Protein AF-0000000085977986 (afdb_homodimer)

Structure (mmCIF, N/CA/C/O backbone):
data_AF-0000000085977986-model_v1
#
loop_
_entity.id
_entity.type
_entity.pdbx_description
1 polymer 'acid phosphatase'
#
loop_
_atom_site.group_PDB
_atom_site.id
_atom_site.type_symbol
_atom_site.label_atom_id
_atom_site.label_alt_id
_atom_site.label_comp_id
_atom_site.label_asym_id
_atom_site.label_entity_id
_atom_site.label_seq_id
_atom_site.pdbx_PDB_ins_code
_atom_site.Cartn_x
_atom_site.Cartn_y
_atom_site.Cartn_z
_atom_site.occupancy
_atom_site.B_iso_or_equiv
_atom_site.auth_seq_id
_atom_site.auth_comp_id
_atom_site.auth_asym_id
_atom_site.auth_atom_id
_atom_site.pdbx_PDB_model_num
ATOM 1 N N . MET A 1 1 ? 34.781 85.438 29.516 1 23.02 1 MET A N 1
ATOM 2 C CA . MET A 1 1 ? 34.406 85.375 28.109 1 23.02 1 MET A CA 1
ATOM 3 C C . MET A 1 1 ? 35.031 84.188 27.438 1 23.02 1 MET A C 1
ATOM 5 O O . MET A 1 1 ? 34.625 83.75 26.359 1 23.02 1 MET A O 1
ATOM 9 N N . HIS A 1 2 ? 36.312 83.875 27.766 1 29.97 2 HIS A N 1
ATOM 10 C CA . HIS A 1 2 ? 37.094 83.062 26.859 1 29.97 2 HIS A CA 1
ATOM 11 C C . HIS A 1 2 ? 36.531 81.625 26.781 1 29.97 2 HIS A C 1
ATOM 13 O O . HIS A 1 2 ? 36.281 81 27.812 1 29.97 2 HIS A O 1
ATOM 19 N N . LEU A 1 3 ? 36.031 81.25 25.547 1 26.75 3 LEU A N 1
ATOM 20 C CA . LEU A 1 3 ? 35.281 80.375 24.672 1 26.75 3 LEU A CA 1
ATOM 21 C C . LEU A 1 3 ? 35.875 79 24.594 1 26.75 3 LEU A C 1
ATOM 23 O O . LEU A 1 3 ? 37.062 78.812 24.234 1 26.75 3 LEU A O 1
ATOM 27 N N . GLU A 1 4 ? 35.5 78 25.484 1 28.17 4 GLU A N 1
ATOM 28 C CA . GLU A 1 4 ? 35.531 76.562 25.719 1 28.17 4 GLU A CA 1
ATOM 29 C C . GLU A 1 4 ? 35.344 75.75 24.422 1 28.17 4 GLU A C 1
ATOM 31 O O . GLU A 1 4 ? 34.25 75.688 23.875 1 28.17 4 GLU A O 1
ATOM 36 N N . GLU A 1 5 ? 36.312 75.938 23.406 1 24.52 5 GLU A N 1
ATOM 37 C CA . GLU A 1 5 ? 36.406 75.312 22.094 1 24.52 5 GLU A CA 1
ATOM 38 C C . GLU A 1 5 ? 36.344 73.812 22.203 1 24.52 5 GLU A C 1
ATOM 40 O O . GLU A 1 5 ? 37.062 73.188 22.984 1 24.52 5 GLU A O 1
ATOM 45 N N . LYS A 1 6 ? 35.094 73.188 21.781 1 28.25 6 LYS A N 1
ATOM 46 C CA . LYS A 1 6 ? 34.438 71.938 21.547 1 28.25 6 LYS A CA 1
ATOM 47 C C . LYS A 1 6 ? 35.281 71 20.688 1 28.25 6 LYS A C 1
ATOM 49 O O . LYS A 1 6 ? 35.594 71.312 19.547 1 28.25 6 LYS A O 1
ATOM 54 N N . MET A 1 7 ? 36.375 70.312 21.266 1 25.83 7 MET A N 1
ATOM 55 C CA . MET A 1 7 ? 37.281 69.312 20.703 1 25.83 7 MET A CA 1
ATOM 56 C C . MET A 1 7 ? 36.5 68.188 19.953 1 25.83 7 MET A C 1
ATOM 58 O O . MET A 1 7 ? 35.719 67.438 20.562 1 25.83 7 MET A O 1
ATOM 62 N N . LEU A 1 8 ? 35.969 68.438 18.734 1 29.61 8 LEU A N 1
ATOM 63 C CA . LEU A 1 8 ? 35.25 67.562 17.797 1 29.61 8 LEU A CA 1
ATOM 64 C C . LEU A 1 8 ? 36.125 66.312 17.438 1 29.61 8 LEU A C 1
ATOM 66 O O . LEU A 1 8 ? 37.125 66.5 16.734 1 29.61 8 LEU A O 1
ATOM 70 N N . THR A 1 9 ? 36.562 65.5 18.406 1 28.78 9 THR A N 1
ATOM 71 C CA . THR A 1 9 ? 37.281 64.312 18.016 1 28.78 9 THR A CA 1
ATOM 72 C C . THR A 1 9 ? 36.5 63.5 17 1 28.78 9 THR A C 1
ATOM 74 O O . THR A 1 9 ? 35.344 63.156 17.25 1 28.78 9 THR A O 1
ATOM 77 N N . CYS A 1 10 ? 36.75 63.594 15.719 1 29.5 10 CYS A N 1
ATOM 78 C CA . CYS A 1 10 ? 36.312 62.812 14.555 1 29.5 10 CYS A CA 1
ATOM 79 C C . CYS A 1 10 ? 36.562 61.344 14.781 1 29.5 10 CYS A C 1
ATOM 81 O O . CYS A 1 10 ? 37.719 60.875 14.82 1 29.5 10 CYS A O 1
ATOM 83 N N . LEU A 1 11 ? 35.812 60.688 15.672 1 31.64 11 LEU A N 1
ATOM 84 C CA . LEU A 1 11 ? 35.781 59.25 15.758 1 31.64 11 LEU A CA 1
ATOM 85 C C . LEU A 1 11 ? 35.625 58.625 14.383 1 31.64 11 LEU A C 1
ATOM 87 O O . LEU A 1 11 ? 34.594 58.781 13.734 1 31.64 11 LEU A O 1
ATOM 91 N N . LEU A 1 12 ? 36.719 58.406 13.602 1 31.91 12 LEU A N 1
ATOM 92 C CA . LEU A 1 12 ? 36.781 57.594 12.406 1 31.91 12 LEU A CA 1
ATOM 93 C C . LEU A 1 12 ? 36.188 56.219 12.656 1 31.91 12 LEU A C 1
ATOM 95 O O . LEU A 1 12 ? 36.688 55.438 13.484 1 31.91 12 LEU A O 1
ATOM 99 N N . PHE A 1 13 ? 34.812 56.125 12.586 1 31.45 13 PHE A N 1
ATOM 100 C CA . PHE A 1 13 ? 34.094 54.875 12.523 1 31.45 13 PHE A CA 1
ATOM 101 C C . PHE A 1 13 ? 34.656 53.969 11.453 1 31.45 13 PHE A C 1
ATOM 103 O O . PHE A 1 13 ? 34.562 54.25 10.258 1 31.45 13 PHE A O 1
ATOM 110 N N . LEU A 1 14 ? 35.781 53.281 11.703 1 32.47 14 LEU A N 1
ATOM 111 C CA . LEU A 1 14 ? 36.219 52.156 10.867 1 32.47 14 LEU A CA 1
ATOM 112 C C . LEU A 1 14 ? 35.094 51.156 10.672 1 32.47 14 LEU A C 1
ATOM 114 O O . LEU A 1 14 ? 34.688 50.5 11.617 1 32.47 14 LEU A O 1
ATOM 118 N N . THR A 1 15 ? 34.219 51.375 9.727 1 32.88 15 THR A N 1
ATOM 119 C CA . THR A 1 15 ? 33.281 50.406 9.203 1 32.88 15 THR A CA 1
ATOM 120 C C . THR A 1 15 ? 34 49.125 8.797 1 32.88 15 THR A C 1
ATOM 122 O O . THR A 1 15 ? 34.781 49.125 7.848 1 32.88 15 THR A O 1
ATOM 125 N N . CYS A 1 16 ? 34.406 48.281 9.703 1 33 16 CYS A N 1
ATOM 126 C CA . CYS A 1 16 ? 34.812 46.938 9.336 1 33 16 CYS A CA 1
ATOM 127 C C . CYS A 1 16 ? 33.75 46.281 8.469 1 33 16 CYS A C 1
ATOM 129 O O . CYS A 1 16 ? 32.688 45.938 8.953 1 33 16 CYS A O 1
ATOM 131 N N . ILE A 1 17 ? 33.75 46.594 7.215 1 35.06 17 ILE A N 1
ATOM 132 C CA . ILE A 1 17 ? 33.062 45.781 6.215 1 35.06 17 ILE A CA 1
ATOM 133 C C . ILE A 1 17 ? 33.469 44.312 6.375 1 35.06 17 ILE A C 1
ATOM 135 O O . ILE A 1 17 ? 34.594 43.938 6.086 1 35.06 17 ILE A O 1
ATOM 139 N N . PHE A 1 18 ? 33.062 43.688 7.445 1 34.69 18 PHE A N 1
ATOM 140 C CA . PHE A 1 18 ? 33.094 42.219 7.379 1 34.69 18 PHE A CA 1
ATOM 141 C C . PHE A 1 18 ? 32.531 41.719 6.059 1 34.69 18 PHE A C 1
ATOM 143 O O . PHE A 1 18 ? 31.344 41.938 5.781 1 34.69 18 PHE A O 1
ATOM 150 N N . GLY A 1 19 ? 33.406 41.625 5.031 1 32.66 19 GLY A N 1
ATOM 151 C CA . GLY A 1 19 ? 33.094 40.875 3.828 1 32.66 19 GLY A CA 1
ATOM 152 C C . GLY A 1 19 ? 32.438 39.531 4.113 1 32.66 19 GLY A C 1
ATOM 153 O O . GLY A 1 19 ? 33.094 38.594 4.562 1 32.66 19 GLY A O 1
ATOM 154 N N . PHE A 1 20 ? 31.297 39.5 4.648 1 32.78 20 PHE A N 1
ATOM 155 C CA . PHE A 1 20 ? 30.594 38.219 4.488 1 32.78 20 PHE A CA 1
ATOM 156 C C . PHE A 1 20 ? 30.766 37.688 3.074 1 32.78 20 PHE A C 1
ATOM 158 O O . PHE A 1 20 ? 30.344 38.312 2.104 1 32.78 20 PHE A O 1
ATOM 165 N N . GLY A 1 21 ? 31.922 37.031 2.848 1 34.09 21 GLY A N 1
ATOM 166 C CA . GLY A 1 21 ? 32.031 36.281 1.604 1 34.09 21 GLY A CA 1
ATOM 167 C C . GLY A 1 21 ? 30.703 35.781 1.078 1 34.09 21 GLY A C 1
ATOM 168 O O . GLY A 1 21 ? 29.969 35.094 1.789 1 34.09 21 GLY A O 1
ATOM 169 N N . GLN A 1 22 ? 30.094 36.531 0.31 1 36 22 GLN A N 1
ATOM 170 C CA . GLN A 1 22 ? 29.016 36 -0.515 1 36 22 GLN A CA 1
ATOM 171 C C . GLN A 1 22 ? 29.359 34.594 -1.026 1 36 22 GLN A C 1
ATOM 173 O O . GLN A 1 22 ? 30.328 34.438 -1.783 1 36 22 GLN A O 1
ATOM 178 N N . ALA A 1 23 ? 29.312 33.656 -0.209 1 36.59 23 ALA A N 1
ATOM 179 C CA . ALA A 1 23 ? 29.422 32.312 -0.785 1 36.59 23 ALA A CA 1
ATOM 180 C C . ALA A 1 23 ? 28.797 32.25 -2.176 1 36.59 23 ALA A C 1
ATOM 182 O O . ALA A 1 23 ? 27.609 32.531 -2.334 1 36.59 23 ALA A O 1
ATOM 183 N N . LYS A 1 24 ? 29.5 32.5 -3.211 1 37.53 24 LYS A N 1
ATOM 184 C CA . LYS A 1 24 ? 29.141 32.344 -4.617 1 37.53 24 LYS A CA 1
ATOM 185 C C . LYS A 1 24 ? 28.312 31.078 -4.824 1 37.53 24 LYS A C 1
ATOM 187 O O . LYS A 1 24 ? 28.688 30 -4.363 1 37.53 24 LYS A O 1
ATOM 192 N N . VAL A 1 25 ? 26.969 31.109 -4.992 1 45.28 25 VAL A N 1
ATOM 193 C CA . VAL A 1 25 ? 26.125 30.016 -5.477 1 45.28 25 VAL A CA 1
ATOM 194 C C . VAL A 1 25 ? 26.875 29.203 -6.539 1 45.28 25 VAL A C 1
ATOM 196 O O . VAL A 1 25 ? 27.203 29.734 -7.605 1 45.28 25 VAL A O 1
ATOM 199 N N . ASP A 1 26 ? 27.875 28.547 -6.254 1 49.22 26 ASP A N 1
ATOM 200 C CA . ASP A 1 26 ? 28.5 27.656 -7.223 1 49.22 26 ASP A CA 1
ATOM 201 C C . ASP A 1 26 ? 27.453 26.984 -8.109 1 49.22 26 ASP A C 1
ATOM 203 O O . ASP A 1 26 ? 26.719 26.109 -7.656 1 49.22 26 ASP A O 1
ATOM 207 N N . ARG A 1 27 ? 26.906 27.672 -9.156 1 59.5 27 ARG A N 1
ATOM 208 C CA . ARG A 1 27 ? 25.953 27.266 -10.18 1 59.5 27 ARG A CA 1
ATOM 209 C C . ARG A 1 27 ? 26.375 25.938 -10.812 1 59.5 27 ARG A C 1
ATOM 211 O O . ARG A 1 27 ? 25.609 25.344 -11.57 1 59.5 27 ARG A O 1
ATOM 218 N N . ASN A 1 28 ? 27.5 25.422 -10.398 1 80.88 28 ASN A N 1
ATOM 219 C CA . ASN A 1 28 ? 27.922 24.234 -11.125 1 80.88 28 ASN A CA 1
ATOM 220 C C . ASN A 1 28 ? 27.766 22.969 -10.273 1 80.88 28 ASN A C 1
ATOM 222 O O . ASN A 1 28 ? 28.75 22.453 -9.742 1 80.88 28 ASN A O 1
ATOM 226 N N . SER A 1 29 ? 26.609 22.656 -9.727 1 92.62 29 SER A N 1
ATOM 227 C CA . SER A 1 29 ? 26.391 21.422 -8.992 1 92.62 29 SER A CA 1
ATOM 228 C C . SER A 1 29 ? 25.609 20.406 -9.828 1 92.62 29 SER A C 1
ATOM 230 O O . SER A 1 29 ? 24.922 20.781 -10.781 1 92.62 29 SER A O 1
ATOM 232 N N . THR A 1 30 ? 25.938 19.172 -9.516 1 96.62 30 THR A N 1
ATOM 233 C CA . THR A 1 30 ? 25.188 18.094 -10.156 1 96.62 30 THR A CA 1
ATOM 234 C C . THR A 1 30 ? 24.234 17.438 -9.18 1 96.62 30 THR A C 1
ATOM 236 O O . THR A 1 30 ? 24.641 17 -8.102 1 96.62 30 THR A O 1
ATOM 239 N N . LEU A 1 31 ? 22.984 17.391 -9.508 1 98.19 31 LEU A N 1
ATOM 240 C CA . LEU A 1 31 ? 21.984 16.734 -8.672 1 98.19 31 LEU A CA 1
ATOM 241 C C . LEU A 1 31 ? 22.188 15.227 -8.68 1 98.19 31 LEU A C 1
ATOM 243 O O . LEU A 1 31 ? 22.266 14.609 -9.742 1 98.19 31 LEU A O 1
ATOM 247 N N . LEU A 1 32 ? 22.234 14.594 -7.477 1 98.25 32 LEU A N 1
ATOM 248 C CA . LEU A 1 32 ? 22.469 13.156 -7.367 1 98.25 32 LEU A CA 1
ATOM 249 C C . LEU A 1 32 ? 21.219 12.43 -6.922 1 98.25 32 LEU A C 1
ATOM 251 O O . LEU A 1 32 ? 21 11.266 -7.285 1 98.25 32 LEU A O 1
ATOM 255 N N . PHE A 1 33 ? 20.484 13.086 -6.074 1 98.69 33 PHE A N 1
ATOM 256 C CA . PHE A 1 33 ? 19.391 12.414 -5.379 1 98.69 33 PHE A CA 1
ATOM 257 C C . PHE A 1 33 ? 18.406 13.43 -4.809 1 98.69 33 PHE A C 1
ATOM 259 O O . PHE A 1 33 ? 18.812 14.492 -4.324 1 98.69 33 PHE A O 1
ATOM 266 N N . VAL A 1 34 ? 17.125 13.141 -4.848 1 98.88 34 VAL A N 1
ATOM 267 C CA . VAL A 1 34 ? 16.109 14.031 -4.289 1 98.88 34 VAL A CA 1
ATOM 268 C C . VAL A 1 34 ? 15.188 13.25 -3.359 1 98.88 34 VAL A C 1
ATOM 270 O O . VAL A 1 34 ? 14.68 12.18 -3.727 1 98.88 34 VAL A O 1
ATOM 273 N N . GLN A 1 35 ? 15.008 13.719 -2.182 1 98.94 35 GLN A N 1
ATOM 274 C CA . GLN A 1 35 ? 14.031 13.18 -1.248 1 98.94 35 GLN A CA 1
ATOM 275 C C . GLN A 1 35 ? 12.891 14.172 -1.012 1 98.94 35 GLN A C 1
ATOM 277 O O . GLN A 1 35 ? 13.133 15.344 -0.725 1 98.94 35 GLN A O 1
ATOM 282 N N . ILE A 1 36 ? 11.719 13.727 -1.23 1 98.94 36 ILE A N 1
ATOM 283 C CA . ILE A 1 36 ? 10.516 14.547 -1.207 1 98.94 36 ILE A CA 1
ATOM 284 C C . ILE A 1 36 ? 9.641 14.148 -0.017 1 98.94 36 ILE A C 1
ATOM 286 O O . ILE A 1 36 ? 9.242 12.992 0.107 1 98.94 36 ILE A O 1
ATOM 290 N N . PHE A 1 37 ? 9.383 15.062 0.857 1 98.88 37 PHE A N 1
ATOM 291 C CA . PHE A 1 37 ? 8.484 14.875 1.992 1 98.88 37 PHE A CA 1
ATOM 292 C C . PHE A 1 37 ? 7.27 15.781 1.881 1 98.88 37 PHE A C 1
ATOM 294 O O . PHE A 1 37 ? 7.406 17.016 1.89 1 98.88 37 PHE A O 1
ATOM 301 N N . PHE A 1 38 ? 6.02 15.156 1.82 1 98.81 38 PHE A N 1
ATOM 302 C CA . PHE A 1 38 ? 4.902 16.078 1.653 1 98.81 38 PHE A CA 1
ATOM 303 C C . PHE A 1 38 ? 3.727 15.68 2.531 1 98.81 38 PHE A C 1
ATOM 305 O O . PHE A 1 38 ? 3.604 14.516 2.912 1 98.81 38 PHE A O 1
ATOM 312 N N . ARG A 1 39 ? 2.92 16.719 2.873 1 98.69 39 ARG A N 1
ATOM 313 C CA . ARG A 1 39 ? 1.623 16.531 3.514 1 98.69 39 ARG A CA 1
ATOM 314 C C . ARG A 1 39 ? 0.575 16.078 2.504 1 98.69 39 ARG A C 1
ATOM 316 O O . ARG A 1 39 ? 0.594 16.5 1.347 1 98.69 39 ARG A O 1
ATOM 323 N N . HIS A 1 40 ? -0.298 15.25 2.885 1 98.69 40 HIS A N 1
ATOM 324 C CA . HIS A 1 40 ? -1.406 14.82 2.037 1 98.69 40 HIS A CA 1
ATOM 325 C C . HIS A 1 40 ? -2.207 16.016 1.537 1 98.69 40 HIS A C 1
ATOM 327 O O . HIS A 1 40 ? -2.02 17.141 2.018 1 98.69 40 HIS A O 1
ATOM 333 N N . GLY A 1 41 ? -3.076 15.766 0.532 1 98.69 41 GLY A N 1
ATOM 334 C CA . GLY A 1 41 ? -3.93 16.797 -0.037 1 98.69 41 GLY A CA 1
ATOM 335 C C . GLY A 1 41 ? -5.184 17.047 0.78 1 98.69 41 GLY A C 1
ATOM 336 O O . GLY A 1 41 ? -5.316 16.547 1.893 1 98.69 41 GLY A O 1
ATOM 337 N N . ASP A 1 42 ? -6.016 17.828 0.164 1 98.56 42 ASP A N 1
ATOM 338 C CA . ASP A 1 42 ? -7.293 18.188 0.764 1 98.56 42 ASP A CA 1
ATOM 339 C C . ASP A 1 42 ? -8.07 16.953 1.198 1 98.56 42 ASP A C 1
ATOM 341 O O . ASP A 1 42 ? -8.055 15.93 0.51 1 98.56 42 ASP A O 1
ATOM 345 N N . ARG A 1 43 ? -8.75 17.078 2.322 1 98.12 43 ARG A N 1
ATOM 346 C CA . ARG A 1 43 ? -9.516 15.953 2.859 1 98.12 43 ARG A CA 1
ATOM 347 C C . ARG A 1 43 ? -10.797 16.438 3.535 1 98.12 43 ARG A C 1
ATOM 349 O O . ARG A 1 43 ? -10.922 17.625 3.863 1 98.12 43 ARG A O 1
ATOM 356 N N . ALA A 1 44 ? -11.727 15.516 3.729 1 98.12 44 ALA A N 1
ATOM 357 C CA . ALA A 1 44 ? -12.922 15.766 4.531 1 98.12 44 ALA A CA 1
ATOM 358 C C . ALA A 1 44 ? -12.57 15.891 6.008 1 98.12 44 ALA A C 1
ATOM 360 O O . ALA A 1 44 ? -11.477 15.508 6.434 1 98.12 44 ALA A O 1
ATOM 361 N N . PRO A 1 45 ? -13.484 16.547 6.812 1 97.38 45 PRO A N 1
ATOM 362 C CA . PRO A 1 45 ? -13.234 16.609 8.25 1 97.38 45 PRO A CA 1
ATOM 363 C C . PRO A 1 45 ? -12.992 15.242 8.875 1 97.38 45 PRO A C 1
ATOM 365 O O . PRO A 1 45 ? -13.586 14.25 8.438 1 97.38 45 PRO A O 1
ATOM 368 N N . LEU A 1 46 ? -12.148 15.242 9.852 1 95.25 46 LEU A N 1
ATOM 369 C CA . LEU A 1 46 ? -11.898 13.984 10.547 1 95.25 46 LEU A CA 1
ATOM 370 C C . LEU A 1 46 ? -13.164 13.484 11.234 1 95.25 46 LEU A C 1
ATOM 372 O O . LEU A 1 46 ? -13.438 12.281 11.242 1 95.25 46 LEU A O 1
ATOM 376 N N . GLN A 1 47 ? -13.859 14.406 11.812 1 94.19 47 GLN A N 1
ATOM 377 C CA . GLN A 1 47 ? -15.141 14.141 12.469 1 94.19 47 GLN A CA 1
ATOM 378 C C . GLN A 1 47 ? -16.031 15.383 12.461 1 94.19 47 GLN A C 1
ATOM 380 O O . GLN A 1 47 ? -15.531 16.516 12.359 1 94.19 47 GLN A O 1
ATOM 385 N N . LEU A 1 48 ? -17.25 15.086 12.539 1 96.56 48 LEU A N 1
ATOM 386 C CA . LEU A 1 48 ? -18.203 16.188 12.719 1 96.56 48 LEU A CA 1
ATOM 387 C C . LEU A 1 48 ? -18.453 16.438 14.203 1 96.56 48 LEU A C 1
ATOM 389 O O . LEU A 1 48 ? -17.703 15.969 15.062 1 96.56 48 LEU A O 1
ATOM 393 N N . TYR A 1 49 ? -19.312 17.344 14.492 1 96.81 49 TYR A N 1
ATOM 394 C CA . TYR A 1 49 ? -19.609 17.672 15.883 1 96.81 49 TYR A CA 1
ATOM 395 C C . TYR A 1 49 ? -21.094 17.578 16.156 1 96.81 49 TYR A C 1
ATOM 397 O O . TYR A 1 49 ? -21.906 17.594 15.219 1 96.81 49 TYR A O 1
ATOM 405 N N . PRO A 1 50 ? -21.5 17.422 17.359 1 96.94 50 PRO A N 1
ATOM 406 C CA . PRO A 1 50 ? -22.875 17.047 17.734 1 96.94 50 PRO A CA 1
ATOM 407 C C . PRO A 1 50 ? -23.922 17.969 17.094 1 96.94 50 PRO A C 1
ATOM 409 O O . PRO A 1 50 ? -24.922 17.484 16.547 1 96.94 50 PRO A O 1
ATOM 412 N N . ASN A 1 51 ? -23.828 19.281 17.078 1 97.38 51 ASN A N 1
ATOM 413 C CA . ASN A 1 51 ? -24.812 20.219 16.547 1 97.38 51 ASN A CA 1
ATOM 414 C C . ASN A 1 51 ? -24.438 20.688 15.148 1 97.38 51 ASN A C 1
ATOM 416 O O . ASN A 1 51 ? -24.812 21.797 14.742 1 97.38 51 ASN A O 1
ATOM 420 N N . ASP A 1 52 ? -23.625 19.875 14.461 1 97.75 52 ASP A N 1
ATOM 421 C CA . ASP A 1 52 ? -23.203 20.25 13.109 1 97.75 52 ASP A CA 1
ATOM 422 C C . ASP A 1 52 ? -24.391 20.312 12.164 1 97.75 52 ASP A C 1
ATOM 424 O O . ASP A 1 52 ? -25.109 19.328 11.992 1 97.75 52 ASP A O 1
ATOM 428 N N . PRO A 1 53 ? -24.656 21.422 11.555 1 97.75 53 PRO A N 1
ATOM 429 C CA . PRO A 1 53 ? -25.781 21.516 10.617 1 97.75 53 PRO A CA 1
ATOM 430 C C . PRO A 1 53 ? -25.531 20.734 9.32 1 97.75 53 PRO A C 1
ATOM 432 O O . PRO A 1 53 ? -26.469 20.562 8.531 1 97.75 53 PRO A O 1
ATOM 435 N N . ASN A 1 54 ? -24.328 20.422 9 1 97.81 54 ASN A N 1
ATOM 436 C CA . ASN A 1 54 ? -23.953 19.672 7.801 1 97.81 54 ASN A CA 1
ATOM 437 C C . ASN A 1 54 ? -23.859 18.172 8.078 1 97.81 54 ASN A C 1
ATOM 439 O O . ASN A 1 54 ? -23.266 17.766 9.07 1 97.81 54 ASN A O 1
ATOM 443 N N . SER A 1 55 ? -24.422 17.391 7.219 1 96.44 55 SER A N 1
ATOM 444 C CA . SER A 1 55 ? -24.406 15.938 7.414 1 96.44 55 SER A CA 1
ATOM 445 C C . SER A 1 55 ? -23.188 15.297 6.75 1 96.44 55 SER A C 1
ATOM 447 O O . SER A 1 55 ? -22.531 15.922 5.918 1 96.44 55 SER A O 1
ATOM 449 N N . GLU A 1 56 ? -22.953 14.102 7.121 1 95.31 56 GLU A N 1
ATOM 450 C CA . GLU A 1 56 ? -21.812 13.352 6.594 1 95.31 56 GLU A CA 1
ATOM 451 C C . GLU A 1 56 ? -21.969 13.094 5.098 1 95.31 56 GLU A C 1
ATOM 453 O O . GLU A 1 56 ? -20.984 12.906 4.391 1 95.31 56 GLU A O 1
ATOM 458 N N . ASP A 1 57 ? -23.109 13.117 4.562 1 94.88 57 ASP A N 1
ATOM 459 C CA . ASP A 1 57 ? -23.422 12.789 3.176 1 94.88 57 ASP A CA 1
ATOM 460 C C . ASP A 1 57 ? -22.797 13.805 2.221 1 94.88 57 ASP A C 1
ATOM 462 O O . ASP A 1 57 ? -22.672 13.539 1.024 1 94.88 57 ASP A O 1
ATOM 466 N N . ILE A 1 58 ? -22.469 14.914 2.785 1 96.12 58 ILE A N 1
ATOM 467 C CA . ILE A 1 58 ? -21.859 15.969 1.972 1 96.12 58 ILE A CA 1
ATOM 468 C C . ILE A 1 58 ? -20.453 15.547 1.555 1 96.12 58 ILE A C 1
ATOM 470 O O . ILE A 1 58 ? -19.891 16.078 0.588 1 96.12 58 ILE A O 1
ATOM 474 N N . TRP A 1 59 ? -19.906 14.602 2.225 1 97.38 59 TRP A N 1
ATOM 475 C CA . TRP A 1 59 ? -18.578 14.078 1.953 1 97.38 59 TRP A CA 1
ATOM 476 C C . TRP A 1 59 ? -18.656 12.664 1.376 1 97.38 59 TRP A C 1
ATOM 478 O O . TRP A 1 59 ? -18.406 11.688 2.084 1 97.38 59 TRP A O 1
ATOM 488 N N . PRO A 1 60 ? -18.828 12.594 0.085 1 95.69 60 PRO A N 1
ATOM 489 C CA . PRO A 1 60 ? -19.062 11.281 -0.518 1 95.69 60 PRO A CA 1
ATOM 490 C C . PRO A 1 60 ? -17.859 10.344 -0.359 1 95.69 60 PRO A C 1
ATOM 492 O O . PRO A 1 60 ? -18.016 9.117 -0.379 1 95.69 60 PRO A O 1
ATOM 495 N N . GLU A 1 61 ? -16.656 10.883 -0.189 1 96.19 61 GLU A N 1
ATOM 496 C CA . GLU A 1 61 ? -15.477 10.055 0.001 1 96.19 61 GLU A CA 1
ATOM 497 C C . GLU A 1 61 ? -15.445 9.438 1.399 1 96.19 61 GLU A C 1
ATOM 499 O O . GLU A 1 61 ? -14.742 8.461 1.639 1 96.19 61 GLU A O 1
ATOM 504 N N . GLY A 1 62 ? -16.172 10.055 2.268 1 95.94 62 GLY A N 1
ATOM 505 C CA . GLY A 1 62 ? -16.125 9.672 3.668 1 95.94 62 GLY A CA 1
ATOM 506 C C . GLY A 1 62 ? -15.312 10.625 4.523 1 95.94 62 GLY A C 1
ATOM 507 O O . GLY A 1 62 ? -14.445 11.328 4.02 1 95.94 62 GLY A O 1
ATOM 508 N N . LEU A 1 63 ? -15.586 10.664 5.832 1 96.25 63 LEU A N 1
ATOM 509 C CA . LEU A 1 63 ? -14.883 11.539 6.766 1 96.25 63 LEU A CA 1
ATOM 510 C C . LEU A 1 63 ? -13.398 11.188 6.828 1 96.25 63 LEU A C 1
ATOM 512 O O . LEU A 1 63 ? -13.039 10.008 6.828 1 96.25 63 LEU A O 1
ATOM 516 N N . GLY A 1 64 ? -12.562 12.242 6.793 1 96.5 64 GLY A N 1
ATOM 517 C CA . GLY A 1 64 ? -11.125 12.086 6.898 1 96.5 64 GLY A CA 1
ATOM 518 C C . GLY A 1 64 ? -10.477 11.648 5.598 1 96.5 64 GLY A C 1
ATOM 519 O O . GLY A 1 64 ? -9.25 11.648 5.484 1 96.5 64 GLY A O 1
ATOM 520 N N . GLN A 1 65 ? -11.242 11.344 4.59 1 97.62 65 GLN A N 1
ATOM 521 C CA . GLN A 1 65 ? -10.711 10.797 3.346 1 97.62 65 GLN A CA 1
ATOM 522 C C . GLN A 1 65 ? -10.289 11.906 2.389 1 97.62 65 GLN A C 1
ATOM 524 O O . GLN A 1 65 ? -10.828 13.016 2.438 1 97.62 65 GLN A O 1
ATOM 529 N N . LEU A 1 66 ? -9.297 11.57 1.558 1 98.62 66 LEU A N 1
ATOM 530 C CA . LEU A 1 66 ? -8.852 12.477 0.508 1 98.62 66 LEU A CA 1
ATOM 531 C C . LEU A 1 66 ? -10.008 12.844 -0.426 1 98.62 66 LEU A C 1
ATOM 533 O O . LEU A 1 66 ? -10.727 11.961 -0.894 1 98.62 66 LEU A O 1
ATOM 537 N N . THR A 1 67 ? -10.188 14.078 -0.683 1 98.25 67 THR A N 1
ATOM 538 C CA . THR A 1 67 ? -11.25 14.531 -1.581 1 98.25 67 THR A CA 1
ATOM 539 C C . THR A 1 67 ? -10.766 14.523 -3.029 1 98.25 67 THR A C 1
ATOM 541 O O . THR A 1 67 ? -9.578 14.328 -3.293 1 98.25 67 THR A O 1
ATOM 544 N N . VAL A 1 68 ? -11.695 14.742 -3.934 1 97.94 68 VAL A N 1
ATOM 545 C CA . VAL A 1 68 ? -11.359 14.883 -5.344 1 97.94 68 VAL A CA 1
ATOM 546 C C . VAL A 1 68 ? -10.406 16.062 -5.531 1 97.94 68 VAL A C 1
ATOM 548 O O . VAL A 1 68 ? -9.469 15.984 -6.324 1 97.94 68 VAL A O 1
ATOM 551 N N . LEU A 1 69 ? -10.656 17.094 -4.789 1 97.94 69 LEU A N 1
ATOM 552 C CA . LEU A 1 69 ? -9.75 18.25 -4.812 1 97.94 69 LEU A CA 1
ATOM 553 C C . LEU A 1 69 ? -8.352 17.844 -4.359 1 97.94 69 LEU A C 1
ATOM 555 O O . LEU A 1 69 ? -7.359 18.281 -4.941 1 97.94 69 LEU A O 1
ATOM 559 N N . GLY A 1 70 ? -8.258 17.078 -3.273 1 98.56 70 GLY A N 1
ATOM 560 C CA . GLY A 1 70 ? -6.973 16.609 -2.785 1 98.56 70 GLY A CA 1
ATOM 561 C C . GLY A 1 70 ? -6.203 15.805 -3.812 1 98.56 70 GLY A C 1
ATOM 562 O O . GLY A 1 70 ? -4.98 15.93 -3.924 1 98.56 70 GLY A O 1
ATOM 563 N N . LYS A 1 71 ? -6.898 14.945 -4.523 1 98.75 71 LYS A N 1
ATOM 564 C CA . LYS A 1 71 ? -6.281 14.188 -5.609 1 98.75 71 LYS A CA 1
ATOM 565 C C . LYS A 1 71 ? -5.711 15.125 -6.676 1 98.75 71 LYS A C 1
ATOM 567 O O . LYS A 1 71 ? -4.57 14.953 -7.113 1 98.75 71 LYS A O 1
ATOM 572 N N . LYS A 1 72 ? -6.469 16.094 -7.039 1 98.56 72 LYS A N 1
ATOM 573 C CA . LYS A 1 72 ? -6.043 17.062 -8.039 1 98.56 72 LYS A CA 1
ATOM 574 C C . LYS A 1 72 ? -4.824 17.859 -7.566 1 98.56 72 LYS A C 1
ATOM 576 O O . LYS A 1 72 ? -3.904 18.109 -8.344 1 98.56 72 LYS A O 1
ATOM 581 N N . GLN A 1 73 ? -4.84 18.25 -6.32 1 98.62 73 GLN A N 1
ATOM 582 C CA . GLN A 1 73 ? -3.715 18.984 -5.754 1 98.62 73 GLN A CA 1
ATOM 583 C C . GLN A 1 73 ? -2.406 18.219 -5.949 1 98.62 73 GLN A C 1
ATOM 585 O O . GLN A 1 73 ? -1.428 18.781 -6.453 1 98.62 73 GLN A O 1
ATOM 590 N N . HIS A 1 74 ? -2.416 17.016 -5.609 1 98.75 74 HIS A N 1
ATOM 591 C CA . HIS A 1 74 ? -1.177 16.25 -5.699 1 98.75 74 HIS A CA 1
ATOM 592 C C . HIS A 1 74 ? -0.848 15.891 -7.148 1 98.75 74 HIS A C 1
ATOM 594 O O . HIS A 1 74 ? 0.325 15.781 -7.512 1 98.75 74 HIS A O 1
ATOM 600 N N . TYR A 1 75 ? -1.864 15.711 -7.969 1 98.69 75 TYR A N 1
ATOM 601 C CA . TYR A 1 75 ? -1.607 15.547 -9.398 1 98.69 75 TYR A CA 1
ATOM 602 C C . TYR A 1 75 ? -0.868 16.75 -9.961 1 98.69 75 TYR A C 1
ATOM 604 O O . TYR A 1 75 ? 0.1 16.609 -10.703 1 98.69 75 TYR A O 1
ATOM 612 N N . GLU A 1 76 ? -1.283 17.922 -9.555 1 98.62 76 GLU A N 1
ATOM 613 C CA . GLU A 1 76 ? -0.638 19.156 -10.016 1 98.62 76 GLU A CA 1
ATOM 614 C C . GLU A 1 76 ? 0.759 19.297 -9.414 1 98.62 76 GLU A C 1
ATOM 616 O O . GLU A 1 76 ? 1.683 19.766 -10.086 1 98.62 76 GLU A O 1
ATOM 621 N N . ILE A 1 77 ? 0.901 18.953 -8.195 1 98.75 77 ILE A N 1
ATOM 622 C CA . ILE A 1 77 ? 2.221 19.016 -7.578 1 98.75 77 ILE A CA 1
ATOM 623 C C . ILE A 1 77 ? 3.166 18.047 -8.297 1 98.75 77 ILE A C 1
ATOM 625 O O . ILE A 1 77 ? 4.328 18.391 -8.547 1 98.75 77 ILE A O 1
ATOM 629 N N . GLY A 1 78 ? 2.648 16.844 -8.633 1 98.69 78 GLY A N 1
ATOM 630 C CA . GLY A 1 78 ? 3.449 15.914 -9.406 1 98.69 78 GLY A CA 1
ATOM 631 C C . GLY A 1 78 ? 3.908 16.484 -10.734 1 98.69 78 GLY A C 1
ATOM 632 O O . GLY A 1 78 ? 5.066 16.312 -11.117 1 98.69 78 GLY A O 1
ATOM 633 N N . LYS A 1 79 ? 3.033 17.141 -11.438 1 97.88 79 LYS A N 1
ATOM 634 C CA . LYS A 1 79 ? 3.369 17.781 -12.703 1 97.88 79 LYS A CA 1
ATOM 635 C C . LYS A 1 79 ? 4.477 18.828 -12.516 1 97.88 79 LYS A C 1
ATOM 637 O O . LYS A 1 79 ? 5.418 18.875 -13.312 1 97.88 79 LYS A O 1
ATOM 642 N N . TYR A 1 80 ? 4.305 19.594 -11.531 1 98.38 80 TYR A N 1
ATOM 643 C CA . TYR A 1 80 ? 5.281 20.641 -11.234 1 98.38 80 TYR A CA 1
ATOM 644 C C . TYR A 1 80 ? 6.652 20.047 -10.961 1 98.38 80 TYR A C 1
ATOM 646 O O . TYR A 1 80 ? 7.664 20.516 -11.492 1 98.38 80 TYR A O 1
ATOM 654 N N . LEU A 1 81 ? 6.688 19.047 -10.102 1 98.56 81 LEU A N 1
ATOM 655 C CA . LEU A 1 81 ? 7.941 18.391 -9.766 1 98.56 81 LEU A CA 1
ATOM 656 C C . LEU A 1 81 ? 8.586 17.766 -11.008 1 98.56 81 LEU A C 1
ATOM 658 O O . LEU A 1 81 ? 9.805 17.828 -11.164 1 98.56 81 LEU A O 1
ATOM 662 N N . ARG A 1 82 ? 7.758 17.141 -11.844 1 98.31 82 ARG A N 1
ATOM 663 C CA . ARG A 1 82 ? 8.266 16.594 -13.094 1 98.31 82 ARG A CA 1
ATOM 664 C C . ARG A 1 82 ? 8.969 17.656 -13.922 1 98.31 82 ARG A C 1
ATOM 666 O O . ARG A 1 82 ? 10.039 17.422 -14.477 1 98.31 82 ARG A O 1
ATOM 673 N N . SER A 1 83 ? 8.375 18.766 -14 1 97.56 83 SER A N 1
ATOM 674 C CA . SER A 1 83 ? 8.953 19.875 -14.75 1 97.56 83 SER A CA 1
ATOM 675 C C . SER A 1 83 ? 10.219 20.406 -14.078 1 97.56 83 SER A C 1
ATOM 677 O O . SER A 1 83 ? 11.211 20.672 -14.75 1 97.56 83 SER A O 1
ATOM 679 N N . MET A 1 84 ? 10.227 20.531 -12.812 1 97.62 84 MET A N 1
ATOM 680 C CA . MET A 1 84 ? 11.352 21.062 -12.047 1 97.62 84 MET A CA 1
ATOM 681 C C . MET A 1 84 ? 12.586 20.188 -12.234 1 97.62 84 MET A C 1
ATOM 683 O O . MET A 1 84 ? 13.711 20.703 -12.242 1 97.62 84 MET A O 1
ATOM 687 N N . TYR A 1 85 ? 12.359 18.953 -12.328 1 98.19 85 TYR A N 1
ATOM 688 C CA . TYR A 1 85 ? 13.492 18.031 -12.375 1 98.19 85 TYR A CA 1
ATOM 689 C C . TYR A 1 85 ? 13.641 17.422 -13.766 1 98.19 85 TYR A C 1
ATOM 691 O O . TYR A 1 85 ? 14.117 16.297 -13.914 1 98.19 85 TYR A O 1
ATOM 699 N N . ASP A 1 86 ? 13.148 18.141 -14.719 1 96.38 86 ASP A N 1
ATOM 700 C CA . ASP A 1 86 ? 13.336 17.75 -16.109 1 96.38 86 ASP A CA 1
ATOM 701 C C . ASP A 1 86 ? 14.82 17.547 -16.438 1 96.38 86 ASP A C 1
ATOM 703 O O . ASP A 1 86 ? 15.664 18.328 -15.977 1 96.38 86 ASP A O 1
ATOM 707 N N . GLY A 1 87 ? 15.203 16.5 -17.156 1 95.94 87 GLY A N 1
ATOM 708 C CA . GLY A 1 87 ? 16.578 16.188 -17.484 1 95.94 87 GLY A CA 1
ATOM 709 C C . GLY A 1 87 ? 17.234 15.258 -16.484 1 95.94 87 GLY A C 1
ATOM 710 O O . GLY A 1 87 ? 18.203 14.562 -16.812 1 95.94 87 GLY A O 1
ATOM 711 N N . PHE A 1 88 ? 16.812 15.344 -15.289 1 97.81 88 PHE A N 1
ATOM 712 C CA . PHE A 1 88 ? 17.312 14.469 -14.242 1 97.81 88 PHE A CA 1
ATOM 713 C C . PHE A 1 88 ? 16.547 13.148 -14.211 1 97.81 88 PHE A C 1
ATOM 715 O O . PHE A 1 88 ? 17.141 12.078 -14.062 1 97.81 88 PHE A O 1
ATOM 722 N N . LEU A 1 89 ? 15.258 13.258 -14.406 1 98.06 89 LEU A N 1
ATOM 723 C CA . LEU A 1 89 ? 14.359 12.109 -14.297 1 98.06 89 LEU A CA 1
ATOM 724 C C . LEU A 1 89 ? 14.102 11.492 -15.672 1 98.06 89 LEU A C 1
ATOM 726 O O . LEU A 1 89 ? 14.219 12.18 -16.688 1 98.06 89 LEU A O 1
ATOM 730 N N . THR A 1 90 ? 13.805 10.25 -15.672 1 97.5 90 THR A N 1
ATOM 731 C CA . THR A 1 90 ? 13.188 9.555 -16.797 1 97.5 90 THR A CA 1
ATOM 732 C C . THR A 1 90 ? 11.812 9.023 -16.406 1 97.5 90 THR A C 1
ATOM 734 O O . THR A 1 90 ? 11.203 9.5 -15.453 1 97.5 90 THR A O 1
ATOM 737 N N . SER A 1 91 ? 11.281 8.086 -17.188 1 96.88 91 SER A N 1
ATOM 738 C CA . SER A 1 91 ? 9.992 7.488 -16.859 1 96.88 91 SER A CA 1
ATOM 739 C C . SER A 1 91 ? 10.156 6.121 -16.203 1 96.88 91 SER A C 1
ATOM 741 O O . SER A 1 91 ? 9.172 5.434 -15.938 1 96.88 91 SER A O 1
ATOM 743 N N . ASP A 1 92 ? 11.43 5.699 -15.93 1 97.62 92 ASP A N 1
ATOM 744 C CA . ASP A 1 92 ? 11.742 4.418 -15.305 1 97.62 92 ASP A CA 1
ATOM 745 C C . ASP A 1 92 ? 11.211 4.371 -13.867 1 97.62 92 ASP A C 1
ATOM 747 O O . ASP A 1 92 ? 11.688 5.109 -13 1 97.62 92 ASP A O 1
ATOM 751 N N . PRO A 1 93 ? 10.266 3.494 -13.648 1 97.25 93 PRO A N 1
ATOM 752 C CA . PRO A 1 93 ? 9.695 3.461 -12.297 1 97.25 93 PRO A CA 1
ATOM 753 C C . PRO A 1 93 ? 10.695 2.998 -11.242 1 97.25 93 PRO A C 1
ATOM 755 O O . PRO A 1 93 ? 10.453 3.164 -10.047 1 97.25 93 PRO A O 1
ATOM 758 N N . ASN A 1 94 ? 11.805 2.428 -11.633 1 96.38 94 ASN A N 1
ATOM 759 C CA . ASN A 1 94 ? 12.812 1.965 -10.695 1 96.38 94 ASN A CA 1
ATOM 760 C C . ASN A 1 94 ? 13.578 3.131 -10.078 1 96.38 94 ASN A C 1
ATOM 762 O O . ASN A 1 94 ? 14.305 2.953 -9.094 1 96.38 94 ASN A O 1
ATOM 766 N N . GLU A 1 95 ? 13.352 4.297 -10.555 1 98.19 95 GLU A N 1
ATOM 767 C CA . GLU A 1 95 ? 14.047 5.484 -10.078 1 98.19 95 GLU A CA 1
ATOM 768 C C . GLU A 1 95 ? 13.445 5.996 -8.773 1 98.19 95 GLU A C 1
ATOM 770 O O . GLU A 1 95 ? 14.055 6.812 -8.078 1 98.19 95 GLU A O 1
ATOM 775 N N . VAL A 1 96 ? 12.289 5.492 -8.453 1 98.69 96 VAL A N 1
ATOM 776 C CA . VAL A 1 96 ? 11.578 6.137 -7.355 1 98.69 96 VAL A CA 1
ATOM 777 C C . VAL A 1 96 ? 11.133 5.09 -6.336 1 98.69 96 VAL A C 1
ATOM 779 O O . VAL A 1 96 ? 10.719 3.988 -6.707 1 98.69 96 VAL A O 1
ATOM 782 N N . MET A 1 97 ? 11.359 5.367 -5.117 1 98.5 97 MET A N 1
ATOM 783 C CA . MET A 1 97 ? 10.82 4.621 -3.986 1 98.5 97 MET A CA 1
ATOM 784 C C . MET A 1 97 ? 9.859 5.484 -3.174 1 98.5 97 MET A C 1
ATOM 786 O O . MET A 1 97 ? 10.125 6.668 -2.951 1 98.5 97 MET A O 1
ATOM 790 N N . VAL A 1 98 ? 8.75 4.895 -2.748 1 98.81 98 VAL A N 1
ATOM 791 C CA . VAL A 1 98 ? 7.719 5.676 -2.078 1 98.81 98 VAL A CA 1
ATOM 792 C C . VAL A 1 98 ? 7.336 5.008 -0.759 1 98.81 98 VAL A C 1
ATOM 794 O O . VAL A 1 98 ? 6.965 3.832 -0.738 1 98.81 98 VAL A O 1
ATOM 797 N N . ASN A 1 99 ? 7.41 5.73 0.276 1 98.75 99 ASN A N 1
ATOM 798 C CA . ASN A 1 99 ? 6.875 5.352 1.58 1 98.75 99 ASN A CA 1
ATOM 799 C C . ASN A 1 99 ? 5.766 6.297 2.029 1 98.75 99 ASN A C 1
ATOM 801 O O . ASN A 1 99 ? 5.918 7.52 1.949 1 98.75 99 ASN A O 1
ATOM 805 N N . SER A 1 100 ? 4.711 5.727 2.492 1 98.75 100 SER A N 1
ATOM 806 C CA . SER A 1 100 ? 3.566 6.52 2.934 1 98.75 100 SER A CA 1
ATOM 807 C C . SER A 1 100 ? 3.117 6.105 4.332 1 98.75 100 SER A C 1
ATOM 809 O O . SER A 1 100 ? 3.379 4.98 4.77 1 98.75 100 SER A O 1
ATOM 811 N N . SER A 1 101 ? 2.564 7.152 5.039 1 98 101 SER A N 1
ATOM 812 C CA . SER A 1 101 ? 1.68 6.754 6.133 1 98 101 SER A CA 1
ATOM 813 C C . SER A 1 101 ? 0.607 5.785 5.648 1 98 101 SER A C 1
ATOM 815 O O . SER A 1 101 ? 0.158 5.867 4.504 1 98 101 SER A O 1
ATOM 817 N N . GLU A 1 102 ? 0.205 4.914 6.504 1 96.81 102 GLU A N 1
ATOM 818 C CA . GLU A 1 102 ? -0.778 3.898 6.141 1 96.81 102 GLU A CA 1
ATOM 819 C C . GLU A 1 102 ? -2.152 4.52 5.91 1 96.81 102 GLU A C 1
ATOM 821 O O . GLU A 1 102 ? -3.043 3.879 5.348 1 96.81 102 GLU A O 1
ATOM 826 N N . ILE A 1 103 ? -2.326 5.715 6.316 1 97.12 103 ILE A N 1
ATOM 827 C CA . ILE A 1 103 ? -3.625 6.379 6.238 1 97.12 103 ILE A CA 1
ATOM 828 C C . ILE A 1 103 ? -4.008 6.602 4.777 1 97.12 103 ILE A C 1
ATOM 830 O O . ILE A 1 103 ? -3.182 7.043 3.977 1 97.12 103 ILE A O 1
ATOM 834 N N . ASP A 1 104 ? -5.25 6.414 4.434 1 97.62 104 ASP A N 1
ATOM 835 C CA . ASP A 1 104 ? -5.742 6.391 3.059 1 97.62 104 ASP A CA 1
ATOM 836 C C . ASP A 1 104 ? -5.41 7.695 2.336 1 97.62 104 ASP A C 1
ATOM 838 O O . ASP A 1 104 ? -4.969 7.68 1.186 1 97.62 104 ASP A O 1
ATOM 842 N N . ARG A 1 105 ? -5.664 8.773 3.004 1 98.44 105 ARG A N 1
ATOM 843 C CA . ARG A 1 105 ? -5.465 10.055 2.34 1 98.44 105 ARG A CA 1
ATOM 844 C C . ARG A 1 105 ? -4 10.258 1.965 1 98.44 105 ARG A C 1
ATOM 846 O O . ARG A 1 105 ? -3.695 10.906 0.966 1 98.44 105 ARG A O 1
ATOM 853 N N . CYS A 1 106 ? -3.078 9.688 2.736 1 98.75 106 CYS A N 1
ATOM 854 C CA . CYS A 1 106 ? -1.659 9.766 2.404 1 98.75 106 CYS A CA 1
ATOM 855 C C . CYS A 1 106 ? -1.312 8.828 1.259 1 98.75 106 CYS A C 1
ATOM 857 O O . CYS A 1 106 ? -0.583 9.203 0.339 1 98.75 106 CYS A O 1
ATOM 859 N N . LEU A 1 107 ? -1.831 7.625 1.308 1 98.81 107 LEU A N 1
ATOM 860 C CA . LEU A 1 107 ? -1.611 6.66 0.238 1 98.81 107 LEU A CA 1
ATOM 861 C C . LEU A 1 107 ? -2.094 7.207 -1.1 1 98.81 107 LEU A C 1
ATOM 863 O O . LEU A 1 107 ? -1.353 7.195 -2.084 1 98.81 107 LEU A O 1
ATOM 867 N N . MET A 1 108 ? -3.26 7.715 -1.109 1 98.88 108 MET A N 1
ATOM 868 C CA . MET A 1 108 ? -3.867 8.195 -2.348 1 98.88 108 MET A CA 1
ATOM 869 C C . MET A 1 108 ? -3.182 9.461 -2.834 1 98.88 108 MET A C 1
ATOM 871 O O . MET A 1 108 ? -3.074 9.695 -4.039 1 98.88 108 MET A O 1
ATOM 875 N N . SER A 1 109 ? -2.74 10.289 -1.877 1 98.88 109 SER A N 1
ATOM 876 C CA . SER A 1 109 ? -1.965 11.461 -2.271 1 98.88 109 SER A CA 1
ATOM 877 C C . SER A 1 109 ? -0.683 11.055 -2.994 1 98.88 109 SER A C 1
ATOM 879 O O . SER A 1 109 ? -0.339 11.633 -4.027 1 98.88 109 SER A O 1
ATOM 881 N N . ALA A 1 110 ? -0.019 10.086 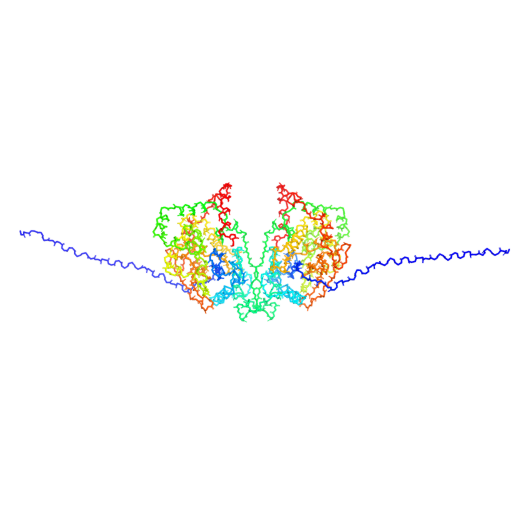-2.455 1 98.94 110 ALA A N 1
ATOM 882 C CA . ALA A 1 110 ? 1.194 9.594 -3.102 1 98.94 110 ALA A CA 1
ATOM 883 C C . ALA A 1 110 ? 0.891 9.047 -4.492 1 98.94 110 ALA A C 1
ATOM 885 O O . ALA A 1 110 ? 1.622 9.32 -5.449 1 98.94 110 ALA A O 1
ATOM 886 N N . GLN A 1 111 ? -0.157 8.297 -4.598 1 98.88 111 GLN A N 1
ATOM 887 C CA . GLN A 1 111 ? -0.54 7.715 -5.879 1 98.88 111 GLN A CA 1
ATOM 888 C C . GLN A 1 111 ? -0.864 8.797 -6.902 1 98.88 111 GLN A C 1
ATOM 890 O O . GLN A 1 111 ? -0.422 8.727 -8.055 1 98.88 111 GLN A O 1
ATOM 895 N N . ALA A 1 112 ? -1.616 9.758 -6.473 1 98.81 112 ALA A N 1
ATOM 896 C CA . ALA A 1 112 ? -1.987 10.844 -7.367 1 98.81 112 ALA A CA 1
ATOM 897 C C . ALA A 1 112 ? -0.759 11.641 -7.801 1 98.81 112 ALA A C 1
ATOM 899 O O . ALA A 1 112 ? -0.64 12.031 -8.969 1 98.81 112 ALA A O 1
ATOM 900 N N . ASN A 1 113 ? 0.103 11.891 -6.863 1 98.88 113 ASN A N 1
ATOM 901 C CA . ASN A 1 113 ? 1.355 12.578 -7.168 1 98.88 113 ASN A CA 1
ATOM 902 C C . ASN A 1 113 ? 2.166 11.82 -8.219 1 98.88 113 ASN A C 1
ATOM 904 O O . ASN A 1 113 ? 2.592 12.398 -9.219 1 98.88 113 ASN A O 1
ATOM 908 N N . LEU A 1 114 ? 2.324 10.531 -8.062 1 98.88 114 LEU A N 1
ATOM 909 C CA . LEU A 1 114 ? 3.135 9.68 -8.922 1 98.88 114 LEU A CA 1
ATOM 910 C C . LEU A 1 114 ? 2.553 9.617 -10.336 1 98.88 114 LEU A C 1
ATOM 912 O O . LEU A 1 114 ? 3.293 9.469 -11.312 1 98.88 114 LEU A O 1
ATOM 916 N N . ALA A 1 115 ? 1.246 9.734 -10.422 1 98.62 115 ALA A N 1
ATOM 917 C CA . ALA A 1 115 ? 0.574 9.617 -11.711 1 98.62 115 ALA A CA 1
ATOM 918 C C . ALA A 1 115 ? 1.081 10.672 -12.688 1 98.62 115 ALA A C 1
ATOM 920 O O . ALA A 1 115 ? 1.15 10.422 -13.898 1 98.62 115 ALA A O 1
ATOM 921 N N . SER A 1 116 ? 1.428 11.828 -12.18 1 98.44 116 SER A N 1
ATOM 922 C CA . SER A 1 116 ? 1.911 12.883 -13.055 1 98.44 116 SER A CA 1
ATOM 923 C C . SER A 1 116 ? 3.41 13.109 -12.883 1 98.44 116 SER A C 1
ATOM 925 O O . SER A 1 116 ? 4.062 13.688 -13.75 1 98.44 116 SER A O 1
ATOM 927 N N . PHE A 1 117 ? 3.998 12.672 -11.844 1 98.69 117 PHE A N 1
ATOM 928 C CA . PHE A 1 117 ? 5.43 12.797 -11.594 1 98.69 117 PHE A CA 1
ATOM 929 C C . PHE A 1 117 ? 6.211 11.789 -12.422 1 98.69 117 PHE A C 1
ATOM 931 O O . PHE A 1 117 ? 7.297 12.094 -12.922 1 98.69 117 PHE A O 1
ATOM 938 N N . TYR A 1 118 ? 5.613 10.539 -12.578 1 98.44 118 TYR A N 1
ATOM 939 C CA . TYR A 1 118 ? 6.258 9.484 -13.344 1 98.44 118 TYR A CA 1
ATOM 940 C C . TYR A 1 118 ? 5.301 8.891 -14.375 1 98.44 118 TYR A C 1
ATOM 942 O O . TYR A 1 118 ? 5.098 7.68 -14.422 1 98.44 118 TYR A O 1
ATOM 950 N N . PRO A 1 119 ? 4.801 9.727 -15.227 1 97.69 119 PRO A N 1
ATOM 951 C CA . PRO A 1 119 ? 4.039 9.133 -16.328 1 97.69 119 PRO A CA 1
ATOM 952 C C . PRO A 1 119 ? 4.895 8.234 -17.219 1 97.69 119 PRO A C 1
ATOM 954 O O . PRO A 1 119 ? 6.082 8.5 -17.422 1 97.69 119 PRO A O 1
ATOM 957 N N . PRO A 1 120 ? 4.266 7.18 -17.75 1 97.75 120 PRO A N 1
ATOM 958 C CA . PRO A 1 120 ? 5.055 6.258 -18.562 1 97.75 120 PRO A CA 1
ATOM 959 C C . PRO A 1 120 ? 5.395 6.832 -19.938 1 97.75 120 PRO A C 1
ATOM 961 O O . PRO A 1 120 ? 4.598 7.574 -20.516 1 97.75 120 PRO A O 1
ATOM 964 N N . GLN A 1 121 ? 6.57 6.535 -20.422 1 96.81 121 GLN A N 1
ATOM 965 C CA . GLN A 1 121 ? 7.008 6.844 -21.781 1 96.81 121 GLN A CA 1
ATOM 966 C C . GLN A 1 121 ? 7.73 5.656 -22.406 1 96.81 121 GLN A C 1
ATOM 968 O O . GLN A 1 121 ? 8.258 4.797 -21.703 1 96.81 121 GLN A O 1
ATOM 973 N N . GLY A 1 122 ? 7.645 5.602 -23.703 1 96.5 122 GLY A N 1
ATOM 974 C CA . GLY A 1 122 ? 8.375 4.57 -24.422 1 96.5 122 GLY A CA 1
ATOM 975 C C . GLY A 1 122 ? 8.055 3.166 -23.938 1 96.5 122 GLY A C 1
ATOM 976 O O . GLY A 1 122 ? 6.883 2.781 -23.875 1 96.5 122 GLY A O 1
ATOM 977 N N . MET A 1 123 ? 9.07 2.432 -23.453 1 95.69 123 MET A N 1
ATOM 978 C CA . MET A 1 123 ? 8.938 1.017 -23.125 1 95.69 123 MET A CA 1
ATOM 979 C C . MET A 1 123 ? 8.086 0.827 -21.875 1 95.69 123 MET A C 1
ATOM 981 O O . MET A 1 123 ? 7.633 -0.283 -21.594 1 95.69 123 MET A O 1
ATOM 985 N N . TRP A 1 124 ? 7.895 1.856 -21.156 1 97.38 124 TRP A N 1
ATOM 986 C CA . TRP A 1 124 ? 7.191 1.724 -19.891 1 97.38 124 TRP A CA 1
ATOM 987 C C . TRP A 1 124 ? 5.688 1.885 -20.062 1 97.38 124 TRP A C 1
ATOM 989 O O . TRP A 1 124 ? 4.914 1.668 -19.141 1 97.38 124 TRP A O 1
ATOM 999 N N . LYS A 1 125 ? 5.262 2.285 -21.266 1 97.5 125 LYS A N 1
ATOM 1000 C CA . LYS A 1 125 ? 3.84 2.385 -21.562 1 97.5 125 LYS A CA 1
ATOM 1001 C C . LYS A 1 125 ? 3.252 1.015 -21.891 1 97.5 125 LYS A C 1
ATOM 1003 O O . LYS A 1 125 ? 3.615 0.401 -22.906 1 97.5 125 LYS A O 1
ATOM 1008 N N . PHE A 1 126 ? 2.334 0.544 -21.109 1 97 126 PHE A N 1
ATOM 1009 C CA . PHE A 1 126 ? 1.842 -0.813 -21.312 1 97 126 PHE A CA 1
ATOM 1010 C C . PHE A 1 126 ? 0.56 -0.808 -22.125 1 97 126 PHE A C 1
ATOM 1012 O O . PHE A 1 126 ? 0.129 -1.852 -22.625 1 97 126 PHE A O 1
ATOM 1019 N N . ASP A 1 127 ? -0.045 0.324 -22.219 1 95.5 127 ASP A N 1
ATOM 1020 C CA . ASP A 1 127 ? -1.266 0.448 -23.016 1 95.5 127 ASP A CA 1
ATOM 1021 C C . ASP A 1 127 ? -1.43 1.867 -23.547 1 95.5 127 ASP A C 1
ATOM 1023 O O . ASP A 1 127 ? -1.164 2.84 -22.844 1 95.5 127 ASP A O 1
ATOM 1027 N N . GLU A 1 128 ? -1.925 2.025 -24.75 1 94 128 GLU A N 1
ATOM 1028 C CA . GLU A 1 128 ? -2.049 3.332 -25.391 1 94 128 GLU A CA 1
ATOM 1029 C C . GLU A 1 128 ? -3.23 4.113 -24.828 1 94 128 GLU A C 1
ATOM 1031 O O . GLU A 1 128 ? -3.256 5.344 -24.891 1 94 128 GLU A O 1
ATOM 1036 N N . ASP A 1 129 ? -4.121 3.418 -24.172 1 92.19 129 ASP A N 1
ATOM 1037 C CA . ASP A 1 129 ? -5.375 4.027 -23.734 1 92.19 129 ASP A CA 1
ATOM 1038 C C . ASP A 1 129 ? -5.207 4.699 -22.375 1 92.19 129 ASP A C 1
ATOM 1040 O O . ASP A 1 129 ? -6.102 5.414 -21.922 1 92.19 129 ASP A O 1
ATOM 1044 N N . ILE A 1 130 ? -4.016 4.516 -21.766 1 96 130 ILE A N 1
ATOM 1045 C CA . ILE A 1 130 ? -3.854 5.07 -20.422 1 96 130 ILE A CA 1
ATOM 1046 C C . ILE A 1 130 ? -2.426 5.582 -20.234 1 96 130 ILE A C 1
ATOM 1048 O O . ILE A 1 130 ? -1.464 4.871 -20.531 1 96 130 ILE A O 1
ATOM 1052 N N . ASN A 1 131 ? -2.346 6.812 -19.844 1 96.62 131 ASN A N 1
ATOM 1053 C CA . ASN A 1 131 ? -1.043 7.414 -19.578 1 96.62 131 ASN A CA 1
ATOM 1054 C C . ASN A 1 131 ? -0.708 7.379 -18.094 1 96.62 131 ASN A C 1
ATOM 1056 O O . ASN A 1 131 ? -0.594 8.43 -17.453 1 96.62 131 ASN A O 1
ATOM 1060 N N . TRP A 1 132 ? -0.606 6.266 -17.609 1 98.31 132 TRP A N 1
ATOM 1061 C CA . TRP A 1 132 ? -0.356 5.984 -16.203 1 98.31 132 TRP A CA 1
ATOM 1062 C C . TRP A 1 132 ? 0.365 4.652 -16.031 1 98.31 132 TRP A C 1
ATOM 1064 O O . TRP A 1 132 ? 0.201 3.742 -16.844 1 98.31 132 TRP A O 1
ATOM 1074 N N . GLN A 1 133 ? 1.177 4.492 -15.047 1 98.56 133 GLN A N 1
ATOM 1075 C CA . GLN A 1 133 ? 1.814 3.225 -14.711 1 98.56 133 GLN A CA 1
ATOM 1076 C C . GLN A 1 133 ? 1.793 2.982 -13.203 1 98.56 133 GLN A C 1
ATOM 1078 O O . GLN A 1 133 ? 1.852 3.928 -12.414 1 98.56 133 GLN A O 1
ATOM 1083 N N . PRO A 1 134 ? 1.685 1.732 -12.836 1 98.69 134 PRO A N 1
ATOM 1084 C CA . PRO A 1 134 ? 1.69 1.421 -11.398 1 98.69 134 PRO A CA 1
ATOM 1085 C C . PRO A 1 134 ? 3.08 1.535 -10.781 1 98.69 134 PRO A C 1
ATOM 1087 O O . PRO A 1 134 ? 4.066 1.088 -11.367 1 98.69 134 PRO A O 1
ATOM 1090 N N . ILE A 1 135 ? 3.148 2.133 -9.688 1 98.62 135 ILE A N 1
ATOM 1091 C CA . ILE A 1 135 ? 4.324 2.211 -8.828 1 98.62 135 ILE A CA 1
ATOM 1092 C C . ILE A 1 135 ? 3.939 1.867 -7.387 1 98.62 135 ILE A C 1
ATOM 1094 O O . ILE A 1 135 ? 3.018 2.463 -6.828 1 98.62 135 ILE A O 1
ATOM 1098 N N . PRO A 1 136 ? 4.609 0.905 -6.785 1 98.25 136 PRO A N 1
ATOM 1099 C CA . PRO A 1 136 ? 4.246 0.515 -5.422 1 98.25 136 PRO A CA 1
ATOM 1100 C C . PRO A 1 136 ? 4.398 1.658 -4.422 1 98.25 136 PRO A C 1
ATOM 1102 O O . PRO A 1 136 ? 5.348 2.441 -4.512 1 98.25 136 PRO A O 1
ATOM 1105 N N . VAL A 1 137 ? 3.457 1.762 -3.533 1 98.56 137 VAL A N 1
ATOM 1106 C CA . VAL A 1 137 ? 3.527 2.645 -2.375 1 98.56 137 VAL A CA 1
ATOM 1107 C C . VAL A 1 137 ? 3.602 1.814 -1.095 1 98.56 137 VAL A C 1
ATOM 1109 O O . VAL A 1 137 ? 2.648 1.113 -0.747 1 98.56 137 VAL A O 1
ATOM 1112 N N . TYR A 1 138 ? 4.688 1.934 -0.394 1 98.25 138 TYR A N 1
ATOM 1113 C CA . TYR A 1 138 ? 4.902 1.115 0.794 1 98.25 138 TYR A CA 1
ATOM 1114 C C . TYR A 1 138 ? 4.477 1.86 2.053 1 98.25 138 TYR A C 1
ATOM 1116 O O . TYR A 1 138 ? 4.477 3.094 2.082 1 98.25 138 TYR A O 1
ATOM 1124 N N . TYR A 1 139 ? 4.082 1.1 3.047 1 97.75 139 TYR A N 1
ATOM 1125 C CA . TYR A 1 139 ? 3.777 1.709 4.336 1 97.75 139 TYR A CA 1
ATOM 1126 C C . TYR A 1 139 ? 4.059 0.738 5.477 1 97.75 139 TYR A C 1
ATOM 1128 O O . TYR A 1 139 ? 4.254 -0.458 5.25 1 97.75 139 TYR A O 1
ATOM 1136 N N . ILE A 1 140 ? 4.207 1.28 6.621 1 96.44 140 ILE A N 1
ATOM 1137 C CA . ILE A 1 140 ? 4.273 0.56 7.887 1 96.44 140 ILE A CA 1
ATOM 1138 C C . ILE A 1 140 ? 2.986 0.778 8.672 1 96.44 140 ILE A C 1
ATOM 1140 O O . ILE A 1 140 ? 2.443 1.886 8.695 1 96.44 140 ILE A O 1
ATOM 1144 N N . PRO A 1 141 ? 2.494 -0.298 9.266 1 93.69 141 PRO A N 1
ATOM 1145 C CA . PRO A 1 141 ? 1.293 -0.091 10.078 1 93.69 141 PRO A CA 1
ATOM 1146 C C . PRO A 1 141 ? 1.444 1.056 11.078 1 93.69 141 PRO A C 1
ATOM 1148 O O . PRO A 1 141 ? 2.514 1.228 11.672 1 93.69 141 PRO A O 1
ATOM 1151 N N . THR A 1 142 ? 0.42 1.773 11.289 1 92.69 142 THR A N 1
ATOM 1152 C CA . THR A 1 142 ? 0.415 3.061 11.977 1 92.69 142 THR A CA 1
ATOM 1153 C C . THR A 1 142 ? 1.102 2.949 13.336 1 92.69 142 THR A C 1
ATOM 1155 O O . THR A 1 142 ? 2.008 3.727 13.641 1 92.69 142 THR A O 1
ATOM 1158 N N . ARG A 1 143 ? 0.768 1.983 14.133 1 89.94 143 ARG A N 1
ATOM 1159 C CA . ARG A 1 143 ? 1.257 1.881 15.508 1 89.94 143 ARG A CA 1
ATOM 1160 C C . ARG A 1 143 ? 2.754 1.595 15.531 1 89.94 143 ARG A C 1
ATOM 1162 O O . ARG A 1 143 ? 3.422 1.842 16.547 1 89.94 143 ARG A O 1
ATOM 1169 N N . LYS A 1 144 ? 3.297 1.187 14.438 1 92.5 144 LYS A N 1
ATOM 1170 C CA . LYS A 1 144 ? 4.711 0.84 14.359 1 92.5 144 LYS A CA 1
ATOM 1171 C C . LYS A 1 144 ? 5.48 1.849 13.508 1 92.5 144 LYS A C 1
ATOM 1173 O O . LYS A 1 144 ? 6.699 1.741 13.359 1 92.5 144 LYS A O 1
ATOM 1178 N N . ASP A 1 145 ? 4.812 2.779 13 1 95.31 145 ASP A N 1
ATOM 1179 C CA . ASP A 1 145 ? 5.418 3.697 12.039 1 95.31 145 ASP A CA 1
ATOM 1180 C C . ASP A 1 145 ? 6.066 4.883 12.75 1 95.31 145 ASP A C 1
ATOM 1182 O O . ASP A 1 145 ? 5.477 5.965 12.828 1 95.31 145 ASP A O 1
ATOM 1186 N N . LYS A 1 146 ? 7.27 4.773 13.125 1 96.19 146 LYS A N 1
ATOM 1187 C CA . LYS A 1 146 ? 7.992 5.832 13.828 1 96.19 146 LYS A CA 1
ATOM 1188 C C . LYS A 1 146 ? 8.453 6.914 12.852 1 96.19 146 LYS A C 1
ATOM 1190 O O . LYS A 1 146 ? 9.008 7.934 13.266 1 96.19 146 LYS A O 1
ATOM 1195 N N . TYR A 1 147 ? 8.18 6.723 11.555 1 97.44 147 TYR A N 1
ATOM 1196 C CA . TYR A 1 147 ? 8.75 7.605 10.539 1 97.44 147 TYR A CA 1
ATOM 1197 C C . TYR A 1 147 ? 7.719 8.625 10.062 1 97.44 147 TYR A C 1
ATOM 1199 O O . TYR A 1 147 ? 8.039 9.805 9.898 1 97.44 147 TYR A O 1
ATOM 1207 N N . LEU A 1 148 ? 6.438 8.188 9.852 1 98.25 148 LEU A N 1
ATOM 1208 C CA . LEU A 1 148 ? 5.59 9.016 9.008 1 98.25 148 LEU A CA 1
ATOM 1209 C C . LEU A 1 148 ? 4.227 9.242 9.648 1 98.25 148 LEU A C 1
ATOM 1211 O O . LEU A 1 148 ? 3.326 9.812 9.031 1 98.25 148 LEU A O 1
ATOM 1215 N N . ASN A 1 149 ? 4.121 8.789 10.922 1 95.06 149 ASN A N 1
ATOM 1216 C CA . ASN A 1 149 ? 2.807 8.93 11.539 1 95.06 149 ASN A CA 1
ATOM 1217 C C . ASN A 1 149 ? 2.92 9.234 13.031 1 95.06 149 ASN A C 1
ATOM 1219 O O . ASN A 1 149 ? 3.535 8.469 13.781 1 95.06 149 ASN A O 1
ATOM 1223 N N . PHE A 1 150 ? 2.258 10.266 13.477 1 91 150 PHE A N 1
ATOM 1224 C CA . PHE A 1 150 ? 2.273 10.672 14.875 1 91 150 PHE A CA 1
ATOM 1225 C C . PHE A 1 150 ? 1.483 9.688 15.734 1 91 150 PHE A C 1
ATOM 1227 O O . PHE A 1 150 ? 1.572 9.719 16.969 1 91 150 PHE A O 1
ATOM 1234 N N . GLY A 1 151 ? 0.728 8.836 15.148 1 87.62 151 GLY A N 1
ATOM 1235 C CA . GLY A 1 151 ? -0.036 7.828 15.859 1 87.62 151 GLY A CA 1
ATOM 1236 C C . GLY A 1 151 ? 0.795 6.621 16.266 1 87.62 151 GLY A C 1
ATOM 1237 O O . GLY A 1 151 ? 0.29 5.695 16.906 1 87.62 151 GLY A O 1
ATOM 1238 N N . SER A 1 152 ? 2.027 6.637 15.898 1 90.31 152 SER A N 1
ATOM 1239 C CA . SER A 1 152 ? 2.928 5.559 16.297 1 90.31 152 SER A CA 1
ATOM 1240 C C . SER A 1 152 ? 2.961 5.391 17.812 1 90.31 152 SER A C 1
ATOM 1242 O O . SER A 1 152 ? 2.859 6.371 18.547 1 90.31 152 SER A O 1
ATOM 1244 N N . SER A 1 153 ? 3.199 4.176 18.234 1 88.94 153 SER A N 1
ATOM 1245 C CA . SER A 1 153 ? 3.254 3.91 19.672 1 88.94 153 SER A CA 1
ATOM 1246 C C . SER A 1 153 ? 4.562 4.406 20.266 1 88.94 153 SER A C 1
ATOM 1248 O O . SER A 1 153 ? 5.629 3.854 20 1 88.94 153 SER A O 1
ATOM 1250 N N . CYS A 1 154 ? 4.398 5.402 21.109 1 92.81 154 CYS A N 1
ATOM 1251 C CA . CYS A 1 154 ? 5.504 5.945 21.891 1 92.81 154 CYS A CA 1
ATOM 1252 C C . CYS A 1 154 ? 5.008 6.57 23.188 1 92.81 154 CYS A C 1
ATOM 1254 O O . CYS A 1 154 ? 4.641 7.746 23.203 1 92.81 154 CYS A O 1
ATOM 1256 N N . PRO A 1 155 ? 5.039 5.797 24.25 1 92 155 PRO A N 1
ATOM 1257 C CA . PRO A 1 155 ? 4.508 6.258 25.531 1 92 155 PRO A CA 1
ATOM 1258 C C . PRO A 1 155 ? 5.145 7.562 26 1 92 155 PRO A C 1
ATOM 1260 O O . PRO A 1 155 ? 4.473 8.406 26.609 1 92 155 PRO A O 1
ATOM 1263 N N . ARG A 1 156 ? 6.375 7.746 25.75 1 92.94 156 ARG A N 1
ATOM 1264 C CA . ARG A 1 156 ? 7.055 8.969 26.172 1 92.94 156 ARG A CA 1
ATOM 1265 C C . ARG A 1 156 ? 6.441 10.188 25.5 1 92.94 156 ARG A C 1
ATOM 1267 O O . ARG A 1 156 ? 6.203 11.211 26.156 1 92.94 156 ARG A O 1
ATOM 1274 N N . VAL A 1 157 ? 6.195 10.109 24.219 1 92.38 157 VAL A N 1
ATOM 1275 C CA . VAL A 1 157 ? 5.59 11.219 23.484 1 92.38 157 VAL A CA 1
ATOM 1276 C C . VAL A 1 157 ? 4.199 11.508 24.047 1 92.38 157 VAL A C 1
ATOM 1278 O O . VAL A 1 157 ? 3.818 12.672 24.203 1 92.38 157 VAL A O 1
ATOM 1281 N N . PHE A 1 158 ? 3.504 10.477 24.297 1 88.56 158 PHE A N 1
ATOM 1282 C CA . PHE A 1 158 ? 2.174 10.633 24.875 1 88.56 158 PHE A CA 1
ATOM 1283 C C . PHE A 1 158 ? 2.24 11.391 26.188 1 88.56 158 PHE A C 1
ATOM 1285 O O . PHE A 1 158 ? 1.497 12.352 26.406 1 88.56 158 PHE A O 1
ATOM 1292 N N . ARG A 1 159 ? 3.094 10.93 27.031 1 90.19 159 ARG A N 1
ATOM 1293 C CA . ARG A 1 159 ? 3.264 11.562 28.328 1 90.19 159 ARG A CA 1
ATOM 1294 C C . ARG A 1 159 ? 3.654 13.031 28.188 1 90.19 159 ARG A C 1
ATOM 1296 O O . ARG A 1 159 ? 3.1 13.898 28.859 1 90.19 159 ARG A O 1
ATOM 1303 N N . ASP A 1 160 ? 4.555 13.281 27.312 1 92.75 160 ASP A N 1
ATOM 1304 C CA . ASP A 1 160 ? 5.039 14.641 27.109 1 92.75 160 ASP A CA 1
ATOM 1305 C C . ASP A 1 160 ? 3.947 15.547 26.547 1 92.75 160 ASP A C 1
ATOM 1307 O O . ASP A 1 160 ? 3.877 16.734 26.875 1 92.75 160 ASP A O 1
ATOM 1311 N N . THR A 1 161 ? 3.17 15.023 25.656 1 90.56 161 THR A N 1
ATOM 1312 C CA . THR A 1 161 ? 2.059 15.781 25.094 1 90.56 161 THR A CA 1
ATOM 1313 C C . THR A 1 161 ? 1.038 16.125 26.172 1 90.56 161 THR A C 1
ATOM 1315 O O . THR A 1 161 ? 0.549 17.25 26.234 1 90.56 161 THR A O 1
ATOM 1318 N N . LEU A 1 162 ? 0.748 15.188 27.031 1 88.88 162 LEU A N 1
ATOM 1319 C CA . LEU A 1 162 ? -0.188 15.43 28.125 1 88.88 162 LEU A CA 1
ATOM 1320 C C . LEU A 1 162 ? 0.352 16.5 29.078 1 88.88 162 LEU A C 1
ATOM 1322 O O . LEU A 1 162 ? -0.399 17.344 29.547 1 88.88 162 LEU A O 1
ATOM 1326 N N . LYS A 1 163 ? 1.565 16.391 29.344 1 92.31 163 LYS A N 1
ATOM 1327 C CA . LYS A 1 163 ? 2.195 17.391 30.203 1 92.31 163 LYS A CA 1
ATOM 1328 C C . LYS A 1 163 ? 2.078 18.781 29.609 1 92.31 163 LYS A C 1
ATOM 1330 O O . LYS A 1 163 ? 1.857 19.766 30.328 1 92.31 163 LYS A O 1
ATOM 1335 N N . ALA A 1 164 ? 2.273 18.875 28.344 1 92.56 164 ALA A N 1
ATOM 1336 C CA . ALA A 1 164 ? 2.156 20.172 27.672 1 92.56 164 ALA A CA 1
ATOM 1337 C C . ALA A 1 164 ? 0.74 20.719 27.781 1 92.56 164 ALA A C 1
ATOM 1339 O O . ALA A 1 164 ? 0.552 21.922 28.031 1 92.56 164 ALA A O 1
ATOM 1340 N N . PHE A 1 165 ? -0.233 19.859 27.672 1 89.69 165 PHE A N 1
ATOM 1341 C CA . PHE A 1 165 ? -1.631 20.266 27.75 1 89.69 165 PHE A CA 1
ATOM 1342 C C . PHE A 1 165 ? -1.983 20.703 29.172 1 89.69 165 PHE A C 1
ATOM 1344 O O . PHE A 1 165 ? -2.879 21.531 29.359 1 89.69 165 PHE A O 1
ATOM 1351 N N . GLU A 1 166 ? -1.242 20.234 30.109 1 91.69 166 GLU A N 1
ATOM 1352 C CA . GLU A 1 166 ? -1.54 20.516 31.5 1 91.69 166 GLU A CA 1
ATOM 1353 C C . GLU A 1 166 ? -0.607 21.594 32.062 1 91.69 166 GLU A C 1
ATOM 1355 O O . GLU A 1 166 ? -0.703 21.953 33.219 1 91.69 166 GLU A O 1
ATOM 1360 N N . SER A 1 167 ? 0.172 22.078 31.281 1 94.19 167 SER A N 1
ATOM 1361 C CA . SER A 1 167 ? 1.149 23.078 31.719 1 94.19 167 SER A CA 1
ATOM 1362 C C . SER A 1 167 ? 0.466 24.359 32.188 1 94.19 167 SER A C 1
ATOM 1364 O O . SER A 1 167 ? -0.704 24.594 31.875 1 94.19 167 SER A O 1
ATOM 1366 N N . LYS A 1 168 ? 1.226 25.156 32.906 1 95.25 168 LYS A N 1
ATOM 1367 C CA . LYS A 1 168 ? 0.718 26.453 33.375 1 95.25 168 LYS A CA 1
ATOM 1368 C C . LYS A 1 168 ? 0.372 27.359 32.219 1 95.25 168 LYS A C 1
ATOM 1370 O O . LYS A 1 168 ? -0.629 28.078 32.25 1 95.25 168 LYS A O 1
ATOM 1375 N N . GLU A 1 169 ? 1.181 27.312 31.234 1 93.25 169 GLU A N 1
ATOM 1376 C CA . GLU A 1 169 ? 0.956 28.125 30.047 1 93.25 169 GLU A CA 1
ATOM 1377 C C . GLU A 1 169 ? -0.357 27.75 29.359 1 93.25 169 GLU A C 1
ATOM 1379 O O . GLU A 1 169 ? -1.119 28.625 28.953 1 93.25 169 GLU A O 1
ATOM 1384 N N . ALA A 1 170 ? -0.587 26.531 29.234 1 93.19 170 ALA A N 1
ATOM 1385 C CA . ALA A 1 170 ? -1.812 26.047 28.594 1 93.19 170 ALA A CA 1
ATOM 1386 C C . ALA A 1 170 ? -3.039 26.422 29.422 1 93.19 170 ALA A C 1
ATOM 1388 O O . ALA A 1 170 ? -4.059 26.844 28.875 1 93.19 170 ALA A O 1
ATOM 1389 N N . GLN A 1 171 ? -2.92 26.266 30.703 1 94 171 GLN A N 1
ATOM 1390 C CA . GLN A 1 171 ? -4.027 26.609 31.594 1 94 171 GLN A CA 1
ATOM 1391 C C . GLN A 1 171 ? -4.336 28.109 31.531 1 94 171 GLN A C 1
ATOM 1393 O O . GLN A 1 171 ? -5.504 28.5 31.547 1 94 171 GLN A O 1
ATOM 1398 N N . GLN A 1 172 ? -3.32 28.812 31.531 1 95.44 172 GLN A N 1
ATOM 1399 C CA . GLN A 1 172 ? -3.494 30.266 31.453 1 95.44 172 GLN A CA 1
ATOM 1400 C C . GLN A 1 172 ? -4.176 30.656 30.141 1 95.44 172 GLN A C 1
ATOM 1402 O O . GLN A 1 172 ? -5.066 31.516 30.125 1 95.44 172 GLN A O 1
ATOM 1407 N N . LEU A 1 173 ? -3.748 30.062 29.094 1 94.5 173 LEU A N 1
ATOM 1408 C CA . LEU A 1 173 ? -4.348 30.359 27.797 1 94.5 173 LEU A CA 1
ATOM 1409 C C . LEU A 1 173 ? -5.824 29.984 27.781 1 94.5 173 LEU A C 1
ATOM 1411 O O . LEU A 1 173 ? -6.652 30.719 27.219 1 94.5 173 LEU A O 1
ATOM 1415 N N . LYS A 1 174 ? -6.199 28.906 28.344 1 94.62 174 LYS A N 1
ATOM 1416 C CA . LYS A 1 174 ? -7.59 28.469 28.438 1 94.62 174 LYS A CA 1
ATOM 1417 C C . LYS A 1 174 ? -8.43 29.453 29.234 1 94.62 174 LYS A C 1
ATOM 1419 O O . LYS A 1 174 ? -9.562 29.766 28.859 1 94.62 174 LYS A O 1
ATOM 1424 N N . GLN A 1 175 ? -7.82 29.938 30.281 1 95.56 175 GLN A N 1
ATOM 1425 C CA . GLN A 1 175 ? -8.523 30.922 31.125 1 95.56 175 GLN A CA 1
ATOM 1426 C C . GLN A 1 175 ? -8.742 32.219 30.375 1 95.56 175 GLN A C 1
ATOM 1428 O O . GLN A 1 175 ? -9.805 32.844 30.484 1 95.56 175 GLN A O 1
ATOM 1433 N N . GLU A 1 176 ? -7.781 32.625 29.656 1 96.31 176 GLU A N 1
ATOM 1434 C CA . GLU A 1 176 ? -7.852 33.844 28.891 1 96.31 176 GLU A CA 1
ATOM 1435 C C . GLU A 1 176 ? -8.938 33.781 27.812 1 96.31 176 GLU A C 1
ATOM 1437 O O . GLU A 1 176 ? -9.516 34.812 27.438 1 96.31 176 GLU A O 1
ATOM 1442 N N . HIS A 1 177 ? -9.18 32.562 27.328 1 96.5 177 HIS A N 1
ATOM 1443 C CA . HIS A 1 177 ? -10.141 32.406 26.25 1 96.5 177 HIS A CA 1
ATOM 1444 C C . HIS A 1 177 ? -11.406 31.703 26.734 1 96.5 177 HIS A C 1
ATOM 1446 O O . HIS A 1 177 ? -12.156 31.141 25.938 1 96.5 177 HIS A O 1
ATOM 1452 N N . LYS A 1 178 ? -11.641 31.688 27.984 1 96.06 178 LYS A N 1
ATOM 1453 C CA . LYS A 1 178 ? -12.695 30.891 28.609 1 96.06 178 LYS A CA 1
ATOM 1454 C C . LYS A 1 178 ? -14.062 31.281 28.047 1 96.06 178 LYS A C 1
ATOM 1456 O O . LYS A 1 178 ? -14.883 30.406 27.75 1 96.06 178 LYS A O 1
ATOM 1461 N N . ASP A 1 179 ? -14.344 32.531 27.953 1 96.44 179 ASP A N 1
ATOM 1462 C CA . ASP A 1 179 ? -15.641 32.969 27.469 1 96.44 179 ASP A CA 1
ATOM 1463 C C . ASP A 1 179 ? -15.906 32.469 26.047 1 96.44 179 ASP A C 1
ATOM 1465 O O . ASP A 1 179 ? -17 31.969 25.75 1 96.44 179 ASP A O 1
ATOM 1469 N N . MET A 1 180 ? -14.969 32.656 25.203 1 97.44 180 MET A N 1
ATOM 1470 C CA . MET A 1 180 ? -15.086 32.156 23.828 1 97.44 180 MET A CA 1
ATOM 1471 C C . MET A 1 180 ? -15.266 30.656 23.797 1 97.44 180 MET A C 1
ATOM 1473 O O . MET A 1 180 ? -16.156 30.141 23.109 1 97.44 180 MET A O 1
ATOM 1477 N N . LEU A 1 181 ? -14.5 29.906 24.562 1 97.31 181 LEU A N 1
ATOM 1478 C CA . LEU A 1 181 ? -14.547 28.438 24.578 1 97.31 181 LEU A CA 1
ATOM 1479 C C . LEU A 1 181 ? -15.891 27.953 25.094 1 97.31 181 LEU A C 1
ATOM 1481 O O . LEU A 1 181 ? -16.438 26.984 24.578 1 97.31 181 LEU A O 1
ATOM 1485 N N . ASP A 1 182 ? -16.391 28.625 26.094 1 96.12 182 ASP A N 1
ATOM 1486 C CA . ASP A 1 182 ? -17.703 28.281 26.641 1 96.12 182 ASP A CA 1
ATOM 1487 C C . ASP A 1 182 ? -18.797 28.484 25.609 1 96.12 182 ASP A C 1
ATOM 1489 O O . ASP A 1 182 ? -19.703 27.656 25.469 1 96.12 182 ASP A O 1
ATOM 1493 N N . ASN A 1 183 ? -18.766 29.562 24.953 1 96.69 183 ASN A N 1
ATOM 1494 C CA . ASN A 1 183 ? -19.766 29.859 23.938 1 96.69 183 ASN A CA 1
ATOM 1495 C C . ASN A 1 183 ? -19.703 28.875 22.781 1 96.69 183 ASN A C 1
ATOM 1497 O O . ASN A 1 183 ? -20.734 28.375 22.328 1 96.69 183 ASN A O 1
ATOM 1501 N N . ILE A 1 184 ? -18.531 28.594 22.281 1 97.19 184 ILE A N 1
ATOM 1502 C CA . ILE A 1 184 ? -18.328 27.641 21.203 1 97.19 184 ILE A CA 1
ATOM 1503 C C . ILE A 1 184 ? -18.828 26.25 21.625 1 97.19 184 ILE A C 1
ATOM 1505 O O . ILE A 1 184 ? -19.453 25.547 20.828 1 97.19 184 ILE A O 1
ATOM 1509 N N . SER A 1 185 ? -18.531 25.922 22.859 1 97.31 185 SER A N 1
ATOM 1510 C CA . SER A 1 185 ? -19 24.641 23.391 1 97.31 185 SER A CA 1
ATOM 1511 C C . SER A 1 185 ? -20.516 24.562 23.391 1 97.31 185 SER A C 1
ATOM 1513 O O . SER A 1 185 ? -21.094 23.531 23 1 97.31 185 SER A O 1
ATOM 1515 N N . ARG A 1 186 ? -21.156 25.578 23.766 1 96.75 186 ARG A N 1
ATOM 1516 C CA . ARG A 1 186 ? -22.625 25.625 23.797 1 96.75 186 ARG A CA 1
ATOM 1517 C C . ARG A 1 186 ? -23.203 25.531 22.391 1 96.75 186 ARG A C 1
ATOM 1519 O O . ARG A 1 186 ? -24.156 24.797 22.156 1 96.75 186 ARG A O 1
ATOM 1526 N N . ILE A 1 187 ? -22.625 26.203 21.516 1 97.44 187 ILE A N 1
ATOM 1527 C CA . ILE A 1 187 ? -23.125 26.312 20.156 1 97.44 187 ILE A CA 1
ATOM 1528 C C . ILE A 1 187 ? -22.938 24.969 19.438 1 97.44 187 ILE A C 1
ATOM 1530 O O . ILE A 1 187 ? -23.828 24.516 18.703 1 97.44 187 ILE A O 1
ATOM 1534 N N . THR A 1 188 ? -21.812 24.312 19.641 1 97.5 188 THR A N 1
ATOM 1535 C CA . THR A 1 188 ? -21.438 23.156 18.844 1 97.5 188 THR A CA 1
ATOM 1536 C C . THR A 1 188 ? -21.766 21.859 19.562 1 97.5 188 THR A C 1
ATOM 1538 O O . THR A 1 188 ? -21.812 20.797 18.938 1 97.5 188 THR A O 1
ATOM 1541 N N . GLY A 1 189 ? -21.906 21.922 20.875 1 96.88 189 GLY A N 1
ATOM 1542 C CA . GLY A 1 189 ? -22.125 20.719 21.688 1 96.88 189 GLY A CA 1
ATOM 1543 C C . GLY A 1 189 ? -20.844 20 22.047 1 96.88 189 GLY A C 1
ATOM 1544 O O . GLY A 1 189 ? -20.891 18.922 22.641 1 96.88 189 GLY A O 1
ATOM 1545 N N . VAL A 1 190 ? -19.719 20.578 21.656 1 95.31 190 VAL A N 1
ATOM 1546 C CA . VAL A 1 190 ? -18.406 19.984 21.938 1 95.31 190 VAL A CA 1
ATOM 1547 C C . VAL A 1 190 ? -17.797 20.641 23.172 1 95.31 190 VAL A C 1
ATOM 1549 O O . VAL A 1 190 ? -17.906 21.859 23.359 1 95.31 190 VAL A O 1
ATOM 1552 N N . GLN A 1 191 ? -17.219 19.828 24.031 1 92.56 191 GLN A N 1
ATOM 1553 C CA . GLN A 1 191 ? -16.438 20.406 25.109 1 92.56 191 GLN A CA 1
ATOM 1554 C C . GLN A 1 191 ? -15.117 20.984 24.594 1 92.56 191 GLN A C 1
ATOM 1556 O O . GLN A 1 191 ? -14.062 20.375 24.75 1 92.56 191 GLN A O 1
ATOM 1561 N N . ALA A 1 192 ? -15.141 22.156 24.203 1 90.88 192 ALA A N 1
ATOM 1562 C CA . ALA A 1 192 ? -14.055 22.797 23.469 1 90.88 192 ALA A CA 1
ATOM 1563 C C . ALA A 1 192 ? -12.914 23.188 24.406 1 90.88 192 ALA A C 1
ATOM 1565 O O . ALA A 1 192 ? -11.805 23.5 23.953 1 90.88 192 ALA A O 1
ATOM 1566 N N . THR A 1 193 ? -13.156 23.047 25.719 1 84.81 193 THR A N 1
ATOM 1567 C CA . THR A 1 193 ? -12.117 23.359 26.703 1 84.81 193 THR A CA 1
ATOM 1568 C C . THR A 1 193 ? -11.062 22.266 26.734 1 84.81 193 THR A C 1
ATOM 1570 O O . THR A 1 193 ? -9.953 22.469 27.234 1 84.81 193 THR A O 1
ATOM 1573 N N . GLU A 1 194 ? -11.461 21.141 26.203 1 82.88 194 GLU A N 1
ATOM 1574 C CA . GLU A 1 194 ? -10.492 20.062 26.062 1 82.88 194 GLU A CA 1
ATOM 1575 C C . GLU A 1 194 ? -9.711 20.188 24.766 1 82.88 194 GLU A C 1
ATOM 1577 O O . GLU A 1 194 ? -10.297 20.359 23.688 1 82.88 194 GLU A O 1
ATOM 1582 N N . GLU A 1 195 ? -8.422 20.125 24.844 1 78.69 195 GLU A N 1
ATOM 1583 C CA . GLU A 1 195 ? -7.531 20.516 23.766 1 78.69 195 GLU A CA 1
ATOM 1584 C C . GLU A 1 195 ? -7.777 19.672 22.516 1 78.69 195 GLU A C 1
ATOM 1586 O O . GLU A 1 195 ? -7.906 20.203 21.406 1 78.69 195 GLU A O 1
ATOM 1591 N N . PHE A 1 196 ? -7.938 18.453 22.688 1 82.81 196 PHE A N 1
ATOM 1592 C CA . PHE A 1 196 ? -8.133 17.609 21.516 1 82.81 196 PHE A CA 1
ATOM 1593 C C . PHE A 1 196 ? -9.477 17.875 20.859 1 82.81 196 PHE A C 1
ATOM 1595 O O . PHE A 1 196 ? -9.594 17.859 19.625 1 82.81 196 PHE A O 1
ATOM 1602 N N . ASN A 1 197 ? -10.406 18.141 21.688 1 89.44 197 ASN A N 1
ATOM 1603 C CA . ASN A 1 197 ? -11.727 18.484 21.172 1 89.44 197 ASN A CA 1
ATOM 1604 C C . ASN A 1 197 ? -11.688 19.766 20.344 1 89.44 197 ASN A C 1
ATOM 1606 O O . ASN A 1 197 ? -12.336 19.859 19.297 1 89.44 197 ASN A O 1
ATOM 1610 N N . SER A 1 198 ? -10.977 20.719 20.891 1 92.44 198 SER A N 1
ATOM 1611 C CA . SER A 1 198 ? -10.891 21.984 20.172 1 92.44 198 SER A CA 1
ATOM 1612 C C . SER A 1 198 ? -10.211 21.828 18.812 1 92.44 198 SER A C 1
ATOM 1614 O O . SER A 1 198 ? -10.609 22.453 17.844 1 92.44 198 SER A O 1
ATOM 1616 N N . LEU A 1 199 ? -9.242 21 18.797 1 92.75 199 LEU A N 1
ATOM 1617 C CA . LEU A 1 199 ? -8.516 20.766 17.547 1 92.75 199 LEU A CA 1
ATOM 1618 C C . LEU A 1 199 ? -9.414 20.078 16.516 1 92.75 199 LEU A C 1
ATOM 1620 O O . LEU A 1 199 ? -9.438 20.484 15.352 1 92.75 199 LEU A O 1
ATOM 1624 N N . LEU A 1 200 ? -10.133 19.094 16.906 1 93.81 200 LEU A N 1
ATOM 1625 C CA . LEU A 1 200 ? -11.031 18.375 16 1 93.81 200 LEU A CA 1
ATOM 1626 C C . LEU A 1 200 ? -12.172 19.266 15.531 1 93.81 200 LEU A C 1
ATOM 1628 O O . LEU A 1 200 ? -12.586 19.188 14.375 1 93.81 200 LEU A O 1
ATOM 1632 N N . LEU A 1 201 ? -12.609 20.062 16.484 1 96.12 201 LEU A N 1
ATOM 1633 C CA . LEU A 1 201 ? -13.664 21 16.125 1 96.12 201 LEU A CA 1
ATOM 1634 C C . LEU A 1 201 ? -13.156 22.031 15.117 1 96.12 201 LEU A C 1
ATOM 1636 O O . LEU A 1 201 ? -13.852 22.344 14.148 1 96.12 201 LEU A O 1
ATOM 1640 N N . TYR A 1 202 ? -12.031 22.562 15.414 1 96.62 202 TYR A N 1
ATOM 1641 C CA . TYR A 1 202 ? -11.438 23.516 14.484 1 96.62 202 TYR A CA 1
ATOM 1642 C C . TYR A 1 202 ? -11.273 22.891 13.102 1 96.62 202 TYR A C 1
ATOM 1644 O O . TYR A 1 202 ? -11.539 23.531 12.086 1 96.62 202 TYR A O 1
ATOM 1652 N N . ASP A 1 203 ? -10.797 21.672 13.047 1 96.38 203 ASP A N 1
ATOM 1653 C CA . ASP A 1 203 ? -10.656 20.938 11.789 1 96.38 203 ASP A CA 1
ATOM 1654 C C . ASP A 1 203 ? -11.969 20.906 11.016 1 96.38 203 ASP A C 1
ATOM 1656 O O . ASP A 1 203 ? -12 21.234 9.828 1 96.38 203 ASP A O 1
ATOM 1660 N N . ALA A 1 204 ? -13.016 20.516 11.648 1 97.06 204 ALA A N 1
ATOM 1661 C CA . ALA A 1 204 ? -14.336 20.422 11.016 1 97.06 204 ALA A CA 1
ATOM 1662 C C . ALA A 1 204 ? -14.797 21.781 10.508 1 97.06 204 ALA A C 1
ATOM 1664 O O . ALA A 1 204 ? -15.172 21.906 9.336 1 97.06 204 ALA A O 1
ATOM 1665 N N . LEU A 1 205 ? -14.695 22.781 11.375 1 97.75 205 LEU A N 1
ATOM 1666 C CA . LEU A 1 205 ? -15.188 24.109 11.031 1 97.75 205 LEU A CA 1
ATOM 1667 C C . LEU A 1 205 ? -14.344 24.734 9.914 1 97.75 205 LEU A C 1
ATOM 1669 O O . LEU A 1 205 ? -14.883 25.375 9.008 1 97.75 205 LEU A O 1
ATOM 1673 N N . TYR A 1 206 ? -13.078 24.562 10.023 1 97 206 TYR A N 1
ATOM 1674 C CA . TYR A 1 206 ? -12.172 25.109 9.016 1 97 206 TYR A CA 1
ATOM 1675 C C . TYR A 1 206 ? -12.492 24.562 7.637 1 97 206 TYR A C 1
ATOM 1677 O O . TYR A 1 206 ? -12.586 25.312 6.664 1 97 206 TYR A O 1
ATOM 1685 N N . ILE A 1 207 ? -12.648 23.266 7.508 1 97.94 207 ILE A N 1
ATOM 1686 C CA . ILE A 1 207 ? -12.906 22.594 6.238 1 97.94 207 ILE A CA 1
ATOM 1687 C C . ILE A 1 207 ? -14.297 22.984 5.73 1 97.94 207 ILE A C 1
ATOM 1689 O O . ILE A 1 207 ? -14.477 23.266 4.543 1 97.94 207 ILE A O 1
ATOM 1693 N N . GLU A 1 208 ? -15.25 22.969 6.613 1 98 208 GLU A N 1
ATOM 1694 C CA . GLU A 1 208 ? -16.594 23.375 6.211 1 98 208 GLU A CA 1
ATOM 1695 C C . GLU A 1 208 ? -16.625 24.797 5.668 1 98 208 GLU A C 1
ATOM 1697 O O . GLU A 1 208 ? -17.297 25.078 4.676 1 98 208 GLU A O 1
ATOM 1702 N N . LYS A 1 209 ? -15.914 25.656 6.336 1 96.5 209 LYS A N 1
ATOM 1703 C CA . LYS A 1 209 ? -15.797 27.016 5.836 1 96.5 209 LYS A CA 1
ATOM 1704 C C . LYS A 1 209 ? -15.164 27.047 4.449 1 96.5 209 LYS A C 1
ATOM 1706 O O . LYS A 1 209 ? -15.625 27.766 3.561 1 96.5 209 LYS A O 1
ATOM 1711 N N . ARG A 1 210 ? -14.125 26.281 4.27 1 94.94 210 ARG A N 1
ATOM 1712 C CA . ARG A 1 210 ? -13.406 26.219 3 1 94.94 210 ARG A CA 1
ATOM 1713 C C . ARG A 1 210 ? -14.32 25.75 1.877 1 94.94 210 ARG A C 1
ATOM 1715 O O . ARG A 1 210 ? -14.156 26.156 0.724 1 94.94 210 ARG A O 1
ATOM 1722 N N . TYR A 1 211 ? -15.273 24.969 2.17 1 97.06 211 TYR A N 1
ATOM 1723 C CA . TYR A 1 211 ? -16.188 24.422 1.179 1 97.06 211 TYR A CA 1
ATOM 1724 C C . TYR A 1 211 ? -17.484 25.219 1.124 1 97.06 211 TYR A C 1
ATOM 1726 O O . TYR A 1 211 ? -18.469 24.797 0.515 1 97.06 211 TYR A O 1
ATOM 1734 N N . ASN A 1 212 ? -17.516 26.375 1.845 1 96.94 212 ASN A N 1
ATOM 1735 C CA . ASN A 1 212 ? -18.656 27.281 1.888 1 96.94 212 ASN A CA 1
ATOM 1736 C C . ASN A 1 212 ? -19.906 26.594 2.393 1 96.94 212 ASN A C 1
ATOM 1738 O O . ASN A 1 212 ? -21 26.828 1.866 1 96.94 212 ASN A O 1
ATOM 1742 N N . LEU A 1 213 ? -19.719 25.703 3.295 1 97.81 213 LEU A N 1
ATOM 1743 C CA . LEU A 1 213 ? -20.859 25.062 3.939 1 97.81 213 LEU A CA 1
ATOM 1744 C C . LEU A 1 213 ? -21.406 25.922 5.07 1 97.81 213 LEU A C 1
ATOM 1746 O O . LEU A 1 213 ? -20.875 27 5.34 1 97.81 213 LEU A O 1
ATOM 1750 N N . VAL A 1 214 ? -22.469 25.453 5.719 1 97.19 214 VAL A N 1
ATOM 1751 C CA . VAL A 1 214 ? -23.156 26.234 6.742 1 97.19 214 VAL A CA 1
ATOM 1752 C C . VAL A 1 214 ? -22.328 26.234 8.031 1 97.19 214 VAL A C 1
ATOM 1754 O O . VAL A 1 214 ? -21.984 25.172 8.547 1 97.19 214 VAL A O 1
ATOM 1757 N N . ILE A 1 215 ? -22.047 27.422 8.539 1 97 215 ILE A N 1
ATOM 1758 C CA . ILE A 1 215 ? -21.406 27.594 9.844 1 97 215 ILE A CA 1
ATOM 1759 C C . ILE A 1 215 ? -22.406 28.203 10.828 1 97 215 ILE A C 1
ATOM 1761 O O . ILE A 1 215 ? -23.062 29.203 10.516 1 97 215 ILE A O 1
ATOM 1765 N N . PRO A 1 216 ? -22.469 27.625 11.977 1 96 216 PRO A N 1
ATOM 1766 C CA . PRO A 1 216 ? -23.375 28.219 12.945 1 96 216 PRO A CA 1
ATOM 1767 C C . PRO A 1 216 ? -23.078 29.703 13.203 1 96 216 PRO A C 1
ATOM 1769 O O . PRO A 1 216 ? -21.922 30.078 13.406 1 96 216 PRO A O 1
ATOM 1772 N N . GLU A 1 217 ? -24.078 30.5 13.219 1 91.88 217 GLU A N 1
ATOM 1773 C CA . GLU A 1 217 ? -23.953 31.953 13.297 1 91.88 217 GLU A CA 1
ATOM 1774 C C . GLU A 1 217 ? -23.203 32.375 14.555 1 91.88 217 GLU A C 1
ATOM 1776 O O . GLU A 1 217 ? -22.438 33.344 14.523 1 91.88 217 GLU A O 1
ATOM 1781 N N . GLY A 1 218 ? -23.328 31.75 15.648 1 93.5 218 GLY A N 1
ATOM 1782 C CA . GLY A 1 218 ? -22.703 32.125 16.906 1 93.5 218 GLY A CA 1
ATOM 1783 C C . GLY A 1 218 ? -21.203 31.922 16.922 1 93.5 218 GLY A C 1
ATOM 1784 O O . GLY A 1 218 ? -20.516 32.406 17.812 1 93.5 218 GLY A O 1
ATOM 1785 N N . ILE A 1 219 ? -20.672 31.359 15.805 1 95.69 219 ILE A N 1
ATOM 1786 C CA . ILE A 1 219 ? -19.25 31.031 15.773 1 95.69 219 ILE A CA 1
ATOM 1787 C C . ILE A 1 219 ? -18.469 32.188 15.148 1 95.69 219 ILE A C 1
ATOM 1789 O O . ILE A 1 219 ? -17.328 32.438 15.531 1 95.69 219 ILE A O 1
ATOM 1793 N N . GLU A 1 220 ? -19.031 32.906 14.227 1 94.25 220 GLU A N 1
ATOM 1794 C CA . GLU A 1 220 ? -18.344 33.875 13.383 1 94.25 220 GLU A CA 1
ATOM 1795 C C . GLU A 1 220 ? -17.656 34.938 14.227 1 94.25 220 GLU A C 1
ATOM 1797 O O . GLU A 1 220 ? -16.516 35.312 13.953 1 94.25 220 GLU A O 1
ATOM 1802 N N . PRO A 1 221 ? -18.328 35.375 15.281 1 96.12 221 PRO A N 1
ATOM 1803 C CA . PRO A 1 221 ? -17.672 36.406 16.078 1 96.12 221 PRO A CA 1
ATOM 1804 C C . PRO A 1 221 ? -16.422 35.938 16.797 1 96.12 221 PRO A C 1
ATOM 1806 O O . PRO A 1 221 ? -15.547 36.719 17.141 1 96.12 221 PRO A O 1
ATOM 1809 N N . TYR A 1 222 ? -16.312 34.656 16.938 1 96.75 222 TYR A N 1
ATOM 1810 C CA . TYR A 1 222 ? -15.203 34.062 17.703 1 96.75 222 TYR A CA 1
ATOM 1811 C C . TYR A 1 222 ? -14.188 33.406 16.797 1 96.75 222 TYR A C 1
ATOM 1813 O O . TYR A 1 222 ? -13.195 32.844 17.266 1 96.75 222 TYR A O 1
ATOM 1821 N N . TRP A 1 223 ? -14.32 33.469 15.547 1 96.69 223 TRP A N 1
ATOM 1822 C CA . TRP A 1 223 ? -13.562 32.656 14.617 1 96.69 223 TRP A CA 1
ATOM 1823 C C . TRP A 1 223 ? -12.062 32.906 14.766 1 96.69 223 TRP A C 1
ATOM 1825 O O . TRP A 1 223 ? -11.281 31.969 14.938 1 96.69 223 TRP A O 1
ATOM 1835 N N . ASP A 1 224 ? -11.664 34.125 14.688 1 97.06 224 ASP A N 1
ATOM 1836 C CA . ASP A 1 224 ? -10.242 34.469 14.727 1 97.06 224 ASP A CA 1
ATOM 1837 C C . ASP A 1 224 ? -9.617 34.031 16.047 1 97.06 224 ASP A C 1
ATOM 1839 O O . ASP A 1 224 ? -8.516 33.469 16.062 1 97.06 224 ASP A O 1
ATOM 1843 N N . GLU A 1 225 ? -10.289 34.312 17.094 1 97.19 225 GLU A N 1
ATOM 1844 C CA . GLU A 1 225 ? -9.82 33.938 18.422 1 97.19 225 GLU A CA 1
ATOM 1845 C C . GLU A 1 225 ? -9.727 32.406 18.547 1 97.19 225 GLU A C 1
ATOM 1847 O O . GLU A 1 225 ? -8.75 31.891 19.094 1 97.19 225 GLU A O 1
ATOM 1852 N N . PHE A 1 226 ? -10.703 31.719 18.078 1 97 226 PHE A N 1
ATOM 1853 C CA . PHE A 1 226 ? -10.734 30.266 18.141 1 97 226 PHE A CA 1
ATOM 1854 C C . PHE A 1 226 ? -9.609 29.656 17.297 1 97 226 PHE A C 1
ATOM 1856 O O . PHE A 1 226 ? -8.953 28.703 17.719 1 97 226 PHE A O 1
ATOM 1863 N N . GLN A 1 227 ? -9.453 30.188 16.125 1 96.5 227 GLN A N 1
ATOM 1864 C CA . GLN A 1 227 ? -8.359 29.734 15.273 1 96.5 227 GLN A CA 1
ATOM 1865 C C . GLN A 1 227 ? -7.012 29.891 15.969 1 96.5 227 GLN A C 1
ATOM 1867 O O . GLN A 1 227 ? -6.184 28.984 15.938 1 96.5 227 GLN A O 1
ATOM 1872 N N . GLU A 1 228 ? -6.785 31 16.516 1 95.56 228 GLU A N 1
ATOM 1873 C CA . GLU A 1 228 ? -5.543 31.234 17.25 1 95.56 228 GLU A CA 1
ATOM 1874 C C . GLU A 1 228 ? -5.355 30.234 18.375 1 95.56 228 GLU A C 1
ATOM 1876 O O . GLU A 1 228 ? -4.266 29.672 18.547 1 95.56 228 GLU A O 1
ATOM 1881 N N . PHE A 1 229 ? -6.438 30.031 19.109 1 95.81 229 PHE A N 1
ATOM 1882 C CA . PHE A 1 229 ? -6.387 29.078 20.203 1 95.81 229 PHE A CA 1
ATOM 1883 C C . PHE A 1 229 ? -6.059 27.688 19.703 1 95.81 229 PHE A C 1
ATOM 1885 O O . PHE A 1 229 ? -5.172 27.016 20.234 1 95.81 229 PHE A O 1
ATOM 1892 N N . ALA A 1 230 ? -6.781 27.25 18.672 1 94.69 230 ALA A N 1
ATOM 1893 C CA . ALA A 1 230 ? -6.617 25.891 18.125 1 94.69 230 ALA A CA 1
ATOM 1894 C C . ALA A 1 230 ? -5.207 25.688 17.578 1 94.69 230 ALA A C 1
ATOM 1896 O O . ALA A 1 230 ? -4.594 24.641 17.812 1 94.69 230 ALA A O 1
ATOM 1897 N N . LEU A 1 231 ? -4.641 26.641 16.891 1 94.5 231 LEU A N 1
ATOM 1898 C CA . LEU A 1 231 ? -3.307 26.516 16.312 1 94.5 231 LEU A CA 1
ATOM 1899 C C . LEU A 1 231 ? -2.234 26.531 17.406 1 94.5 231 LEU A C 1
ATOM 1901 O O . LEU A 1 231 ? -1.2 25.875 17.266 1 94.5 231 LEU A O 1
ATOM 1905 N N . THR A 1 232 ? -2.504 27.312 18.438 1 94.44 232 THR A N 1
ATOM 1906 C CA . THR A 1 232 ? -1.599 27.266 19.578 1 94.44 232 THR A CA 1
ATOM 1907 C C . THR A 1 232 ? -1.639 25.906 20.25 1 94.44 232 THR A C 1
ATOM 1909 O O . THR A 1 232 ? -0.596 25.344 20.609 1 94.44 232 THR A O 1
ATOM 1912 N N . ALA A 1 233 ? -2.834 25.391 20.422 1 92.31 233 ALA A N 1
ATOM 1913 C CA . ALA A 1 233 ? -2.996 24.062 21 1 92.31 233 ALA A CA 1
ATOM 1914 C C . ALA A 1 233 ? -2.299 23 20.156 1 92.31 233 ALA A C 1
ATOM 1916 O O . ALA A 1 233 ? -1.725 22.062 20.703 1 92.31 233 ALA A O 1
ATOM 1917 N N . LEU A 1 234 ? -2.346 23.156 18.891 1 93.38 234 LEU A N 1
ATOM 1918 C CA . LEU A 1 234 ? -1.67 22.234 17.984 1 93.38 234 LEU A CA 1
ATOM 1919 C C . LEU A 1 234 ? -0.17 22.203 18.266 1 93.38 234 LEU A C 1
ATOM 1921 O O . LEU A 1 234 ? 0.453 21.141 18.203 1 93.38 234 LEU A O 1
ATOM 1925 N N . GLN A 1 235 ? 0.352 23.281 18.531 1 93.38 235 GLN A N 1
ATOM 1926 C CA . GLN A 1 235 ? 1.785 23.375 18.781 1 93.38 235 GLN A CA 1
ATOM 1927 C C . GLN A 1 235 ? 2.164 22.672 20.078 1 93.38 235 GLN A C 1
ATOM 1929 O O . GLN A 1 235 ? 3.311 22.25 20.25 1 93.38 235 GLN A O 1
ATOM 1934 N N . TRP A 1 236 ? 1.237 22.578 21 1 92.31 236 TRP A N 1
ATOM 1935 C CA . TRP A 1 236 ? 1.512 21.875 22.25 1 92.31 236 TRP A CA 1
ATOM 1936 C C . TRP A 1 236 ? 1.772 20.391 22 1 92.31 236 TRP A C 1
ATOM 1938 O O . TRP A 1 236 ? 2.48 19.75 22.766 1 92.31 236 TRP A O 1
ATOM 1948 N N . ILE A 1 237 ? 1.271 19.875 20.906 1 90.94 237 ILE A N 1
ATOM 1949 C CA . ILE A 1 237 ? 1.418 18.453 20.562 1 90.94 237 ILE A CA 1
ATOM 1950 C C . ILE A 1 237 ? 2.891 18.141 20.328 1 90.94 237 ILE A C 1
ATOM 1952 O O . ILE A 1 237 ? 3.344 17.016 20.609 1 90.94 237 ILE A O 1
ATOM 1956 N N . TYR A 1 238 ? 3.623 19.109 19.859 1 92.94 238 TYR A N 1
ATOM 1957 C CA . TYR A 1 238 ? 5.027 18.859 19.562 1 92.94 238 TYR A CA 1
ATOM 1958 C C . TYR A 1 238 ? 5.918 19.938 20.172 1 92.94 238 TYR A C 1
ATOM 1960 O O . TYR A 1 238 ? 6.902 20.359 19.547 1 92.94 238 TYR A O 1
ATOM 1968 N N . SER A 1 239 ? 5.594 20.359 21.328 1 91.31 239 SER A N 1
ATOM 1969 C CA . SER A 1 239 ? 6.254 21.5 21.953 1 91.31 239 SER A CA 1
ATOM 1970 C C . SER A 1 239 ? 7.559 21.094 22.625 1 91.31 239 SER A C 1
ATOM 1972 O O . SER A 1 239 ? 8.445 21.922 22.828 1 91.31 239 SER A O 1
ATOM 1974 N N . SER A 1 240 ? 7.691 19.844 22.953 1 92.38 240 SER A N 1
ATOM 1975 C CA . SER A 1 240 ? 8.883 19.406 23.672 1 92.38 240 SER A CA 1
ATOM 1976 C C . SER A 1 240 ? 9.977 18.953 22.703 1 92.38 240 SER A C 1
ATOM 1978 O O . SER A 1 240 ? 9.703 18.297 21.703 1 92.38 240 SER A O 1
ATOM 1980 N N . PRO A 1 241 ? 11.195 19.297 23.094 1 94.06 241 PRO A N 1
ATOM 1981 C CA . PRO A 1 241 ? 12.305 18.812 22.281 1 94.06 241 PRO A CA 1
ATOM 1982 C C . PRO A 1 241 ? 12.344 17.281 22.172 1 94.06 241 PRO A C 1
ATOM 1984 O O . PRO A 1 241 ? 12.742 16.75 21.141 1 94.06 241 PRO A O 1
ATOM 1987 N N . ASN A 1 242 ? 11.852 16.688 23.172 1 95.38 242 ASN A N 1
ATOM 1988 C CA . ASN A 1 242 ? 11.812 15.234 23.156 1 95.38 242 ASN A CA 1
ATOM 1989 C C . ASN A 1 242 ? 10.844 14.711 22.094 1 95.38 242 ASN A C 1
ATOM 1991 O O . ASN A 1 242 ? 11.109 13.688 21.469 1 95.38 242 ASN A O 1
ATOM 1995 N N . ILE A 1 243 ? 9.781 15.367 21.953 1 95.88 243 ILE A N 1
ATOM 1996 C CA . ILE A 1 243 ? 8.812 14.945 20.953 1 95.88 243 ILE A CA 1
ATOM 1997 C C . ILE A 1 243 ? 9.406 15.102 19.562 1 95.88 243 ILE A C 1
ATOM 1999 O O . ILE A 1 243 ? 9.266 14.211 18.719 1 95.88 243 ILE A O 1
ATOM 2003 N N . ILE A 1 244 ? 10.109 16.188 19.344 1 96.5 244 ILE A N 1
ATOM 2004 C CA . ILE A 1 244 ? 10.75 16.422 18.047 1 96.5 244 ILE A CA 1
ATOM 2005 C C . ILE A 1 244 ? 11.766 15.305 17.766 1 96.5 244 ILE A C 1
ATOM 2007 O O . ILE A 1 244 ? 11.797 14.742 16.672 1 96.5 244 ILE A O 1
ATOM 2011 N N . ARG A 1 245 ? 12.516 14.961 18.781 1 97.25 245 ARG A N 1
ATOM 2012 C CA . ARG A 1 245 ? 13.531 13.914 18.688 1 97.25 245 ARG A CA 1
ATOM 2013 C C . ARG A 1 245 ? 12.891 12.57 18.344 1 97.25 245 ARG A C 1
ATOM 2015 O O . ARG A 1 245 ? 13.398 11.82 17.5 1 97.25 245 ARG A O 1
ATOM 2022 N N . LEU A 1 246 ? 11.766 12.289 18.906 1 97.44 246 LEU A N 1
ATOM 2023 C CA . LEU A 1 246 ? 11.18 10.953 18.828 1 97.44 246 LEU A CA 1
ATOM 2024 C C . LEU A 1 246 ? 10.25 10.844 17.625 1 97.44 246 LEU A C 1
ATOM 2026 O O . LEU A 1 246 ? 10.008 9.742 17.125 1 97.44 246 LEU A O 1
ATOM 2030 N N . ARG A 1 247 ? 9.75 11.984 17.125 1 96.81 247 ARG A N 1
ATOM 2031 C CA . ARG A 1 247 ? 8.781 11.93 16.031 1 96.81 247 ARG A CA 1
ATOM 2032 C C . ARG A 1 247 ? 9.422 12.328 14.703 1 96.81 247 ARG A C 1
ATOM 2034 O O . ARG A 1 247 ? 8.984 11.875 13.641 1 96.81 247 ARG A O 1
ATOM 2041 N N . ALA A 1 248 ? 10.445 13.141 14.734 1 98.06 248 ALA A N 1
ATOM 2042 C CA . ALA A 1 248 ? 11.078 13.602 13.5 1 98.06 248 ALA A CA 1
ATOM 2043 C C . ALA A 1 248 ? 12.461 12.969 13.328 1 98.06 248 ALA A C 1
ATOM 2045 O O . ALA A 1 248 ? 12.953 12.82 12.211 1 98.06 248 ALA A O 1
ATOM 2046 N N . GLY A 1 249 ? 13.07 12.594 14.43 1 98.38 249 GLY A N 1
ATOM 2047 C CA . GLY A 1 249 ? 14.422 12.062 14.406 1 98.38 249 GLY A CA 1
ATOM 2048 C C . GLY A 1 249 ? 14.57 10.844 13.523 1 98.38 249 GLY A C 1
ATOM 2049 O O . GLY A 1 249 ? 15.469 10.781 12.68 1 98.38 249 GLY A O 1
ATOM 2050 N N . PRO A 1 250 ? 13.695 9.875 13.719 1 98.5 250 PRO A N 1
ATOM 2051 C CA . PRO A 1 250 ? 13.828 8.641 12.938 1 98.5 250 PRO A CA 1
ATOM 2052 C C . PRO A 1 250 ? 13.758 8.891 11.43 1 98.5 250 PRO A C 1
ATOM 2054 O O . PRO A 1 250 ? 14.555 8.328 10.672 1 98.5 250 PRO A O 1
ATOM 2057 N N . VAL A 1 251 ? 12.828 9.688 10.938 1 98.69 251 VAL A N 1
ATOM 2058 C CA . VAL A 1 251 ? 12.711 9.93 9.5 1 98.69 251 VAL A CA 1
ATOM 2059 C C . VAL A 1 251 ? 13.906 10.75 9.016 1 98.69 251 VAL A C 1
ATOM 2061 O O . VAL A 1 251 ? 14.398 10.555 7.906 1 98.69 251 VAL A O 1
ATOM 2064 N N . LEU A 1 252 ? 14.344 11.703 9.82 1 98.69 252 LEU A N 1
ATOM 2065 C CA . LEU A 1 252 ? 15.547 12.461 9.469 1 98.69 252 LEU A CA 1
ATOM 2066 C C . LEU A 1 252 ? 16.75 11.531 9.32 1 98.69 252 LEU A C 1
ATOM 2068 O O . LEU A 1 252 ? 17.531 11.672 8.383 1 98.69 252 LEU A O 1
ATOM 2072 N N . GLN A 1 253 ? 16.906 10.617 10.234 1 98.62 253 GLN A N 1
ATOM 2073 C CA . GLN A 1 253 ? 17.953 9.625 10.125 1 98.62 253 GLN A CA 1
ATOM 2074 C C . GLN A 1 253 ? 17.844 8.836 8.828 1 98.62 253 GLN A C 1
ATOM 2076 O O . GLN A 1 253 ? 18.844 8.578 8.156 1 98.62 253 GLN A O 1
ATOM 2081 N N . HIS A 1 254 ? 16.625 8.422 8.555 1 98.69 254 HIS A N 1
ATOM 2082 C CA . HIS A 1 254 ? 16.391 7.68 7.32 1 98.69 254 HIS A CA 1
ATOM 2083 C C . HIS A 1 254 ? 16.812 8.492 6.102 1 98.69 254 HIS A C 1
ATOM 2085 O O . HIS A 1 254 ? 17.406 7.961 5.164 1 98.69 254 HIS A O 1
ATOM 2091 N N . ILE A 1 255 ? 16.5 9.766 6.07 1 98.88 255 ILE A N 1
ATOM 2092 C CA . ILE A 1 255 ? 16.844 10.688 4.996 1 98.88 255 ILE A CA 1
ATOM 2093 C C . ILE A 1 255 ? 18.359 10.766 4.855 1 98.88 255 ILE A C 1
ATOM 2095 O O . ILE A 1 255 ? 18.906 10.648 3.748 1 98.88 255 ILE A O 1
ATOM 2099 N N . ILE A 1 256 ? 19.062 10.93 5.914 1 98.75 256 ILE A N 1
ATOM 2100 C CA . ILE A 1 256 ? 20.516 11.016 5.918 1 98.75 256 ILE A CA 1
ATOM 2101 C C . ILE A 1 256 ? 21.109 9.688 5.453 1 98.75 256 ILE A C 1
ATOM 2103 O O . ILE A 1 256 ? 22.031 9.664 4.625 1 98.75 256 ILE A O 1
ATOM 2107 N N . ASP A 1 257 ? 20.578 8.586 5.957 1 98.62 257 ASP A N 1
ATOM 2108 C CA . ASP A 1 257 ? 21.047 7.262 5.57 1 98.62 257 ASP A CA 1
ATOM 2109 C C . ASP A 1 257 ? 20.906 7.047 4.062 1 98.62 257 ASP A C 1
ATOM 2111 O O . ASP A 1 257 ? 21.781 6.449 3.434 1 98.62 257 ASP A O 1
ATOM 2115 N N . ASN A 1 258 ? 19.844 7.477 3.535 1 98.69 258 ASN A N 1
ATOM 2116 C CA . ASN A 1 258 ? 19.625 7.324 2.1 1 98.69 258 ASN A CA 1
ATOM 2117 C C . ASN A 1 258 ? 20.656 8.102 1.29 1 98.69 258 ASN A C 1
ATOM 2119 O O . ASN A 1 258 ? 21.109 7.633 0.242 1 98.69 258 ASN A O 1
ATOM 2123 N N . MET A 1 259 ? 21 9.273 1.739 1 98.75 259 MET A N 1
ATOM 2124 C CA . MET A 1 259 ? 22.031 10.031 1.051 1 98.75 259 MET A CA 1
ATOM 2125 C C . MET A 1 259 ? 23.375 9.305 1.115 1 98.75 259 MET A C 1
ATOM 2127 O O . MET A 1 259 ? 24.078 9.203 0.111 1 98.75 259 MET A O 1
ATOM 2131 N N . ASN A 1 260 ? 23.688 8.789 2.275 1 98.56 260 ASN A N 1
ATOM 2132 C CA . ASN A 1 260 ? 24.922 8.031 2.43 1 98.56 260 ASN A CA 1
ATOM 2133 C C . ASN A 1 260 ? 24.938 6.793 1.538 1 98.56 260 ASN A C 1
ATOM 2135 O O . ASN A 1 260 ? 25.969 6.469 0.933 1 98.56 260 ASN A O 1
ATOM 2139 N N . ARG A 1 261 ? 23.828 6.113 1.498 1 98.56 261 ARG A N 1
ATOM 2140 C CA . ARG A 1 261 ? 23.719 4.934 0.645 1 98.56 261 ARG A CA 1
ATOM 2141 C C . ARG A 1 261 ? 23.891 5.301 -0.824 1 98.56 261 ARG A C 1
ATOM 2143 O O . ARG A 1 261 ? 24.516 4.559 -1.587 1 98.56 261 ARG A O 1
ATOM 2150 N N . LYS A 1 262 ? 23.281 6.41 -1.217 1 98.25 262 LYS A N 1
ATOM 2151 C CA . LYS A 1 262 ? 23.453 6.891 -2.586 1 98.25 262 LYS A CA 1
ATOM 2152 C C . LYS A 1 262 ? 24.906 7.172 -2.902 1 98.25 262 LYS A C 1
ATOM 2154 O O . LYS A 1 262 ? 25.422 6.758 -3.945 1 98.25 262 LYS A O 1
ATOM 2159 N N . ILE A 1 263 ? 25.594 7.832 -2.043 1 98.12 263 ILE A N 1
ATOM 2160 C CA . ILE A 1 263 ? 26.984 8.211 -2.217 1 98.12 263 ILE A CA 1
ATOM 2161 C C . ILE A 1 263 ? 27.859 6.953 -2.303 1 98.12 263 ILE A C 1
ATOM 2163 O O . ILE A 1 263 ? 28.797 6.895 -3.1 1 98.12 263 ILE A O 1
ATOM 2167 N N . ALA A 1 264 ? 27.484 5.949 -1.533 1 97.75 264 ALA A N 1
ATOM 2168 C CA . ALA A 1 264 ? 28.266 4.715 -1.47 1 97.75 264 ALA A CA 1
ATOM 2169 C C . ALA A 1 264 ? 27.984 3.824 -2.676 1 97.75 264 ALA A C 1
ATOM 2171 O O . ALA A 1 264 ? 28.641 2.799 -2.869 1 97.75 264 ALA A O 1
ATOM 2172 N N . GLY A 1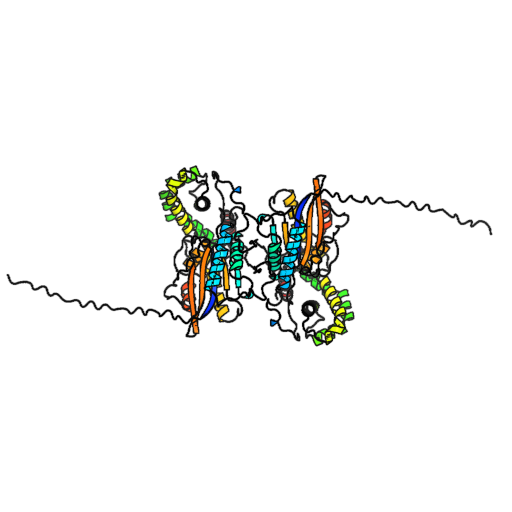 265 ? 26.969 4.113 -3.424 1 96.88 265 GLY A N 1
ATOM 2173 C CA . GLY A 1 265 ? 26.672 3.363 -4.637 1 96.88 265 GLY A CA 1
ATOM 2174 C C . GLY A 1 265 ? 25.719 2.209 -4.406 1 96.88 265 GLY A C 1
ATOM 2175 O O . GLY A 1 265 ? 25.562 1.352 -5.277 1 96.88 265 GLY A O 1
ATOM 2176 N N . TYR A 1 266 ? 25.016 2.207 -3.279 1 95.94 266 TYR A N 1
ATOM 2177 C CA . TYR A 1 266 ? 24.156 1.093 -2.924 1 95.94 266 TYR A CA 1
ATOM 2178 C C . TYR A 1 266 ? 22.781 1.236 -3.586 1 95.94 266 TYR A C 1
ATOM 2180 O O . TYR A 1 266 ? 21.984 0.294 -3.592 1 95.94 266 TYR A O 1
ATOM 2188 N N . MET A 1 267 ? 22.531 2.324 -4.172 1 94.31 267 MET A N 1
ATOM 2189 C CA . MET A 1 267 ? 21.266 2.586 -4.848 1 94.31 267 MET A CA 1
ATOM 2190 C C . MET A 1 267 ? 21.484 3.209 -6.223 1 94.31 267 MET A C 1
ATOM 2192 O O . MET A 1 267 ? 21.047 4.328 -6.484 1 94.31 267 MET A O 1
ATOM 2196 N N . PRO A 1 268 ? 22.047 2.502 -7.082 1 90.94 268 PRO A N 1
ATOM 2197 C CA . PRO A 1 268 ? 22.484 3.107 -8.344 1 90.94 268 PRO A CA 1
ATOM 2198 C C . PRO A 1 268 ? 21.328 3.586 -9.203 1 90.94 268 PRO A C 1
ATOM 2200 O O . PRO A 1 268 ? 21.422 4.625 -9.859 1 90.94 268 PRO A O 1
ATOM 2203 N N . LYS A 1 269 ? 20.188 2.963 -9.156 1 93.62 269 LYS A N 1
ATOM 2204 C CA . LYS A 1 269 ? 19.078 3.334 -10.031 1 93.62 269 LYS A CA 1
ATOM 2205 C C . LYS A 1 269 ? 18.172 4.363 -9.359 1 93.62 269 LYS A C 1
ATOM 2207 O O . LYS A 1 269 ? 17.453 5.094 -10.039 1 93.62 269 LYS A O 1
ATOM 2212 N N . ARG A 1 270 ? 18.219 4.445 -8.039 1 97.62 270 ARG A N 1
ATOM 2213 C CA . ARG A 1 270 ? 17.297 5.297 -7.289 1 97.62 270 ARG A CA 1
ATOM 2214 C C . ARG A 1 270 ? 17.656 6.77 -7.441 1 97.62 270 ARG A C 1
ATOM 2216 O O . ARG A 1 270 ? 18.812 7.152 -7.199 1 97.62 270 ARG A O 1
ATOM 2223 N N . LYS A 1 271 ? 16.719 7.574 -7.844 1 98.69 271 LYS A N 1
ATOM 2224 C CA . LYS A 1 271 ? 16.922 9.016 -7.992 1 98.69 271 LYS A CA 1
ATOM 2225 C C . LYS A 1 271 ? 16.031 9.797 -7.031 1 98.69 271 LYS A C 1
ATOM 2227 O O . LYS A 1 271 ? 16.344 10.938 -6.676 1 98.69 271 LYS A O 1
ATOM 2232 N N . VAL A 1 272 ? 14.93 9.156 -6.613 1 98.88 272 VAL A N 1
ATOM 2233 C CA . VAL A 1 272 ? 13.93 9.875 -5.828 1 98.88 272 VAL A CA 1
ATOM 2234 C C . VAL A 1 272 ? 13.438 8.984 -4.684 1 98.88 272 VAL A C 1
ATOM 2236 O O . VAL A 1 272 ? 13.219 7.789 -4.871 1 98.88 272 VAL A O 1
ATOM 2239 N N . GLN A 1 273 ? 13.328 9.547 -3.553 1 98.88 273 GLN A N 1
ATOM 2240 C CA . GLN A 1 273 ? 12.602 8.984 -2.42 1 98.88 273 GLN A CA 1
ATOM 2241 C C . GLN A 1 273 ? 11.43 9.875 -2.01 1 98.88 273 GLN A C 1
ATOM 2243 O O . GLN A 1 273 ? 11.617 11.07 -1.769 1 98.88 273 GLN A O 1
ATOM 2248 N N . ILE A 1 274 ? 10.266 9.312 -1.926 1 98.94 274 ILE A N 1
ATOM 2249 C CA . ILE A 1 274 ? 9.094 10.094 -1.533 1 98.94 274 ILE A CA 1
ATOM 2250 C C . ILE A 1 274 ? 8.602 9.617 -0.169 1 98.94 274 ILE A C 1
ATOM 2252 O O . ILE A 1 274 ? 8.547 8.414 0.098 1 98.94 274 ILE A O 1
ATOM 2256 N N . TYR A 1 275 ? 8.258 10.57 0.656 1 98.94 275 TYR A N 1
ATOM 2257 C CA . TYR A 1 275 ? 7.559 10.359 1.917 1 98.94 275 TYR A CA 1
ATOM 2258 C C . TYR A 1 275 ? 6.211 11.07 1.916 1 98.94 275 TYR A C 1
ATOM 2260 O O . TYR A 1 275 ? 6.152 12.305 1.889 1 98.94 275 TYR A O 1
ATOM 2268 N N . SER A 1 276 ? 5.113 10.328 1.909 1 98.94 276 SER A N 1
ATOM 2269 C CA . SER A 1 276 ? 3.764 10.875 2 1 98.94 276 SER A CA 1
ATOM 2270 C C . SER A 1 276 ? 3.238 10.82 3.43 1 98.94 276 SER A C 1
ATOM 2272 O O . SER A 1 276 ? 3.076 9.734 3.996 1 98.94 276 SER A O 1
ATOM 2274 N N . SER A 1 277 ? 2.943 11.977 3.941 1 98.56 277 SER A N 1
ATOM 2275 C CA . SER A 1 277 ? 2.705 12.023 5.379 1 98.56 277 SER A CA 1
ATOM 2276 C C . SER A 1 277 ? 1.74 13.141 5.746 1 98.56 277 SER A C 1
ATOM 2278 O O . SER A 1 277 ? 0.854 13.492 4.961 1 98.56 277 SER A O 1
ATOM 2280 N N . HIS A 1 278 ? 1.82 13.609 7.02 1 97.5 278 HIS A N 1
ATOM 2281 C CA . HIS A 1 278 ? 0.848 14.531 7.605 1 97.5 278 HIS A CA 1
ATOM 2282 C C . HIS A 1 278 ? 1.493 15.867 7.957 1 97.5 278 HIS A C 1
ATOM 2284 O O . HIS A 1 278 ? 2.713 16.016 7.859 1 97.5 278 HIS A O 1
ATOM 2290 N N . ASP A 1 279 ? 0.662 16.812 8.305 1 96.44 279 ASP A N 1
ATOM 2291 C CA . ASP A 1 279 ? 1.125 18.156 8.633 1 96.44 279 ASP A CA 1
ATOM 2292 C C . ASP A 1 279 ? 2.059 18.141 9.844 1 96.44 279 ASP A C 1
ATOM 2294 O O . ASP A 1 279 ? 3.146 18.719 9.805 1 96.44 279 ASP A O 1
ATOM 2298 N N . LEU A 1 280 ? 1.686 17.375 10.883 1 95.62 280 LEU A N 1
ATOM 2299 C CA . LEU A 1 280 ? 2.488 17.344 12.102 1 95.62 280 LEU A CA 1
ATOM 2300 C C . LEU A 1 280 ? 3.883 16.797 11.82 1 95.62 280 LEU A C 1
ATOM 2302 O O . LEU A 1 280 ? 4.871 17.281 12.375 1 95.62 280 LEU A O 1
ATOM 2306 N N . ASN A 1 281 ? 3.92 15.836 10.961 1 97.44 281 ASN A N 1
ATOM 2307 C CA . ASN A 1 281 ? 5.211 15.25 10.609 1 97.44 281 ASN A CA 1
ATOM 2308 C C . ASN A 1 281 ? 6.086 16.25 9.852 1 97.44 281 ASN A C 1
ATOM 2310 O O . ASN A 1 281 ? 7.293 16.328 10.102 1 97.44 281 ASN A O 1
ATOM 2314 N N . LEU A 1 282 ? 5.488 16.922 8.953 1 97.88 282 LEU A N 1
ATOM 2315 C CA . LEU A 1 282 ? 6.238 17.922 8.195 1 97.88 282 LEU A CA 1
ATOM 2316 C C . LEU A 1 282 ? 6.707 19.062 9.102 1 97.88 282 LEU A C 1
ATOM 2318 O O . LEU A 1 282 ? 7.867 19.469 9.039 1 97.88 282 LEU A O 1
ATOM 2322 N N . SER A 1 283 ? 5.859 19.562 10 1 97.06 283 SER A N 1
ATOM 2323 C CA . SER A 1 283 ? 6.219 20.625 10.93 1 97.06 283 SER A CA 1
ATOM 2324 C C . SER A 1 283 ? 7.387 20.203 11.82 1 97.06 283 SER A C 1
ATOM 2326 O O . SER A 1 283 ? 8.336 20.969 12 1 97.06 283 SER A O 1
ATOM 2328 N N . THR A 1 284 ? 7.285 19 12.336 1 97.56 284 THR A N 1
ATOM 2329 C CA . THR A 1 284 ? 8.32 18.547 13.258 1 97.56 284 THR A CA 1
ATOM 2330 C C . THR A 1 284 ? 9.625 18.281 12.523 1 97.56 284 THR A C 1
ATOM 2332 O O . THR A 1 284 ? 10.711 18.484 13.07 1 97.56 284 THR A O 1
ATOM 2335 N N . LEU A 1 285 ? 9.523 17.812 11.297 1 98.25 285 LEU A N 1
ATOM 2336 C CA . LEU A 1 285 ? 10.734 17.609 10.5 1 98.25 285 LEU A CA 1
ATOM 2337 C C . LEU A 1 285 ? 11.43 18.938 10.227 1 98.25 285 LEU A C 1
ATOM 2339 O O . LEU A 1 285 ? 12.656 19.047 10.328 1 98.25 285 LEU A O 1
ATOM 2343 N N . LEU A 1 286 ? 10.68 19.938 9.914 1 97.56 286 LEU A N 1
ATOM 2344 C CA . LEU A 1 286 ? 11.242 21.266 9.688 1 97.56 286 LEU A CA 1
ATOM 2345 C C . LEU A 1 286 ? 11.914 21.797 10.953 1 97.56 286 LEU A C 1
ATOM 2347 O O . LEU A 1 286 ? 12.984 22.406 10.883 1 97.56 286 LEU A O 1
ATOM 2351 N N . LEU A 1 287 ? 11.32 21.547 12.094 1 96.62 287 LEU A N 1
ATOM 2352 C CA . LEU A 1 287 ? 11.914 21.953 13.367 1 96.62 287 LEU A CA 1
ATOM 2353 C C . LEU A 1 287 ? 13.203 21.172 13.633 1 96.62 287 LEU A C 1
ATOM 2355 O O . LEU A 1 287 ? 14.188 21.734 14.117 1 96.62 287 LEU A O 1
ATOM 2359 N N . ALA A 1 288 ? 13.125 19.891 13.344 1 97.31 288 ALA A N 1
ATOM 2360 C CA . ALA A 1 288 ? 14.305 19.062 13.539 1 97.31 288 ALA A CA 1
ATOM 2361 C C . ALA A 1 288 ? 15.477 19.562 12.688 1 97.31 288 ALA A C 1
ATOM 2363 O O . ALA A 1 288 ? 16.641 19.469 13.102 1 97.31 288 ALA A O 1
ATOM 2364 N N . LEU A 1 289 ? 15.156 20.094 11.531 1 97.19 289 LEU A N 1
ATOM 2365 C CA . LEU A 1 289 ? 16.156 20.625 10.617 1 97.19 289 LEU A CA 1
ATOM 2366 C C . LEU A 1 289 ? 16.547 22.047 11.008 1 97.19 289 LEU A C 1
ATOM 2368 O O . LEU A 1 289 ? 17.438 22.641 10.398 1 97.19 289 LEU A O 1
ATOM 2372 N N . ASN A 1 290 ? 15.938 22.562 11.984 1 92.75 290 ASN A N 1
ATOM 2373 C CA . ASN A 1 290 ? 16.172 23.906 12.492 1 92.75 290 ASN A CA 1
ATOM 2374 C C . ASN A 1 290 ? 16 24.953 11.398 1 92.75 290 ASN A C 1
ATOM 2376 O O . ASN A 1 290 ? 16.875 25.812 11.219 1 92.75 290 ASN A O 1
ATOM 2380 N N . THR A 1 291 ? 15.016 24.766 10.68 1 91.25 291 THR A N 1
ATOM 2381 C CA . THR A 1 291 ? 14.688 25.734 9.641 1 91.25 291 THR A CA 1
ATOM 2382 C C . THR A 1 291 ? 13.508 26.609 10.078 1 91.25 291 THR A C 1
ATOM 2384 O O . THR A 1 291 ? 13.375 26.922 11.258 1 91.25 291 THR A O 1
ATOM 2387 N N . THR A 1 292 ? 12.594 26.938 9.219 1 85.56 292 THR A N 1
ATOM 2388 C CA . THR A 1 292 ? 11.438 27.781 9.492 1 85.56 292 THR A CA 1
ATOM 2389 C C . THR A 1 292 ? 10.328 26.984 10.172 1 85.56 292 THR A C 1
ATOM 2391 O O . THR A 1 292 ? 10.07 25.828 9.805 1 85.56 292 THR A O 1
ATOM 2394 N N . LYS A 1 293 ? 9.898 27.641 11.148 1 89.56 293 LYS A N 1
ATOM 2395 C CA . LYS A 1 293 ? 8.742 27.047 11.812 1 89.56 293 LYS A CA 1
ATOM 2396 C C . LYS A 1 293 ? 7.465 27.281 11.008 1 89.56 293 LYS A C 1
ATOM 2398 O O . LYS A 1 293 ? 7.152 28.406 10.641 1 89.56 293 LYS A O 1
ATOM 2403 N N . VAL A 1 294 ? 6.836 26.203 10.68 1 92.5 294 VAL A N 1
ATOM 2404 C CA . VAL A 1 294 ? 5.516 26.219 10.055 1 92.5 294 VAL A CA 1
ATOM 2405 C C . VAL A 1 294 ? 4.523 25.453 10.922 1 92.5 294 VAL A C 1
ATOM 2407 O O . VAL A 1 294 ? 4.59 24.219 11.016 1 92.5 294 VAL A O 1
ATOM 2410 N N . VAL A 1 295 ? 3.617 26.172 11.516 1 92.94 295 VAL A N 1
ATOM 2411 C CA . VAL A 1 295 ? 2.748 25.594 12.539 1 92.94 295 VAL A CA 1
ATOM 2412 C C . VAL A 1 295 ? 1.872 24.516 11.922 1 92.94 295 VAL A C 1
ATOM 2414 O O . VAL A 1 295 ? 1.782 23.406 12.453 1 92.94 295 VAL A O 1
ATOM 2417 N N . GLN A 1 296 ? 1.241 24.812 10.82 1 94.44 296 GLN A N 1
ATOM 2418 C CA . GLN A 1 296 ? 0.409 23.875 10.078 1 94.44 296 GLN A CA 1
ATOM 2419 C C . GLN A 1 296 ? 0.584 24.031 8.578 1 94.44 296 GLN A C 1
ATOM 2421 O O . GLN A 1 296 ? -0.126 24.828 7.945 1 94.44 296 GLN A O 1
ATOM 2426 N N . PRO A 1 297 ? 1.508 23.266 8.047 1 96.81 297 PRO A N 1
ATOM 2427 C CA . PRO A 1 297 ? 1.675 23.344 6.594 1 96.81 297 PRO A CA 1
ATOM 2428 C C . PRO A 1 297 ? 0.369 23.125 5.836 1 96.81 297 PRO A C 1
ATOM 2430 O O . PRO A 1 297 ? -0.427 22.25 6.215 1 96.81 297 PRO A O 1
ATOM 2433 N N . PRO A 1 298 ? 0.114 23.922 4.797 1 96.75 298 PRO A N 1
ATOM 2434 C CA . PRO A 1 298 ? -1.108 23.703 4.023 1 96.75 298 PRO A CA 1
ATOM 2435 C C . PRO A 1 298 ? -1.127 22.328 3.338 1 96.75 298 PRO A C 1
ATOM 2437 O O . PRO A 1 298 ? -0.114 21.625 3.328 1 96.75 298 PRO A O 1
ATOM 2440 N N . TYR A 1 299 ? -2.309 21.969 2.857 1 97.94 299 TYR A N 1
ATOM 2441 C CA . TYR A 1 299 ? -2.43 20.734 2.107 1 97.94 299 TYR A CA 1
ATOM 2442 C C . TYR A 1 299 ? -1.477 20.719 0.918 1 97.94 299 TYR A C 1
ATOM 2444 O O . TYR A 1 299 ? -1.381 21.688 0.177 1 97.94 299 TYR A O 1
ATOM 2452 N N . GLY A 1 300 ? -0.718 19.578 0.818 1 98.19 300 GLY A N 1
ATOM 2453 C CA . GLY A 1 300 ? 0.174 19.422 -0.318 1 98.19 300 GLY A CA 1
ATOM 2454 C C . GLY A 1 300 ? 1.521 20.094 -0.123 1 98.19 300 GLY A C 1
ATOM 2455 O O . GLY A 1 300 ? 2.383 20.031 -1.002 1 98.19 300 GLY A O 1
ATOM 2456 N N . ALA A 1 301 ? 1.69 20.781 1.027 1 98.38 301 ALA A N 1
ATOM 2457 C CA . ALA A 1 301 ? 3.006 21.359 1.294 1 98.38 301 ALA A CA 1
ATOM 2458 C C . ALA A 1 301 ? 4.105 20.297 1.146 1 98.38 301 ALA A C 1
ATOM 2460 O O . ALA A 1 301 ? 3.926 19.156 1.539 1 98.38 301 ALA A O 1
ATOM 2461 N N . THR A 1 302 ? 5.289 20.75 0.569 1 98.69 302 THR A N 1
ATOM 2462 C CA . THR A 1 302 ? 6.305 19.781 0.166 1 98.69 302 THR A CA 1
ATOM 2463 C C . THR A 1 302 ? 7.703 20.281 0.525 1 98.69 302 THR A C 1
ATOM 2465 O O . THR A 1 302 ? 8.062 21.422 0.202 1 98.69 302 THR A O 1
ATOM 2468 N N . LEU A 1 303 ? 8.43 19.469 1.233 1 98.75 303 LEU A N 1
ATOM 2469 C CA . LEU A 1 303 ? 9.852 19.703 1.479 1 98.75 303 LEU A CA 1
ATOM 2470 C C . LEU A 1 303 ? 10.703 18.875 0.531 1 98.75 303 LEU A C 1
ATOM 2472 O O . LEU A 1 303 ? 10.531 17.656 0.436 1 98.75 303 LEU A O 1
ATOM 2476 N N . LEU A 1 304 ? 11.555 19.516 -0.241 1 98.81 304 LEU A N 1
ATOM 2477 C CA . LEU A 1 304 ? 12.508 18.859 -1.129 1 98.81 304 LEU A CA 1
ATOM 2478 C C . LEU A 1 304 ? 13.914 18.891 -0.531 1 98.81 304 LEU A C 1
ATOM 2480 O O . LEU A 1 304 ? 14.43 19.969 -0.198 1 98.81 304 LEU A O 1
ATOM 2484 N N . ILE A 1 305 ? 14.484 17.75 -0.39 1 98.88 305 ILE A N 1
ATOM 2485 C CA . ILE A 1 305 ? 15.852 17.594 0.103 1 98.88 305 ILE A CA 1
ATOM 2486 C C . ILE A 1 305 ? 16.734 17.047 -1.008 1 98.88 305 ILE A C 1
ATOM 2488 O O . ILE A 1 305 ? 16.734 15.844 -1.271 1 98.88 305 ILE A O 1
ATOM 2492 N N . GLU A 1 306 ? 17.562 17.906 -1.549 1 98.75 306 GLU A N 1
ATOM 2493 C CA . GLU A 1 306 ? 18.391 17.531 -2.695 1 98.75 306 GLU A CA 1
ATOM 2494 C C . GLU A 1 306 ? 19.828 17.25 -2.27 1 98.75 306 GLU A C 1
ATOM 2496 O O . GLU A 1 306 ? 20.406 17.984 -1.462 1 98.75 306 GLU A O 1
ATOM 2501 N N . LEU A 1 307 ? 20.328 16.172 -2.74 1 98.81 307 LEU A N 1
ATOM 2502 C CA . LEU A 1 307 ? 21.75 15.883 -2.613 1 98.81 307 LEU A CA 1
ATOM 2503 C C . LEU A 1 307 ? 22.5 16.234 -3.895 1 98.81 307 LEU A C 1
ATOM 2505 O O . LEU A 1 307 ? 22.156 15.758 -4.977 1 98.81 307 LEU A O 1
ATOM 2509 N N . HIS A 1 308 ? 23.578 17.078 -3.742 1 98.38 308 HIS A N 1
ATOM 2510 C CA . HIS A 1 308 ? 24.344 17.547 -4.891 1 98.38 308 HIS A CA 1
ATOM 2511 C C . HIS A 1 308 ? 25.812 17.156 -4.773 1 98.38 308 HIS A C 1
ATOM 2513 O O . HIS A 1 308 ? 26.375 17.141 -3.67 1 98.38 308 HIS A O 1
ATOM 2519 N N . GLN A 1 309 ? 26.359 16.859 -5.895 1 97.81 309 GLN A N 1
ATOM 2520 C CA . GLN A 1 309 ? 27.812 16.844 -6.039 1 97.81 309 GLN A CA 1
ATOM 2521 C C . GLN A 1 309 ? 28.344 18.203 -6.461 1 97.81 309 GLN A C 1
ATOM 2523 O O . GLN A 1 309 ? 27.922 18.75 -7.492 1 97.81 309 GLN A O 1
ATOM 2528 N N . MET A 1 310 ? 29.281 18.656 -5.672 1 96 310 MET A N 1
ATOM 2529 C CA . MET A 1 310 ? 29.844 19.969 -5.949 1 96 310 MET A CA 1
ATOM 2530 C C . MET A 1 310 ? 31.062 19.859 -6.863 1 96 310 MET A C 1
ATOM 2532 O O . MET A 1 310 ? 31.562 18.766 -7.105 1 96 310 MET A O 1
ATOM 2536 N N . SER A 1 311 ? 31.5 20.984 -7.371 1 94.44 311 SER A N 1
ATOM 2537 C CA . SER A 1 311 ? 32.594 21.016 -8.32 1 94.44 311 SER A CA 1
ATOM 2538 C C . SER A 1 311 ? 33.875 20.453 -7.695 1 94.44 311 SER A C 1
ATOM 2540 O O . SER A 1 311 ? 34.719 19.891 -8.398 1 94.44 311 SER A O 1
ATOM 2542 N N . ASP A 1 312 ? 34 20.594 -6.422 1 93.94 312 ASP A N 1
ATOM 2543 C CA . ASP A 1 312 ? 35.188 20.062 -5.742 1 93.94 312 ASP A CA 1
ATOM 2544 C C . ASP A 1 312 ? 34.938 18.625 -5.289 1 93.94 312 ASP A C 1
ATOM 2546 O O . ASP A 1 312 ? 35.656 18.125 -4.426 1 93.94 312 ASP A O 1
ATOM 2550 N N . ASP A 1 313 ? 33.906 18.047 -5.66 1 92.94 313 ASP A N 1
ATOM 2551 C CA . ASP A 1 313 ? 33.594 16.641 -5.473 1 92.94 313 ASP A CA 1
ATOM 2552 C C . ASP A 1 313 ? 33 16.391 -4.078 1 92.94 313 ASP A C 1
ATOM 2554 O O . ASP A 1 313 ? 32.75 15.25 -3.699 1 92.94 313 ASP A O 1
ATOM 2558 N N . THR A 1 314 ? 32.844 17.469 -3.387 1 95.88 314 THR A N 1
ATOM 2559 C CA . THR A 1 314 ? 32.156 17.312 -2.105 1 95.88 314 THR A CA 1
ATOM 2560 C C . THR A 1 314 ? 30.641 17.203 -2.305 1 95.88 314 THR A C 1
ATOM 2562 O O . THR A 1 314 ? 30.141 17.453 -3.398 1 95.88 314 THR A O 1
ATOM 2565 N N . LYS A 1 315 ? 30 16.672 -1.242 1 98.25 315 LYS A N 1
ATOM 2566 C CA . LYS A 1 315 ? 28.547 16.516 -1.282 1 98.25 315 LYS A CA 1
ATOM 2567 C C . LYS A 1 315 ? 27.859 17.578 -0.43 1 98.25 315 LYS A C 1
ATOM 2569 O O . LYS A 1 315 ? 28.328 17.891 0.667 1 98.25 315 LYS A O 1
ATOM 2574 N N . ALA A 1 316 ? 26.797 18.141 -0.98 1 98.19 316 ALA A N 1
ATOM 2575 C CA . ALA A 1 316 ? 26.047 19.172 -0.274 1 98.19 316 ALA A CA 1
ATOM 2576 C C . ALA A 1 316 ? 24.547 18.953 -0.401 1 98.19 316 ALA A C 1
ATOM 2578 O O . ALA A 1 316 ? 24.094 18.219 -1.287 1 98.19 316 ALA A O 1
ATOM 2579 N N . VAL A 1 317 ? 23.828 19.578 0.538 1 98.44 317 VAL A N 1
ATOM 2580 C CA . VAL A 1 317 ? 22.375 19.422 0.612 1 98.44 317 VAL A CA 1
ATOM 2581 C C . VAL A 1 317 ? 21.703 20.781 0.378 1 98.44 317 VAL A C 1
ATOM 2583 O O . VAL A 1 317 ? 22.141 21.797 0.91 1 98.44 317 VAL A O 1
ATOM 2586 N N . ARG A 1 318 ? 20.719 20.781 -0.463 1 98.06 318 ARG A N 1
ATOM 2587 C CA . ARG A 1 318 ? 19.875 21.953 -0.689 1 98.06 318 ARG A CA 1
ATOM 2588 C C . ARG A 1 318 ? 18.422 21.656 -0.294 1 98.06 318 ARG A C 1
ATOM 2590 O O . ARG A 1 318 ? 17.891 20.609 -0.631 1 98.06 318 ARG A O 1
ATOM 2597 N N . LEU A 1 319 ? 17.828 22.594 0.456 1 98.19 319 LEU A N 1
ATOM 2598 C CA . LEU A 1 319 ? 16.453 22.453 0.903 1 98.19 319 LEU A CA 1
ATOM 2599 C C . LEU A 1 319 ? 15.539 23.438 0.174 1 98.19 319 LEU A C 1
ATOM 2601 O O . LEU A 1 319 ? 15.805 24.641 0.158 1 98.19 319 LEU A O 1
ATOM 2605 N N . LEU A 1 320 ? 14.516 22.922 -0.449 1 98.25 320 LEU A N 1
ATOM 2606 C CA . LEU A 1 320 ? 13.469 23.719 -1.068 1 98.25 320 LEU A CA 1
ATOM 2607 C C . LEU A 1 32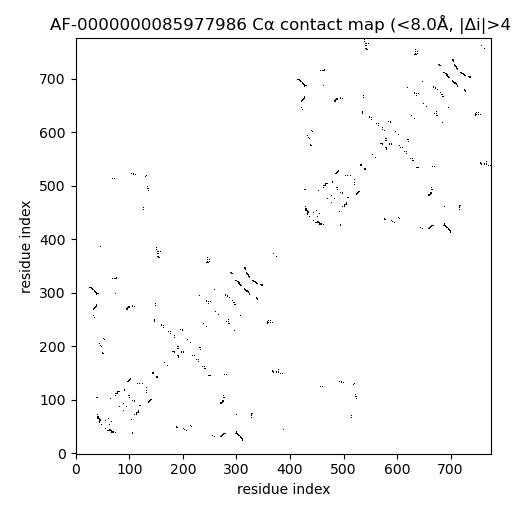0 ? 12.102 23.375 -0.47 1 98.25 320 LEU A C 1
ATOM 2609 O O . LEU A 1 320 ? 11.867 22.25 -0.048 1 98.25 320 LEU A O 1
ATOM 2613 N N . TYR A 1 321 ? 11.234 24.391 -0.4 1 98 321 TYR A N 1
ATOM 2614 C CA . TYR A 1 321 ? 9.938 24.203 0.234 1 98 321 TYR A CA 1
ATOM 2615 C C . TYR A 1 321 ? 8.82 24.781 -0.626 1 98 321 TYR A C 1
ATOM 2617 O O . TYR A 1 321 ? 8.836 25.969 -0.952 1 98 321 TYR A O 1
ATOM 2625 N N . LEU A 1 322 ? 7.906 23.875 -1.042 1 97.5 322 LEU A N 1
ATOM 2626 C CA . LEU A 1 322 ? 6.684 24.281 -1.722 1 97.5 322 LEU A CA 1
ATOM 2627 C C . LEU A 1 322 ? 5.57 24.547 -0.718 1 97.5 322 LEU A C 1
ATOM 2629 O O . LEU A 1 322 ? 5.137 23.641 -0.005 1 97.5 322 LEU A O 1
ATOM 2633 N N . ASN A 1 323 ? 5.027 25.75 -0.707 1 93.81 323 ASN A N 1
ATOM 2634 C CA . ASN A 1 323 ? 4.051 26.172 0.29 1 93.81 323 ASN A CA 1
ATOM 2635 C C . ASN A 1 323 ? 2.781 26.703 -0.364 1 93.81 323 ASN A C 1
ATOM 2637 O O . ASN A 1 323 ? 2.148 27.625 0.166 1 93.81 323 ASN A O 1
ATOM 2641 N N . SER A 1 324 ? 2.412 26.141 -1.405 1 88.81 324 SER A N 1
ATOM 2642 C CA . SER A 1 324 ? 1.24 26.641 -2.117 1 88.81 324 SER A CA 1
ATOM 2643 C C . SER A 1 324 ? -0.038 26.391 -1.324 1 88.81 324 SER A C 1
ATOM 2645 O O . SER A 1 324 ? -0.277 25.266 -0.862 1 88.81 324 SER A O 1
ATOM 2647 N N . SER A 1 325 ? -0.854 27.359 -1.268 1 85.44 325 SER A N 1
ATOM 2648 C CA . SER A 1 325 ? -2.139 27.219 -0.59 1 85.44 325 SER A CA 1
ATOM 2649 C C . SER A 1 325 ? -3.15 26.484 -1.472 1 85.44 325 SER A C 1
ATOM 2651 O O . SER A 1 325 ? -4.016 25.766 -0.97 1 85.44 325 SER A O 1
ATOM 2653 N N . TYR A 1 326 ? -2.994 26.766 -2.811 1 92.88 326 TYR A N 1
ATOM 2654 C CA . TYR A 1 326 ? -3.91 26.188 -3.793 1 92.88 326 TYR A CA 1
ATOM 2655 C C . TYR A 1 326 ? -3.146 25.594 -4.965 1 92.88 326 TYR A C 1
ATOM 2657 O O . TYR A 1 326 ? -3.268 26.062 -6.098 1 92.88 326 TYR A O 1
ATOM 2665 N N . PRO A 1 327 ? -2.492 24.516 -4.672 1 93.31 327 PRO A N 1
ATOM 2666 C CA . PRO A 1 327 ? -1.65 23.938 -5.727 1 93.31 327 PRO A CA 1
ATOM 2667 C C . PRO A 1 327 ? -2.461 23.422 -6.914 1 93.31 327 PRO A C 1
ATOM 2669 O O . PRO A 1 327 ? -1.915 23.234 -8 1 93.31 327 PRO A O 1
ATOM 2672 N N . GLU A 1 328 ? -3.791 23.188 -6.77 1 92.94 328 GLU A N 1
ATOM 2673 C CA . GLU A 1 328 ? -4.633 22.75 -7.879 1 92.94 328 GLU A CA 1
ATOM 2674 C C . GLU A 1 328 ? -4.781 23.859 -8.93 1 92.94 328 GLU A C 1
ATOM 2676 O O . GLU A 1 328 ? -5.082 23.578 -10.086 1 92.94 328 GLU A O 1
ATOM 2681 N N . GLN A 1 329 ? -4.629 25.062 -8.461 1 92.5 329 GLN A N 1
ATOM 2682 C CA . GLN A 1 329 ? -4.699 26.203 -9.367 1 92.5 329 GLN A CA 1
ATOM 2683 C C . GLN A 1 329 ? -3.32 26.562 -9.898 1 92.5 329 GLN A C 1
ATOM 2685 O O . GLN A 1 329 ? -3.137 26.703 -11.109 1 92.5 329 GLN A O 1
ATOM 2690 N N . GLU A 1 330 ? -2.379 26.688 -8.93 1 91.06 330 GLU A N 1
ATOM 2691 C CA . GLU A 1 330 ? -1.002 27.031 -9.273 1 91.06 330 GLU A CA 1
ATOM 2692 C C . GLU A 1 330 ? -0.031 26.578 -8.188 1 91.06 330 GLU A C 1
ATOM 2694 O O . GLU A 1 330 ? -0.232 26.875 -7.008 1 91.06 330 GLU A O 1
ATOM 2699 N N . VAL A 1 331 ? 0.963 25.875 -8.672 1 92.38 331 VAL A N 1
ATOM 2700 C CA . VAL A 1 331 ? 2.035 25.562 -7.738 1 92.38 331 VAL A CA 1
ATOM 2701 C C . VAL A 1 331 ? 3.066 26.688 -7.727 1 92.38 331 VAL A C 1
ATOM 2703 O O . VAL A 1 331 ? 3.676 26.984 -8.75 1 92.38 331 VAL A O 1
ATOM 2706 N N . GLU A 1 332 ? 3.268 27.25 -6.555 1 92.19 332 GLU A N 1
ATOM 2707 C CA . GLU A 1 332 ? 4.195 28.359 -6.406 1 92.19 332 GLU A CA 1
ATOM 2708 C C . GLU A 1 332 ? 5.645 27.875 -6.434 1 92.19 332 GLU A C 1
ATOM 2710 O O . GLU A 1 332 ? 5.93 26.734 -6.105 1 92.19 332 GLU A O 1
ATOM 2715 N N . ASP A 1 333 ? 6.5 28.812 -6.848 1 95.19 333 ASP A N 1
ATOM 2716 C CA . ASP A 1 333 ? 7.922 28.484 -6.836 1 95.19 333 ASP A CA 1
ATOM 2717 C C . ASP A 1 333 ? 8.391 28.125 -5.434 1 95.19 333 ASP A C 1
ATOM 2719 O O . ASP A 1 333 ? 7.926 28.703 -4.445 1 95.19 333 ASP A O 1
ATOM 2723 N N . PRO A 1 334 ? 9.289 27.25 -5.418 1 96.44 334 PRO A N 1
ATOM 2724 C CA . PRO A 1 334 ? 9.758 26.812 -4.098 1 96.44 334 PRO A CA 1
ATOM 2725 C C . PRO A 1 334 ? 10.547 27.906 -3.375 1 96.44 334 PRO A C 1
ATOM 2727 O O . PRO A 1 334 ? 11.227 28.719 -4.016 1 96.44 334 PRO A O 1
ATOM 2730 N N . HIS A 1 335 ? 10.445 27.922 -2.1 1 96.44 335 HIS A N 1
ATOM 2731 C CA . HIS A 1 335 ? 11.273 28.734 -1.229 1 96.44 335 HIS A CA 1
ATOM 2732 C C . HIS A 1 335 ? 12.562 28.016 -0.847 1 96.44 335 HIS A C 1
ATOM 2734 O O . HIS A 1 335 ? 12.547 26.812 -0.583 1 96.44 335 HIS A O 1
ATOM 2740 N N . LEU A 1 336 ? 13.641 28.766 -0.905 1 96.06 336 LEU A N 1
ATOM 2741 C CA . LEU A 1 336 ? 14.898 28.219 -0.402 1 96.06 336 LEU A CA 1
ATOM 2742 C C . LEU A 1 336 ? 14.922 28.234 1.123 1 96.06 336 LEU A C 1
ATOM 2744 O O . LEU A 1 336 ? 14.625 29.266 1.739 1 96.06 336 LEU A O 1
ATOM 2748 N N . PHE A 1 337 ? 15.156 27.078 1.734 1 96 337 PHE A N 1
ATOM 2749 C CA . PHE A 1 337 ? 15.375 27 3.174 1 96 337 PHE A CA 1
ATOM 2750 C C . PHE A 1 337 ? 16.844 26.797 3.494 1 96 337 PHE A C 1
ATOM 2752 O O . PHE A 1 337 ? 17.547 26.047 2.812 1 96 337 PHE A O 1
ATOM 2759 N N . PHE A 1 338 ? 17.297 27.531 4.488 1 93.81 338 PHE A N 1
ATOM 2760 C CA . PHE A 1 338 ? 18.703 27.453 4.859 1 93.81 338 PHE A CA 1
ATOM 2761 C C . PHE A 1 338 ? 18.891 26.688 6.16 1 93.81 338 PHE A C 1
ATOM 2763 O O . PHE A 1 338 ? 18.125 26.859 7.109 1 93.81 338 PHE A O 1
ATOM 2770 N N . LEU A 1 339 ? 19.812 25.828 6.082 1 92.81 339 LEU A N 1
ATOM 2771 C CA . LEU A 1 339 ? 20.234 25.172 7.312 1 92.81 339 LEU A CA 1
ATOM 2772 C C . LEU A 1 339 ? 21.156 26.078 8.133 1 92.81 339 LEU A C 1
ATOM 2774 O O . LEU A 1 339 ? 21.828 26.953 7.578 1 92.81 339 LEU A O 1
ATOM 2778 N N . ASP A 1 340 ? 21.125 25.859 9.391 1 87.25 340 ASP A N 1
ATOM 2779 C CA . ASP A 1 340 ? 21.891 26.719 10.281 1 87.25 340 ASP A CA 1
ATOM 2780 C C . ASP A 1 340 ? 23.359 26.719 9.906 1 87.25 340 ASP A C 1
ATOM 2782 O O . ASP A 1 340 ? 23.984 25.656 9.781 1 87.25 340 ASP A O 1
ATOM 2786 N N . GLY A 1 341 ? 23.828 27.891 9.711 1 89.44 341 GLY A N 1
ATOM 2787 C CA . GLY A 1 341 ? 25.25 28.047 9.43 1 89.44 341 GLY A CA 1
ATOM 2788 C C . GLY A 1 341 ? 25.609 27.75 7.988 1 89.44 341 GLY A C 1
ATOM 2789 O O . GLY A 1 341 ? 26.797 27.688 7.641 1 89.44 341 GLY A O 1
ATOM 2790 N N . CYS A 1 342 ? 24.625 27.594 7.172 1 93.88 342 CYS A N 1
ATOM 2791 C CA . CYS A 1 342 ? 24.922 27.188 5.801 1 93.88 342 CYS A CA 1
ATOM 2792 C C . CYS A 1 342 ? 24.375 28.203 4.805 1 93.88 342 CYS A C 1
ATOM 2794 O O . CYS A 1 342 ? 23.5 29 5.148 1 93.88 342 CYS A O 1
ATOM 2796 N N . SER A 1 343 ? 24.984 28.141 3.652 1 92.19 343 SER A N 1
ATOM 2797 C CA . SER A 1 343 ? 24.406 28.797 2.484 1 92.19 343 SER A CA 1
ATOM 2798 C C . SER A 1 343 ? 23.406 27.875 1.788 1 92.19 343 SER A C 1
ATOM 2800 O O . SER A 1 343 ? 22.922 26.906 2.389 1 92.19 343 SER A O 1
ATOM 2802 N N . GLU A 1 344 ? 23.156 28.156 0.542 1 95.12 344 GLU A N 1
ATOM 2803 C CA . GLU A 1 344 ? 22.188 27.391 -0.253 1 95.12 344 GLU A CA 1
ATOM 2804 C C . GLU A 1 344 ? 22.562 25.906 -0.295 1 95.12 344 GLU A C 1
ATOM 2806 O O . GLU A 1 344 ? 21.688 25.047 -0.224 1 95.12 344 GLU A O 1
ATOM 2811 N N . PHE A 1 345 ? 23.844 25.703 -0.466 1 97 345 PHE A N 1
ATOM 2812 C CA . PHE A 1 345 ? 24.359 24.344 -0.473 1 97 345 PHE A CA 1
ATOM 2813 C C . P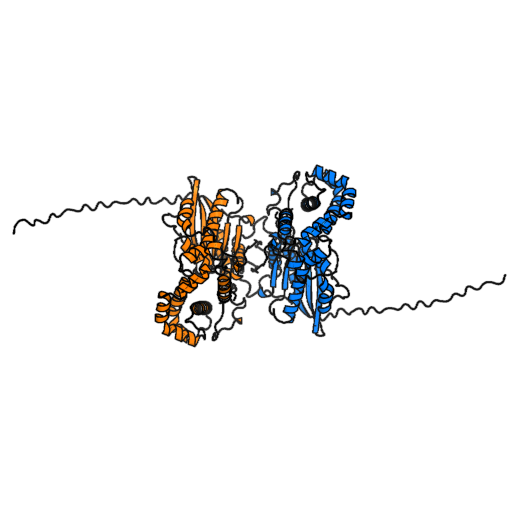HE A 1 345 ? 25.109 24.031 0.819 1 97 345 PHE A C 1
ATOM 2815 O O . PHE A 1 345 ? 26.219 24.531 1.036 1 97 345 PHE A O 1
ATOM 2822 N N . CYS A 1 346 ? 24.5 23.25 1.606 1 97.5 346 CYS A N 1
ATOM 2823 C CA . CYS A 1 346 ? 25.062 22.922 2.91 1 97.5 346 CYS A CA 1
ATOM 2824 C C . CYS A 1 346 ? 25.844 21.609 2.842 1 97.5 346 CYS A C 1
ATOM 2826 O O . CYS A 1 346 ? 25.312 20.578 2.449 1 97.5 346 CYS A O 1
ATOM 2828 N N . PRO A 1 347 ? 27.125 21.656 3.223 1 97.75 347 PRO A N 1
ATOM 2829 C CA . PRO A 1 347 ? 27.859 20.391 3.232 1 97.75 347 PRO A CA 1
ATOM 2830 C C . PRO A 1 347 ? 27.125 19.297 4.004 1 97.75 347 PRO A C 1
ATOM 2832 O O . PRO A 1 347 ? 26.594 19.547 5.094 1 97.75 347 PRO A O 1
ATOM 2835 N N . LEU A 1 348 ? 27.047 18.109 3.471 1 97.94 348 LEU A N 1
ATOM 2836 C CA . LEU A 1 348 ? 26.328 17 4.09 1 97.94 348 LEU A CA 1
ATOM 2837 C C . LEU A 1 348 ? 26.859 16.734 5.496 1 97.94 348 LEU A C 1
ATOM 2839 O O . LEU A 1 348 ? 26.078 16.469 6.414 1 97.94 348 LEU A O 1
ATOM 2843 N N . LYS A 1 349 ? 28.156 16.812 5.648 1 96.75 349 LYS A N 1
ATOM 2844 C CA . LYS A 1 349 ? 28.766 16.594 6.961 1 96.75 349 LYS A CA 1
ATOM 2845 C C . LYS A 1 349 ? 28.203 17.578 7.992 1 96.75 349 LYS A C 1
ATOM 2847 O O . LYS A 1 349 ? 27.984 17.203 9.148 1 96.75 349 LYS A O 1
ATOM 2852 N N . GLN A 1 350 ? 28.016 18.766 7.574 1 96.5 350 GLN A N 1
ATOM 2853 C CA . GLN A 1 350 ? 27.469 19.781 8.477 1 96.5 350 GLN A CA 1
ATOM 2854 C C . GLN A 1 350 ? 26.031 19.453 8.859 1 96.5 350 GLN A C 1
ATOM 2856 O O . GLN A 1 350 ? 25.641 19.641 10.008 1 96.5 350 GLN A O 1
ATOM 2861 N N . LEU A 1 351 ? 25.234 19.062 7.918 1 97.44 351 LEU A N 1
ATOM 2862 C CA . LEU A 1 351 ? 23.875 18.625 8.227 1 97.44 351 LEU A CA 1
ATOM 2863 C C . LEU A 1 351 ? 23.875 17.516 9.273 1 97.44 351 LEU A C 1
ATOM 2865 O O . LEU A 1 351 ? 23.109 17.578 10.242 1 97.44 351 LEU A O 1
ATOM 2869 N N . ILE A 1 352 ? 24.719 16.516 9.055 1 97.56 352 ILE A N 1
ATOM 2870 C CA . ILE A 1 352 ? 24.797 15.367 9.945 1 97.56 352 ILE A CA 1
ATOM 2871 C C . ILE A 1 352 ? 25.172 15.82 11.352 1 97.56 352 ILE A C 1
ATOM 2873 O O . ILE A 1 352 ? 24.531 15.43 12.328 1 97.56 352 ILE A O 1
ATOM 2877 N N . GLU A 1 353 ? 26.125 16.703 11.438 1 96.38 353 GLU A N 1
ATOM 2878 C CA . GLU A 1 353 ? 26.609 17.156 12.734 1 96.38 353 GLU A CA 1
ATOM 2879 C C . GLU A 1 353 ? 25.578 18.031 13.438 1 96.38 353 GLU A C 1
ATOM 2881 O O . GLU A 1 353 ? 25.344 17.891 14.633 1 96.38 353 GLU A O 1
ATOM 2886 N N . SER A 1 354 ? 24.984 18.906 12.695 1 95.31 354 SER A N 1
ATOM 2887 C CA . SER A 1 354 ? 24.062 19.875 13.289 1 95.31 354 SER A CA 1
ATOM 2888 C C . SER A 1 354 ? 22.766 19.219 13.719 1 95.31 354 SER A C 1
ATOM 2890 O O . SER A 1 354 ? 22.016 19.766 14.531 1 95.31 354 SER A O 1
ATOM 2892 N N . THR A 1 355 ? 22.438 17.984 13.188 1 96.81 355 THR A N 1
ATOM 2893 C CA . THR A 1 355 ? 21.156 17.359 13.492 1 96.81 355 THR A CA 1
ATOM 2894 C C . THR A 1 355 ? 21.344 16.125 14.367 1 96.81 355 THR A C 1
ATOM 2896 O O . THR A 1 355 ? 20.391 15.43 14.695 1 96.81 355 THR A O 1
ATOM 2899 N N . ARG A 1 356 ? 22.531 15.852 14.734 1 97 356 ARG A N 1
ATOM 2900 C CA . ARG A 1 356 ? 22.844 14.656 15.5 1 97 356 ARG A CA 1
ATOM 2901 C C . ARG A 1 356 ? 22.047 14.617 16.797 1 97 356 ARG A C 1
ATOM 2903 O O . ARG A 1 356 ? 21.594 13.547 17.219 1 97 356 ARG A O 1
ATOM 2910 N N . HIS A 1 357 ? 21.859 15.734 17.422 1 96.06 357 HIS A N 1
ATOM 2911 C CA . HIS A 1 357 ? 21.234 15.812 18.734 1 96.06 357 HIS A CA 1
ATOM 2912 C C . HIS A 1 357 ? 19.75 15.5 18.656 1 96.06 357 HIS A C 1
ATOM 2914 O O . HIS A 1 357 ? 19.141 15.156 19.672 1 96.06 357 HIS A O 1
ATOM 2920 N N . VAL A 1 358 ? 19.156 15.555 17.484 1 97.31 358 VAL A N 1
ATOM 2921 C CA . VAL A 1 358 ? 17.719 15.328 17.391 1 97.31 358 VAL A CA 1
ATOM 2922 C C . VAL A 1 358 ? 17.453 13.883 16.953 1 97.31 358 VAL A C 1
ATOM 2924 O O . VAL A 1 358 ? 16.297 13.445 16.891 1 97.31 358 VAL A O 1
ATOM 2927 N N . ILE A 1 359 ? 18.422 13.094 16.656 1 98.06 359 ILE A N 1
ATOM 2928 C CA . ILE A 1 359 ? 18.281 11.703 16.234 1 98.06 359 ILE A CA 1
ATOM 2929 C C . ILE A 1 359 ? 18.453 10.789 17.453 1 98.06 359 ILE A C 1
ATOM 2931 O O . ILE A 1 359 ? 19.469 10.828 18.141 1 98.06 359 ILE A O 1
ATOM 2935 N N . PRO A 1 360 ? 17.469 9.984 17.688 1 97.88 360 PRO A N 1
ATOM 2936 C CA . PRO A 1 360 ? 17.562 9.102 18.844 1 97.88 360 PRO A CA 1
ATOM 2937 C C . PRO A 1 360 ? 18.656 8.039 18.688 1 97.88 360 PRO A C 1
ATOM 2939 O O . PRO A 1 360 ? 18.875 7.539 17.578 1 97.88 360 PRO A O 1
ATOM 2942 N N . ASP A 1 361 ? 19.281 7.676 19.812 1 96.56 361 ASP A N 1
ATOM 2943 C CA . ASP A 1 361 ? 20.25 6.578 19.812 1 96.56 361 ASP A CA 1
ATOM 2944 C C . ASP A 1 361 ? 19.547 5.227 19.766 1 96.56 361 ASP A C 1
ATOM 2946 O O . ASP A 1 361 ? 19.922 4.348 18.984 1 96.56 361 ASP A O 1
ATOM 2950 N N . ASP A 1 362 ? 18.594 5.078 20.578 1 96.38 362 ASP A N 1
ATOM 2951 C CA . ASP A 1 362 ? 17.719 3.916 20.625 1 96.38 362 ASP A CA 1
ATOM 2952 C C . ASP A 1 362 ? 16.25 4.336 20.766 1 96.38 362 ASP A C 1
ATOM 2954 O O . ASP A 1 362 ? 15.75 4.508 21.875 1 96.38 362 ASP A O 1
ATOM 2958 N N . TRP A 1 363 ? 15.609 4.375 19.656 1 96.62 363 TRP A N 1
ATOM 2959 C CA . TRP A 1 363 ? 14.25 4.906 19.609 1 96.62 363 TRP A CA 1
ATOM 2960 C C . TRP A 1 363 ? 13.32 4.121 20.531 1 96.62 363 TRP A C 1
ATOM 2962 O O . TRP A 1 363 ? 12.5 4.703 21.25 1 96.62 363 TRP A O 1
ATOM 2972 N N . ASN A 1 364 ? 13.43 2.82 20.578 1 94.44 364 ASN A N 1
ATOM 2973 C CA . ASN A 1 364 ? 12.57 1.979 21.391 1 94.44 364 ASN A CA 1
ATOM 2974 C C . ASN A 1 364 ? 12.742 2.283 22.875 1 94.44 364 ASN A C 1
ATOM 2976 O O . ASN A 1 364 ? 11.758 2.367 23.625 1 94.44 364 ASN A O 1
ATOM 2980 N N . GLN A 1 365 ? 13.945 2.441 23.297 1 94.75 365 GLN A N 1
ATOM 2981 C CA . GLN A 1 365 ? 14.242 2.738 24.688 1 94.75 365 GLN A CA 1
ATOM 2982 C C . GLN A 1 365 ? 13.766 4.141 25.062 1 94.75 365 GLN A C 1
ATOM 2984 O O . GLN A 1 365 ? 13.164 4.332 26.125 1 94.75 365 GLN A O 1
ATOM 2989 N N . GLU A 1 366 ? 14.07 5.086 24.172 1 95.38 366 GLU A N 1
ATOM 2990 C CA . GLU A 1 366 ? 13.727 6.473 24.469 1 95.38 366 GLU A CA 1
ATOM 2991 C C . GLU A 1 366 ? 12.219 6.68 24.438 1 95.38 366 GLU A C 1
ATOM 2993 O O . GLU A 1 366 ? 11.695 7.574 25.109 1 95.38 366 GLU A O 1
ATOM 2998 N N . CYS A 1 367 ? 11.547 5.805 23.688 1 94.19 367 CYS A N 1
ATOM 2999 C CA . CYS A 1 367 ? 10.094 5.863 23.625 1 94.19 367 CYS A CA 1
ATOM 3000 C C . CYS A 1 367 ? 9.469 5.082 24.766 1 94.19 367 CYS A C 1
ATOM 3002 O O . CYS A 1 367 ? 8.242 5.086 24.938 1 94.19 367 CYS A O 1
ATOM 3004 N N . MET A 1 368 ? 10.227 4.363 25.562 1 91.56 368 MET A N 1
ATOM 3005 C CA . MET A 1 368 ? 9.773 3.605 26.719 1 91.56 368 MET A CA 1
ATOM 3006 C C . MET A 1 368 ? 8.789 2.516 26.312 1 91.56 368 MET A C 1
ATOM 3008 O O . MET A 1 368 ? 7.75 2.334 26.953 1 91.56 368 MET A O 1
ATOM 3012 N N . LEU A 1 369 ? 9.016 1.834 25.219 1 88 369 LEU A N 1
ATOM 3013 C CA . LEU A 1 369 ? 8.117 0.809 24.688 1 88 369 LEU A CA 1
ATOM 3014 C C . LEU A 1 369 ? 8.094 -0.409 25.609 1 88 369 LEU A C 1
ATOM 3016 O O . LEU A 1 369 ? 7.195 -1.248 25.516 1 88 369 LEU A O 1
ATOM 3020 N N . GLY A 1 370 ? 8.914 -0.555 26.484 1 79.88 370 GLY A N 1
ATOM 3021 C CA . GLY A 1 370 ? 8.906 -1.648 27.438 1 79.88 370 GLY A CA 1
ATOM 3022 C C . GLY A 1 370 ? 7.938 -1.434 28.594 1 79.88 370 GLY A C 1
ATOM 3023 O O . GLY A 1 370 ? 7.645 -2.363 29.344 1 79.88 370 GLY A O 1
ATOM 3024 N N . ASN A 1 371 ? 7.402 -0.295 28.656 1 79.62 371 ASN A N 1
ATOM 3025 C CA . ASN A 1 371 ? 6.445 0.037 29.703 1 79.62 371 ASN A CA 1
ATOM 3026 C C . ASN A 1 371 ? 5.012 -0.259 29.281 1 79.62 371 ASN A C 1
ATOM 3028 O O . ASN A 1 371 ? 4.344 0.601 28.703 1 79.62 371 ASN A O 1
ATOM 3032 N N . THR A 1 372 ? 4.539 -1.395 29.625 1 74.75 372 THR A N 1
ATOM 3033 C CA . THR A 1 372 ? 3.275 -1.935 29.141 1 74.75 372 THR A CA 1
ATOM 3034 C C . THR A 1 372 ? 2.105 -1.072 29.609 1 74.75 372 THR A C 1
ATOM 3036 O O . THR A 1 372 ? 1.15 -0.854 28.859 1 74.75 372 THR A O 1
ATOM 3039 N N . SER A 1 373 ? 2.137 -0.607 30.812 1 73.81 373 SER A N 1
ATOM 3040 C CA . SER A 1 373 ? 1.058 0.214 31.344 1 73.81 373 SER A CA 1
ATOM 3041 C C . SER A 1 373 ? 0.912 1.517 30.562 1 73.81 373 SER A C 1
ATOM 3043 O O . SER A 1 373 ? -0.203 1.929 30.234 1 73.81 373 SER A O 1
ATOM 3045 N N . LEU A 1 374 ? 1.958 2.098 30.234 1 75.44 374 LEU A N 1
ATOM 3046 C CA . LEU A 1 374 ? 1.94 3.365 29.5 1 75.44 374 LEU A CA 1
ATOM 3047 C C . LEU A 1 374 ? 1.538 3.156 28.047 1 75.44 374 LEU A C 1
ATOM 3049 O O . LEU A 1 374 ? 0.886 4.016 27.453 1 75.44 374 LEU A O 1
ATOM 3053 N N . ILE A 1 375 ? 1.832 2.006 27.609 1 73.94 375 ILE A N 1
ATOM 3054 C CA . ILE A 1 375 ? 1.481 1.675 26.234 1 73.94 375 ILE A CA 1
ATOM 3055 C C . ILE A 1 375 ? -0.037 1.613 26.094 1 73.94 375 ILE A C 1
ATOM 3057 O O . ILE A 1 375 ? -0.594 2.117 25.109 1 73.94 375 ILE A O 1
ATOM 3061 N N . GLU A 1 376 ? -0.665 1.024 27.016 1 76.12 376 GLU A N 1
ATOM 3062 C CA . GLU A 1 376 ? -2.117 0.887 26.984 1 76.12 376 GLU A CA 1
ATOM 3063 C C . GLU A 1 376 ? -2.803 2.248 27.047 1 76.12 376 GLU A C 1
ATOM 3065 O O . GLU A 1 376 ? -3.799 2.48 26.359 1 76.12 376 GLU A O 1
ATOM 3070 N N . GLN A 1 377 ? -2.271 3.113 27.797 1 73 377 GLN A N 1
ATOM 3071 C CA . GLN A 1 377 ? -2.816 4.465 27.891 1 73 377 GLN A CA 1
ATOM 3072 C C . GLN A 1 377 ? -2.646 5.215 26.578 1 73 377 GLN A C 1
ATOM 3074 O O . GLN A 1 377 ? -3.555 5.922 26.141 1 73 377 GLN A O 1
ATOM 3079 N N . CYS A 1 378 ? -1.505 4.988 26.047 1 71 378 CYS A N 1
ATOM 3080 C CA . CYS A 1 378 ? -1.17 5.621 24.781 1 71 378 CYS A CA 1
ATOM 3081 C C . CYS A 1 378 ? -2.113 5.16 23.672 1 71 378 CYS A C 1
ATOM 3083 O O . CYS A 1 378 ? -2.598 5.973 22.891 1 71 378 CYS A O 1
ATOM 3085 N N . LYS A 1 379 ? -2.416 3.922 23.625 1 70.44 379 LYS A N 1
ATOM 3086 C CA . LYS A 1 379 ? -3.285 3.33 22.609 1 70.44 379 LYS A CA 1
ATOM 3087 C C . LYS A 1 379 ? -4.676 3.963 22.641 1 70.44 379 LYS A C 1
ATOM 3089 O O . LYS A 1 379 ? -5.223 4.324 21.609 1 70.44 379 LYS A O 1
ATOM 3094 N N . HIS A 1 380 ? -5.133 4.09 23.719 1 65.31 380 HIS A N 1
ATOM 3095 C CA . HIS A 1 380 ? -6.477 4.625 23.891 1 65.31 380 HIS A CA 1
ATOM 3096 C C . HIS A 1 380 ? -6.547 6.09 23.469 1 65.31 380 HIS A C 1
ATOM 3098 O O . HIS A 1 380 ? -7.527 6.52 22.859 1 65.31 380 HIS A O 1
ATOM 3104 N N . PHE A 1 381 ? -5.496 6.699 23.781 1 63.47 381 PHE A N 1
ATOM 3105 C CA . PHE A 1 381 ? -5.441 8.125 23.484 1 63.47 381 PHE A CA 1
ATOM 3106 C C . PHE A 1 381 ? -5.426 8.375 21.984 1 63.47 381 PHE A C 1
ATOM 3108 O O . PHE A 1 381 ? -6.234 9.156 21.469 1 63.47 381 PHE A O 1
ATOM 3115 N N . PHE A 1 382 ? -4.598 7.672 21.297 1 63.19 382 PHE A N 1
ATOM 3116 C CA . PHE A 1 382 ? -4.43 7.984 19.875 1 63.19 382 PHE A CA 1
ATOM 3117 C C . PHE A 1 382 ? -5.535 7.344 19.047 1 63.19 382 PHE A C 1
ATOM 3119 O O . PHE A 1 382 ? -5.883 7.84 17.969 1 63.19 382 PHE A O 1
ATOM 3126 N N . GLU A 1 383 ? -6.047 6.219 19.531 1 61.03 383 GLU A N 1
ATOM 3127 C CA . GLU A 1 383 ? -7.23 5.68 18.859 1 61.03 383 GLU A CA 1
ATOM 3128 C C . GLU A 1 383 ? -8.367 6.691 18.859 1 61.03 383 GLU A C 1
ATOM 3130 O O . GLU A 1 383 ? -9.117 6.789 17.891 1 61.03 383 GLU A O 1
ATOM 3135 N N . GLU A 1 384 ? -8.359 7.473 19.844 1 54.91 384 GLU A N 1
ATOM 3136 C CA . GLU A 1 384 ? -9.383 8.516 19.938 1 54.91 384 GLU A CA 1
ATOM 3137 C C . GLU A 1 384 ? -9.086 9.656 18.969 1 54.91 384 GLU A C 1
ATOM 3139 O O . GLU A 1 384 ? -10.008 10.258 18.406 1 54.91 384 GLU A O 1
ATOM 3144 N N . LEU A 1 385 ? -7.812 9.875 18.766 1 56 385 LEU A N 1
ATOM 3145 C CA . LEU A 1 385 ? -7.414 11.016 17.953 1 56 385 LEU A CA 1
ATOM 3146 C C . LEU A 1 385 ? -7.395 10.656 16.484 1 56 385 LEU A C 1
ATOM 3148 O O . LEU A 1 385 ? -7.781 11.469 15.633 1 56 385 LEU A O 1
ATOM 3152 N N . TYR A 1 386 ? -6.852 9.359 16.297 1 54.09 386 TYR A N 1
ATOM 3153 C CA . TYR A 1 386 ? -6.523 9.133 14.891 1 54.09 386 TYR A CA 1
ATOM 3154 C C . TYR A 1 386 ? -7.352 7.988 14.312 1 54.09 386 TYR A C 1
ATOM 3156 O O . TYR A 1 386 ? -7.277 7.699 13.117 1 54.09 386 TYR A O 1
ATOM 3164 N N . SER A 1 387 ? -7.949 7.191 15.156 1 48.03 387 SER A N 1
ATOM 3165 C CA . SER A 1 387 ? -8.617 6.008 14.625 1 48.03 387 SER A CA 1
ATOM 3166 C C . SER A 1 387 ? -9.828 6.391 13.781 1 48.03 387 SER A C 1
ATOM 3168 O O . SER A 1 387 ? -10.531 5.52 13.258 1 48.03 387 SER A O 1
ATOM 3170 N N . LYS A 1 388 ? -9.969 7.703 13.797 1 43.03 388 LYS A N 1
ATOM 3171 C CA . LYS A 1 388 ? -11.188 7.887 13.008 1 43.03 388 LYS A CA 1
ATOM 3172 C C . LYS A 1 388 ? -10.867 8.406 11.609 1 43.03 388 LYS A C 1
ATOM 3174 O O . LYS A 1 388 ? -9.883 9.125 11.422 1 43.03 388 LYS A O 1
ATOM 3179 N N . MET B 1 1 ? -30.047 -86.75 -16.766 1 24.69 1 MET B N 1
ATOM 3180 C CA . MET B 1 1 ? -30.828 -85.938 -17.734 1 24.69 1 MET B CA 1
ATOM 3181 C C . MET B 1 1 ? -31.719 -84.938 -17.031 1 24.69 1 MET B C 1
ATOM 3183 O O . MET B 1 1 ? -32.25 -84.062 -17.672 1 24.69 1 MET B O 1
ATOM 3187 N N . HIS B 1 2 ? -32.219 -85.375 -15.828 1 23.38 2 HIS B N 1
ATOM 3188 C CA . HIS B 1 2 ? -33.469 -84.75 -15.383 1 23.38 2 HIS B CA 1
ATOM 3189 C C . HIS B 1 2 ? -33.25 -83.25 -15.125 1 23.38 2 HIS B C 1
ATOM 3191 O O . HIS B 1 2 ? -34.031 -82.438 -15.641 1 23.38 2 HIS B O 1
ATOM 3197 N N . LEU B 1 3 ? -33.25 -82.812 -13.828 1 24.55 3 LEU B N 1
ATOM 3198 C CA . LEU B 1 3 ? -34.031 -81.75 -13.172 1 24.55 3 LEU B CA 1
ATOM 3199 C C . LEU B 1 3 ? -33.406 -80.375 -13.328 1 24.55 3 LEU B C 1
ATOM 3201 O O . LEU B 1 3 ? -33.875 -79.438 -12.734 1 24.55 3 LEU B O 1
ATOM 3205 N N . GLU B 1 4 ? -32.188 -80.25 -13.867 1 26.67 4 GLU B N 1
ATOM 3206 C CA . GLU B 1 4 ? -31.406 -79.062 -13.578 1 26.67 4 GLU B CA 1
ATOM 3207 C C . GLU B 1 4 ? -32 -77.875 -14.289 1 26.67 4 GLU B C 1
ATOM 3209 O O . GLU B 1 4 ? -31.562 -77.5 -15.391 1 26.67 4 GLU B O 1
ATOM 3214 N N . GLU B 1 5 ? -33.375 -77.812 -14.477 1 25.42 5 GLU B N 1
ATOM 3215 C CA . GLU B 1 5 ? -34 -76.75 -15.211 1 25.42 5 GLU B CA 1
ATOM 3216 C C . GLU B 1 5 ? -33.688 -75.375 -14.555 1 25.42 5 GLU B C 1
ATOM 3218 O O . GLU B 1 5 ? -34.062 -75.188 -13.398 1 25.42 5 GLU B O 1
ATOM 3223 N N . LYS B 1 6 ? -32.5 -74.812 -14.883 1 28.69 6 LYS B N 1
ATOM 3224 C CA . LYS B 1 6 ? -31.906 -73.5 -14.609 1 28.69 6 LYS B CA 1
ATOM 3225 C C . LYS B 1 6 ? -32.938 -72.375 -14.789 1 28.69 6 LYS B C 1
ATOM 3227 O O . LYS B 1 6 ? -33.531 -72.25 -15.859 1 28.69 6 LYS B O 1
ATOM 3232 N N . MET B 1 7 ? -33.688 -71.875 -13.688 1 25.73 7 MET B N 1
ATOM 3233 C CA . MET B 1 7 ? -34.625 -70.75 -13.344 1 25.73 7 MET B CA 1
ATOM 3234 C C . MET B 1 7 ? -34.156 -69.438 -13.93 1 25.73 7 MET B C 1
ATOM 3236 O O . MET B 1 7 ? -33.094 -68.938 -13.578 1 25.73 7 MET B O 1
ATOM 3240 N N . LEU B 1 8 ? -34.406 -69.125 -15.141 1 31.27 8 LEU B N 1
ATOM 3241 C CA . LEU B 1 8 ? -34.156 -67.875 -15.867 1 31.27 8 LEU B CA 1
ATOM 3242 C C . LEU B 1 8 ? -34.844 -66.688 -15.164 1 31.27 8 LEU B C 1
ATOM 3244 O O . LEU B 1 8 ? -36.062 -66.562 -15.172 1 31.27 8 LEU B O 1
ATOM 3248 N N . THR B 1 9 ? -34.562 -66.438 -13.836 1 29.12 9 THR B N 1
ATOM 3249 C CA . THR B 1 9 ? -35.188 -65.25 -13.172 1 29.12 9 THR B CA 1
ATOM 3250 C C . THR B 1 9 ? -34.938 -64 -13.961 1 29.12 9 THR B C 1
ATOM 3252 O O . THR B 1 9 ? -33.781 -63.688 -14.281 1 29.12 9 THR B O 1
ATOM 3255 N N . CYS B 1 10 ? -35.844 -63.531 -14.781 1 30.56 10 CYS B N 1
ATOM 3256 C CA . CYS B 1 10 ? -36 -62.219 -15.438 1 30.56 10 CYS B CA 1
ATOM 3257 C C . CYS B 1 10 ? -35.75 -61.094 -14.453 1 30.56 10 CYS B C 1
ATOM 3259 O O . CYS B 1 10 ? -36.562 -60.875 -13.539 1 30.56 10 CYS B O 1
ATOM 3261 N N . LEU B 1 11 ? -34.531 -60.812 -14.047 1 31.3 11 LEU B N 1
ATOM 3262 C CA . LEU B 1 11 ? -34.156 -59.625 -13.289 1 31.3 11 LEU B CA 1
ATOM 3263 C C . LEU B 1 11 ? -34.719 -58.375 -13.93 1 31.3 11 LEU B C 1
ATOM 3265 O O . LEU B 1 11 ? -34.312 -58.031 -15.047 1 31.3 11 LEU B O 1
ATOM 3269 N N . LEU B 1 12 ? -36 -58.031 -13.727 1 32.41 12 LEU B 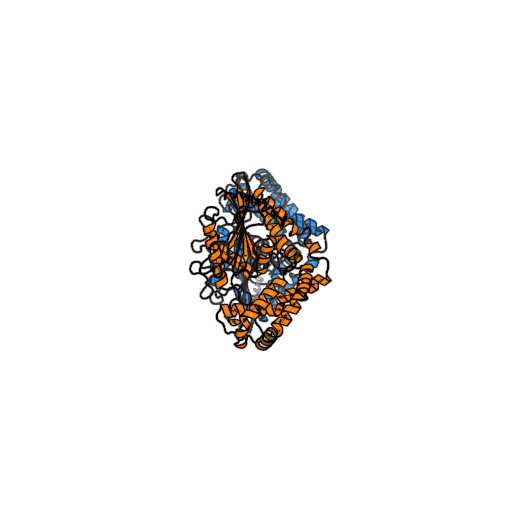N 1
ATOM 3270 C CA . LEU B 1 12 ? -36.562 -56.719 -13.992 1 32.41 12 LEU B CA 1
ATOM 3271 C C . LEU B 1 12 ? -35.688 -55.625 -13.43 1 32.41 12 LEU B C 1
ATOM 3273 O O . LEU B 1 12 ? -35.5 -55.5 -12.219 1 32.41 12 LEU B O 1
ATOM 3277 N N . PHE B 1 13 ? -34.656 -55.25 -14.195 1 31.89 13 PHE B N 1
ATOM 3278 C CA . PHE B 1 13 ? -33.844 -54.062 -13.961 1 31.89 13 PHE B CA 1
ATOM 3279 C C . PHE B 1 13 ? -34.719 -52.812 -13.797 1 31.89 13 PHE B C 1
ATOM 3281 O O . PHE B 1 13 ? -35.344 -52.375 -14.75 1 31.89 13 PHE B O 1
ATOM 3288 N N . LEU B 1 14 ? -35.438 -52.656 -12.648 1 32.69 14 LEU B N 1
ATOM 3289 C CA . LEU B 1 14 ? -36.031 -51.375 -12.305 1 32.69 14 LEU B CA 1
ATOM 3290 C C . LEU B 1 14 ? -35 -50.25 -12.438 1 32.69 14 LEU B C 1
ATOM 3292 O O . LEU B 1 14 ? -34.031 -50.188 -11.695 1 32.69 14 LEU B O 1
ATOM 3296 N N . THR B 1 15 ? -34.875 -49.656 -13.617 1 33.75 15 THR B N 1
ATOM 3297 C CA . THR B 1 15 ? -34.219 -48.375 -13.852 1 33.75 15 THR B CA 1
ATOM 3298 C C . THR B 1 15 ? -34.75 -47.312 -12.906 1 33.75 15 THR B C 1
ATOM 3300 O O . THR B 1 15 ? -35.906 -46.875 -13.016 1 33.75 15 THR B O 1
ATOM 3303 N N . CYS B 1 16 ? -34.406 -47.344 -11.641 1 32.97 16 CYS B N 1
ATOM 3304 C CA . CYS B 1 16 ? -34.656 -46.188 -10.805 1 32.97 16 CYS B CA 1
ATOM 3305 C C . CYS B 1 16 ? -34.094 -44.938 -11.469 1 32.97 16 CYS B C 1
ATOM 3307 O O . CYS B 1 16 ? -32.875 -44.75 -11.547 1 32.97 16 CYS B O 1
ATOM 3309 N N . ILE B 1 17 ? -34.812 -44.344 -12.375 1 35.5 17 ILE B N 1
ATOM 3310 C CA . ILE B 1 17 ? -34.594 -42.969 -12.797 1 35.5 17 ILE B CA 1
ATOM 3311 C C . ILE B 1 17 ? -34.5 -42.062 -11.57 1 35.5 17 ILE B C 1
ATOM 3313 O O . ILE B 1 17 ? -35.5 -41.812 -10.891 1 35.5 17 ILE B O 1
ATOM 3317 N N . PHE B 1 18 ? -33.469 -42.219 -10.773 1 34.53 18 PHE B N 1
ATOM 3318 C CA . PHE B 1 18 ? -33.219 -41.094 -9.875 1 34.53 18 PHE B CA 1
ATOM 3319 C C . PHE B 1 18 ? -33.281 -39.75 -10.609 1 34.53 18 PHE B C 1
ATOM 3321 O O . PHE B 1 18 ? -32.5 -39.5 -11.516 1 34.53 18 PHE B O 1
ATOM 3328 N N . GLY B 1 19 ? -34.531 -39.219 -10.703 1 33.19 19 GLY B N 1
ATOM 3329 C CA . GLY B 1 19 ? -34.719 -37.812 -11.031 1 33.19 19 GLY B CA 1
ATOM 3330 C C . GLY B 1 19 ? -33.719 -36.906 -10.328 1 33.19 19 GLY B C 1
ATOM 3331 O O . GLY B 1 19 ? -33.844 -36.656 -9.125 1 33.19 19 GLY B O 1
ATOM 3332 N N . PHE B 1 20 ? -32.5 -37 -10.602 1 32.88 20 PHE B N 1
ATOM 3333 C CA . PHE B 1 20 ? -31.688 -35.844 -10.211 1 32.88 20 PHE B CA 1
ATOM 3334 C C . PHE B 1 20 ? -32.406 -34.562 -10.539 1 32.88 20 PHE B C 1
ATOM 3336 O O . PHE B 1 20 ? -32.656 -34.25 -11.711 1 32.88 20 PHE B O 1
ATOM 3343 N N . GLY B 1 21 ? -33.344 -34.156 -9.641 1 34.75 21 GLY B N 1
ATOM 3344 C CA . GLY B 1 21 ? -33.875 -32.812 -9.781 1 34.75 21 GLY B CA 1
ATOM 3345 C C . GLY B 1 21 ? -32.875 -31.844 -10.398 1 34.75 21 GLY B C 1
ATOM 3346 O O . GLY B 1 21 ? -31.75 -31.703 -9.906 1 34.75 21 GLY B O 1
ATOM 3347 N N . GLN B 1 22 ? -32.906 -31.734 -11.641 1 35.84 22 GLN B N 1
ATOM 3348 C CA . GLN B 1 22 ? -32.25 -30.594 -12.266 1 35.84 22 GLN B CA 1
ATOM 3349 C C . GLN B 1 22 ? -32.469 -29.328 -11.438 1 35.84 22 GLN B C 1
ATOM 3351 O O . GLN B 1 22 ? -33.594 -28.859 -11.281 1 35.84 22 GLN B O 1
ATOM 3356 N N . ALA B 1 23 ? -31.812 -29.203 -10.391 1 36.88 23 ALA B N 1
ATOM 3357 C CA . ALA B 1 23 ? -31.859 -27.891 -9.75 1 36.88 23 ALA B CA 1
ATOM 3358 C C . ALA B 1 23 ? -31.984 -26.781 -10.789 1 36.88 23 ALA B C 1
ATOM 3360 O O . ALA B 1 23 ? -31.125 -26.625 -11.656 1 36.88 23 ALA B O 1
ATOM 3361 N N . LYS B 1 24 ? -33.156 -26.375 -11.188 1 37.84 24 LYS B N 1
ATOM 3362 C CA . LYS B 1 24 ? -33.469 -25.219 -12.016 1 37.84 24 LYS B CA 1
ATOM 3363 C C . LYS B 1 24 ? -32.562 -24.031 -11.688 1 37.84 24 LYS B C 1
ATOM 3365 O O . LYS B 1 24 ? -32.438 -23.656 -10.523 1 37.84 24 LYS B O 1
ATOM 3370 N N . VAL B 1 25 ? -31.516 -23.703 -12.453 1 45.28 25 VAL B N 1
ATOM 3371 C CA . VAL B 1 25 ? -30.766 -22.438 -12.383 1 45.28 25 VAL B CA 1
ATOM 3372 C C . VAL B 1 25 ? -31.734 -21.297 -12.094 1 45.28 25 VAL B C 1
ATOM 3374 O O . VAL B 1 25 ? -32.625 -20.984 -12.906 1 45.28 25 VAL B O 1
ATOM 3377 N N . ASP B 1 26 ? -32.344 -21.234 -11.016 1 49.28 26 ASP B N 1
ATOM 3378 C CA . ASP B 1 26 ? -33.125 -20.047 -10.672 1 49.28 26 ASP B CA 1
ATOM 3379 C C . ASP B 1 26 ? -32.438 -18.781 -11.172 1 49.28 26 ASP B C 1
ATOM 3381 O O . ASP B 1 26 ? -31.406 -18.359 -10.648 1 49.28 26 ASP B O 1
ATOM 3385 N N . ARG B 1 27 ? -32.562 -18.422 -12.477 1 59.59 27 ARG B N 1
ATOM 3386 C CA . ARG B 1 27 ? -32.094 -17.25 -13.211 1 59.59 27 ARG B CA 1
ATOM 3387 C C . ARG B 1 27 ? -32.438 -15.969 -12.461 1 59.59 27 ARG B C 1
ATOM 3389 O O . ARG B 1 27 ? -31.969 -14.891 -12.82 1 59.59 27 ARG B O 1
ATOM 3396 N N . ASN B 1 28 ? -33.125 -16.094 -11.344 1 80.88 28 ASN B N 1
ATOM 3397 C CA . ASN B 1 28 ? -33.531 -14.836 -10.742 1 80.88 28 ASN B CA 1
ATOM 3398 C C . ASN B 1 28 ? -32.75 -14.539 -9.477 1 80.88 28 ASN B C 1
ATOM 3400 O O . ASN B 1 28 ? -33.25 -14.758 -8.367 1 80.88 28 ASN B O 1
ATOM 3404 N N . SER B 1 29 ? -31.438 -14.461 -9.477 1 92.56 29 SER B N 1
ATOM 3405 C CA . SER B 1 29 ? -30.641 -14.086 -8.312 1 92.56 29 SER B CA 1
ATOM 3406 C C . SER B 1 29 ? -30.141 -12.648 -8.414 1 92.56 29 SER B C 1
ATOM 3408 O O . SER B 1 29 ? -30.078 -12.094 -9.516 1 92.56 29 SER B O 1
ATOM 3410 N N . THR B 1 30 ? -30.031 -12.102 -7.234 1 96.62 30 THR B N 1
ATOM 3411 C CA . THR B 1 30 ? -29.453 -10.766 -7.168 1 96.62 30 THR B CA 1
ATOM 3412 C C . THR B 1 30 ? -28.047 -10.805 -6.602 1 96.62 30 THR B C 1
ATOM 3414 O O . THR B 1 30 ? -27.812 -11.352 -5.52 1 96.62 30 THR B O 1
ATOM 3417 N N . LEU B 1 31 ? -27.109 -10.281 -7.312 1 98.19 31 LEU B N 1
ATOM 3418 C CA . LEU B 1 31 ? -25.734 -10.219 -6.855 1 98.19 31 LEU B CA 1
ATOM 3419 C C . LEU B 1 31 ? -25.578 -9.234 -5.703 1 98.19 31 LEU B C 1
ATOM 3421 O O . LEU B 1 31 ? -26.016 -8.078 -5.809 1 98.19 31 LEU B O 1
ATOM 3425 N N . LEU B 1 32 ? -24.953 -9.664 -4.574 1 98.25 32 LEU B N 1
ATOM 3426 C CA . LEU B 1 32 ? -24.812 -8.812 -3.396 1 98.25 32 LEU B CA 1
ATOM 3427 C C . LEU B 1 32 ? -23.359 -8.367 -3.215 1 98.25 32 LEU B C 1
ATOM 3429 O O . LEU B 1 32 ? -23.094 -7.281 -2.695 1 98.25 32 LEU B O 1
ATOM 3433 N N . PHE B 1 33 ? -22.484 -9.258 -3.545 1 98.69 33 PHE B N 1
ATOM 3434 C CA . PHE B 1 33 ? -21.078 -9.07 -3.191 1 98.69 33 PHE B CA 1
ATOM 3435 C C . PHE B 1 33 ? -20.172 -9.961 -4.043 1 98.69 33 PHE B C 1
ATOM 3437 O O . PHE B 1 33 ? -20.531 -11.102 -4.344 1 98.69 33 PHE B O 1
ATOM 3444 N N . VAL B 1 34 ? -19.031 -9.461 -4.457 1 98.88 34 VAL B N 1
ATOM 3445 C CA . VAL B 1 34 ? -18.078 -10.242 -5.242 1 98.88 34 VAL B CA 1
ATOM 3446 C C . VAL B 1 34 ? -16.703 -10.172 -4.605 1 98.88 34 VAL B C 1
ATOM 3448 O O . VAL B 1 34 ? -16.203 -9.086 -4.281 1 98.88 34 VAL B O 1
ATOM 3451 N N . GLN B 1 35 ? -16.109 -11.289 -4.375 1 98.94 35 GLN B N 1
ATOM 3452 C CA . GLN B 1 35 ? -14.719 -11.375 -3.936 1 98.94 35 GLN B CA 1
ATOM 3453 C C . GLN B 1 35 ? -13.836 -11.977 -5.023 1 98.94 35 GLN B C 1
ATOM 3455 O O . GLN B 1 35 ? -14.156 -13.031 -5.582 1 98.94 35 GLN B O 1
ATOM 3460 N N . ILE B 1 36 ? -12.828 -11.281 -5.367 1 98.94 36 ILE B N 1
ATOM 3461 C CA . ILE B 1 36 ? -11.945 -11.602 -6.484 1 98.94 36 ILE B CA 1
ATOM 3462 C C . ILE B 1 36 ? -10.57 -11.984 -5.953 1 98.94 36 ILE B C 1
ATOM 3464 O O . ILE B 1 36 ? -9.914 -11.203 -5.262 1 98.94 36 ILE B O 1
ATOM 3468 N N . PHE B 1 37 ? -10.125 -13.172 -6.23 1 98.88 37 PHE B N 1
ATOM 3469 C CA . PHE B 1 37 ? -8.797 -13.656 -5.887 1 98.88 37 PHE B CA 1
ATOM 3470 C C . PHE B 1 37 ? -7.984 -13.945 -7.145 1 98.88 37 PHE B C 1
ATOM 3472 O O . PHE B 1 37 ? -8.352 -14.812 -7.941 1 98.88 37 PHE B O 1
ATOM 3479 N N . PHE B 1 38 ? -6.809 -13.211 -7.312 1 98.81 38 PHE B N 1
ATOM 3480 C CA . PHE B 1 38 ? -6.113 -13.492 -8.562 1 98.81 38 PHE B CA 1
ATOM 3481 C C . PHE B 1 38 ? -4.609 -13.594 -8.336 1 98.81 38 PHE B C 1
ATOM 3483 O O . PHE B 1 38 ? -4.086 -13.055 -7.359 1 98.81 38 PHE B O 1
ATOM 3490 N N . ARG B 1 39 ? -3.969 -14.359 -9.25 1 98.69 39 ARG B N 1
ATOM 3491 C CA . ARG B 1 39 ? -2.514 -14.414 -9.359 1 98.69 39 ARG B CA 1
ATOM 3492 C C . ARG B 1 39 ? -1.974 -13.172 -10.062 1 98.69 39 ARG B C 1
ATOM 3494 O O . ARG B 1 39 ? -2.605 -12.656 -10.984 1 98.69 39 ARG B O 1
ATOM 3501 N N . HIS B 1 40 ? -0.873 -12.703 -9.672 1 98.69 40 HIS B N 1
ATOM 3502 C CA . HIS B 1 40 ? -0.212 -11.594 -10.344 1 98.69 40 HIS B CA 1
ATOM 3503 C C . HIS B 1 40 ? 0.005 -11.891 -11.82 1 98.69 40 HIS B C 1
ATOM 3505 O O . HIS B 1 40 ? -0.177 -13.023 -12.266 1 98.69 40 HIS B O 1
ATOM 3511 N N . GLY B 1 41 ? 0.354 -10.82 -12.586 1 98.62 41 GLY B N 1
ATOM 3512 C CA . GLY B 1 41 ? 0.622 -10.938 -14.016 1 98.62 41 GLY B CA 1
ATOM 3513 C C . GLY B 1 41 ? 2.025 -11.43 -14.32 1 98.62 41 GLY B C 1
ATOM 3514 O O . GLY B 1 41 ? 2.754 -11.844 -13.414 1 98.62 41 GLY B O 1
ATOM 3515 N N . ASP B 1 42 ? 2.299 -11.352 -15.578 1 98.56 42 ASP B N 1
ATOM 3516 C CA . ASP B 1 42 ? 3.602 -11.758 -16.094 1 98.56 42 ASP B CA 1
ATOM 3517 C C . ASP B 1 42 ? 4.734 -11.062 -15.344 1 98.56 42 ASP B C 1
ATOM 3519 O O . ASP B 1 42 ? 4.621 -9.883 -14.992 1 98.56 42 ASP B O 1
ATOM 3523 N N . ARG B 1 43 ? 5.805 -11.797 -15.117 1 98.12 43 ARG B N 1
ATOM 3524 C CA . ARG B 1 43 ? 6.945 -11.25 -14.383 1 98.12 43 ARG B CA 1
ATOM 3525 C C . ARG B 1 43 ? 8.258 -11.789 -14.938 1 98.12 43 ARG B C 1
ATOM 3527 O O . ARG B 1 43 ? 8.273 -12.789 -15.664 1 98.12 43 ARG B O 1
ATOM 3534 N N . ALA B 1 44 ? 9.344 -11.102 -14.609 1 98.12 44 ALA B N 1
ATOM 3535 C CA . ALA B 1 44 ? 10.688 -11.586 -14.891 1 98.12 44 ALA B CA 1
ATOM 3536 C C . ALA B 1 44 ? 11.039 -12.789 -14.016 1 98.12 44 ALA B C 1
ATOM 3538 O O . ALA B 1 44 ? 10.367 -13.047 -13.016 1 98.12 44 ALA B O 1
ATOM 3539 N N . PRO B 1 45 ? 12.055 -13.609 -14.461 1 97.38 45 PRO B N 1
ATOM 3540 C CA . PRO B 1 45 ? 12.484 -14.719 -13.609 1 97.38 45 PRO B CA 1
ATOM 3541 C C . PRO B 1 45 ? 12.844 -14.273 -12.195 1 97.38 45 PRO B C 1
ATOM 3543 O O . PRO B 1 45 ? 13.359 -13.172 -12 1 97.38 45 PRO B O 1
ATOM 3546 N N . LEU B 1 46 ? 12.555 -15.141 -11.273 1 95.31 46 LEU B N 1
ATOM 3547 C CA . LEU B 1 46 ? 12.922 -14.828 -9.891 1 95.31 46 LEU B CA 1
ATOM 3548 C C . LEU B 1 46 ? 14.438 -14.711 -9.75 1 95.31 46 LEU B C 1
ATOM 3550 O O . LEU B 1 46 ? 14.93 -13.844 -9.016 1 95.31 46 LEU B O 1
ATOM 3554 N N . GLN B 1 47 ? 15.109 -15.586 -10.398 1 94.25 47 GLN B N 1
ATOM 3555 C CA . GLN B 1 47 ? 16.562 -15.609 -10.438 1 94.25 47 GLN B CA 1
ATOM 3556 C C . GLN B 1 47 ? 17.078 -16.266 -11.727 1 94.25 47 GLN B C 1
ATOM 3558 O O . GLN B 1 47 ? 16.359 -17.062 -12.336 1 94.25 47 GLN B O 1
ATOM 3563 N N . LEU B 1 48 ? 18.234 -15.867 -12.023 1 96.5 48 LEU B N 1
ATOM 3564 C CA . LEU B 1 48 ? 18.906 -16.547 -13.125 1 96.5 48 LEU B CA 1
ATOM 3565 C C . LEU B 1 48 ? 19.734 -17.703 -12.617 1 96.5 48 LEU B C 1
ATOM 3567 O O . LEU B 1 48 ? 19.562 -18.156 -11.484 1 96.5 48 LEU B O 1
ATOM 3571 N N . TYR B 1 49 ? 20.422 -18.344 -13.492 1 96.81 49 TYR B N 1
ATOM 3572 C CA . TYR B 1 49 ? 21.25 -19.484 -13.109 1 96.81 49 TYR B CA 1
ATOM 3573 C C . TYR B 1 49 ? 22.688 -19.297 -13.57 1 96.81 49 TYR B C 1
ATOM 3575 O O . TYR B 1 49 ? 22.953 -18.484 -14.461 1 96.81 49 TYR B O 1
ATOM 3583 N N . PRO B 1 50 ? 23.641 -19.969 -12.977 1 96.94 50 PRO B N 1
ATOM 3584 C CA . PRO B 1 50 ? 25.062 -19.688 -13.148 1 96.94 50 PRO B CA 1
ATOM 3585 C C . PRO B 1 50 ? 25.484 -19.656 -14.609 1 96.94 50 PRO B C 1
ATOM 3587 O O . PRO B 1 50 ? 26.203 -18.734 -15.031 1 96.94 50 PRO B O 1
ATOM 3590 N N . ASN B 1 51 ? 25.109 -20.547 -15.5 1 97.31 51 ASN B N 1
ATOM 3591 C CA . ASN B 1 51 ? 25.531 -20.609 -16.906 1 97.31 51 ASN B CA 1
ATOM 3592 C C . ASN B 1 51 ? 24.484 -20.031 -17.828 1 97.31 51 ASN B C 1
ATOM 3594 O O . ASN B 1 51 ? 24.391 -20.406 -19 1 97.31 51 ASN B O 1
ATOM 3598 N N . ASP B 1 52 ? 23.625 -19.156 -17.266 1 97.75 52 ASP B N 1
ATOM 3599 C CA . ASP B 1 52 ? 22.578 -18.531 -18.062 1 97.75 52 ASP B CA 1
ATOM 3600 C C . ASP B 1 52 ? 23.156 -17.672 -19.172 1 97.75 52 ASP B C 1
ATOM 3602 O O . ASP B 1 52 ? 23.922 -16.734 -18.906 1 97.75 52 ASP B O 1
ATOM 3606 N N . PRO B 1 53 ? 22.875 -17.938 -20.391 1 97.75 53 PRO B N 1
ATOM 3607 C CA . PRO B 1 53 ? 23.406 -17.109 -21.484 1 97.75 53 PRO B CA 1
ATOM 3608 C C . PRO B 1 53 ? 22.766 -15.727 -21.531 1 97.75 53 PRO B C 1
ATOM 3610 O O . PRO B 1 53 ? 23.234 -14.844 -22.25 1 97.75 53 PRO B O 1
ATOM 3613 N N . ASN B 1 54 ? 21.625 -15.539 -20.938 1 97.81 54 ASN B N 1
ATOM 3614 C CA . ASN B 1 54 ? 20.922 -14.266 -20.906 1 97.81 54 ASN B CA 1
ATOM 3615 C C . ASN B 1 54 ? 21.281 -13.461 -19.656 1 97.81 54 ASN B C 1
ATOM 3617 O O . ASN B 1 54 ? 21.312 -14 -18.547 1 97.81 54 ASN B O 1
ATOM 3621 N N . SER B 1 55 ? 21.531 -12.203 -19.812 1 96.44 55 SER B N 1
ATOM 3622 C CA . SER B 1 55 ? 21.906 -11.359 -18.688 1 96.44 55 SER B CA 1
ATOM 3623 C C . SER B 1 55 ? 20.688 -10.711 -18.047 1 96.44 55 SER B C 1
ATOM 3625 O O . SER B 1 55 ? 19.609 -10.695 -18.625 1 96.44 55 SER B O 1
ATOM 3627 N N . GLU B 1 56 ? 20.906 -10.203 -16.891 1 95.31 56 GLU B N 1
ATOM 3628 C CA . GLU B 1 56 ? 19.844 -9.562 -16.125 1 95.31 56 GLU B CA 1
ATOM 3629 C C . GLU B 1 56 ? 19.344 -8.305 -16.828 1 95.31 56 GLU B C 1
ATOM 3631 O O . GLU B 1 56 ? 18.203 -7.883 -16.625 1 95.31 56 GLU B O 1
ATOM 3636 N N . ASP B 1 57 ? 20.078 -7.703 -17.672 1 94.88 57 ASP B N 1
ATOM 3637 C CA . ASP B 1 57 ? 19.781 -6.438 -18.328 1 94.88 57 ASP B CA 1
ATOM 3638 C C . ASP B 1 57 ? 18.594 -6.586 -19.281 1 94.88 57 ASP B C 1
ATOM 3640 O O . ASP B 1 57 ? 17.984 -5.594 -19.688 1 94.88 57 ASP B O 1
ATOM 3644 N N . ILE B 1 58 ? 18.328 -7.809 -19.594 1 96.19 58 ILE B N 1
ATOM 3645 C CA . ILE B 1 58 ? 17.203 -8.07 -20.5 1 96.19 58 ILE B CA 1
ATOM 3646 C C . ILE B 1 58 ? 15.883 -7.785 -19.781 1 96.19 58 ILE B C 1
ATOM 3648 O O . ILE B 1 58 ? 14.859 -7.574 -20.438 1 96.19 58 ILE B O 1
ATOM 3652 N N . TRP B 1 59 ? 15.93 -7.738 -18.5 1 97.38 59 TRP B N 1
ATOM 3653 C CA . TRP B 1 59 ? 14.758 -7.469 -17.672 1 97.38 59 TRP B CA 1
ATOM 3654 C C . TRP B 1 59 ? 14.852 -6.09 -17.031 1 97.38 59 TRP B C 1
ATOM 3656 O O . TRP B 1 59 ? 15.18 -5.973 -15.852 1 97.38 59 TRP B O 1
ATOM 3666 N N . PRO B 1 60 ? 14.43 -5.082 -17.766 1 95.75 60 PRO B N 1
ATOM 3667 C CA . PRO B 1 60 ? 14.625 -3.717 -17.281 1 95.75 60 PRO B CA 1
ATOM 3668 C C . PRO B 1 60 ? 13.859 -3.443 -15.984 1 95.75 60 PRO B C 1
ATOM 3670 O O . PRO B 1 60 ? 14.234 -2.561 -15.211 1 95.75 60 PRO B O 1
ATOM 3673 N N . GLU B 1 61 ? 12.797 -4.191 -15.727 1 96.25 61 GLU B N 1
ATOM 3674 C CA . GLU B 1 61 ? 12.023 -4.012 -14.5 1 96.25 61 GLU B CA 1
ATOM 3675 C C . GLU B 1 61 ? 12.766 -4.59 -13.297 1 96.25 61 GLU B C 1
ATOM 3677 O O . GLU B 1 61 ? 12.461 -4.242 -12.148 1 96.25 61 GLU B O 1
ATOM 3682 N N . GLY B 1 62 ? 13.664 -5.449 -13.586 1 95.88 62 GLY B N 1
ATOM 3683 C CA . GLY B 1 62 ? 14.344 -6.18 -12.531 1 95.88 62 GLY B CA 1
ATOM 3684 C C . GLY B 1 62 ? 13.836 -7.598 -12.359 1 95.88 62 GLY B C 1
ATOM 3685 O O . GLY B 1 62 ? 12.703 -7.906 -12.742 1 95.88 62 GLY B O 1
ATOM 3686 N N . LEU B 1 63 ? 14.656 -8.492 -11.797 1 96.25 63 LEU B N 1
ATOM 3687 C CA . LEU B 1 63 ? 14.297 -9.891 -11.586 1 96.25 63 LEU B CA 1
ATOM 3688 C C . LEU B 1 63 ? 13.109 -10 -10.633 1 96.25 63 LEU B C 1
ATOM 3690 O O . LEU B 1 63 ? 13.039 -9.281 -9.633 1 96.25 63 LEU B O 1
ATOM 3694 N N . GLY B 1 64 ? 12.156 -10.867 -11.023 1 96.5 64 GLY B N 1
ATOM 3695 C CA . GLY B 1 64 ? 10.984 -11.141 -10.203 1 96.5 64 GLY B CA 1
ATOM 3696 C C . GLY B 1 64 ? 9.922 -10.062 -10.305 1 96.5 64 GLY B C 1
ATOM 3697 O O . GLY B 1 64 ? 8.805 -10.234 -9.812 1 96.5 64 GLY B O 1
ATOM 3698 N N . GLN B 1 65 ? 10.188 -8.984 -10.992 1 97.62 65 GLN B N 1
ATOM 3699 C CA . GLN B 1 65 ? 9.281 -7.848 -11.039 1 97.62 65 GLN B CA 1
ATOM 3700 C C . GLN B 1 65 ? 8.25 -8.016 -12.156 1 97.62 65 GLN B C 1
ATOM 3702 O O . GLN B 1 65 ? 8.508 -8.688 -13.156 1 97.62 65 GLN B O 1
ATOM 3707 N N . LEU B 1 66 ? 7.086 -7.395 -11.922 1 98.62 66 LEU B N 1
ATOM 3708 C CA . LEU B 1 66 ? 6.031 -7.367 -12.93 1 98.62 66 LEU B CA 1
ATOM 3709 C C . LEU B 1 66 ? 6.523 -6.719 -14.219 1 98.62 66 LEU B C 1
ATOM 3711 O O . LEU B 1 66 ? 7.125 -5.641 -14.188 1 98.62 66 LEU B O 1
ATOM 3715 N N . THR B 1 67 ? 6.305 -7.348 -15.305 1 98.25 67 THR B N 1
ATOM 3716 C CA . THR B 1 67 ? 6.715 -6.805 -16.594 1 98.25 67 THR B CA 1
ATOM 3717 C C . THR B 1 67 ? 5.637 -5.883 -17.156 1 98.25 67 THR B C 1
ATOM 3719 O O . THR B 1 67 ? 4.527 -5.812 -16.625 1 98.25 67 THR B O 1
ATOM 3722 N N . VAL B 1 68 ? 5.992 -5.195 -18.234 1 97.94 68 VAL B N 1
ATOM 3723 C CA . VAL B 1 68 ? 5.023 -4.367 -18.953 1 97.94 68 VAL B CA 1
ATOM 3724 C C . VAL B 1 68 ? 3.869 -5.234 -19.438 1 97.94 68 VAL B C 1
ATOM 3726 O O . VAL B 1 68 ? 2.707 -4.824 -19.391 1 97.94 68 VAL B O 1
ATOM 3729 N N . LEU B 1 69 ? 4.203 -6.414 -19.891 1 97.94 69 LEU B N 1
ATOM 3730 C CA . LEU B 1 69 ? 3.174 -7.367 -20.297 1 97.94 69 LEU B CA 1
ATOM 3731 C C . LEU B 1 69 ? 2.252 -7.707 -19.125 1 97.94 69 LEU B C 1
ATOM 3733 O O . LEU B 1 69 ? 1.034 -7.797 -19.297 1 97.94 69 LEU B O 1
ATOM 3737 N N . GLY B 1 70 ? 2.826 -7.965 -17.969 1 98.56 70 GLY B N 1
ATOM 3738 C CA . GLY B 1 70 ? 2.033 -8.258 -16.781 1 98.56 70 GLY B CA 1
ATOM 3739 C C . GLY B 1 70 ? 1.068 -7.145 -16.422 1 98.56 70 GLY B C 1
ATOM 3740 O O . GLY B 1 70 ? -0.065 -7.406 -16.016 1 98.56 70 GLY B O 1
ATOM 3741 N N . LYS B 1 71 ? 1.523 -5.918 -16.516 1 98.69 71 LYS B N 1
ATOM 3742 C CA . LYS B 1 71 ? 0.651 -4.766 -16.297 1 98.69 71 LYS B CA 1
ATOM 3743 C C . LYS B 1 71 ? -0.524 -4.77 -17.266 1 98.69 71 LYS B C 1
ATOM 3745 O O . LYS B 1 71 ? -1.673 -4.586 -16.859 1 98.69 71 LYS B O 1
ATOM 3750 N N . LYS B 1 72 ? -0.236 -5.023 -18.5 1 98.56 72 LYS B N 1
ATOM 3751 C CA . LYS B 1 72 ? -1.267 -5.062 -19.531 1 98.56 72 LYS B CA 1
ATOM 3752 C C . LYS B 1 72 ? -2.266 -6.188 -19.266 1 98.56 72 LYS B C 1
ATOM 3754 O O . LYS B 1 72 ? -3.471 -6.008 -19.453 1 98.56 72 LYS B O 1
ATOM 3759 N N . GLN B 1 73 ? -1.766 -7.328 -18.891 1 98.62 73 GLN B N 1
ATOM 3760 C CA . GLN B 1 73 ? -2.635 -8.461 -18.578 1 98.62 73 GLN B CA 1
ATOM 3761 C C . GLN B 1 73 ? -3.695 -8.078 -17.547 1 98.62 73 GLN B C 1
ATOM 3763 O O . GLN B 1 73 ? -4.887 -8.297 -17.766 1 98.62 73 GLN B O 1
ATOM 3768 N N . HIS B 1 74 ? -3.285 -7.484 -16.516 1 98.69 74 HIS B N 1
ATOM 3769 C CA . HIS B 1 74 ? -4.238 -7.16 -15.453 1 98.69 74 HIS B CA 1
ATOM 3770 C C . HIS B 1 74 ? -5.109 -5.973 -15.844 1 98.69 74 HIS B C 1
ATOM 3772 O O . HIS B 1 74 ? -6.27 -5.887 -15.438 1 98.69 74 HIS B O 1
ATOM 3778 N N . TYR B 1 75 ? -4.562 -5.062 -16.625 1 98.69 75 TYR B N 1
ATOM 3779 C CA . TYR B 1 75 ? -5.402 -4.004 -17.172 1 98.69 75 TYR B CA 1
ATOM 3780 C C . TYR B 1 75 ? -6.551 -4.582 -17.984 1 98.69 75 TYR B C 1
ATOM 3782 O O . TYR B 1 75 ? -7.699 -4.156 -17.844 1 98.69 75 TYR B O 1
ATOM 3790 N N . GLU B 1 76 ? -6.254 -5.57 -18.781 1 98.62 76 GLU B N 1
ATOM 3791 C CA . GLU B 1 76 ? -7.277 -6.215 -19.609 1 98.62 76 GLU B CA 1
ATOM 3792 C C . GLU B 1 76 ? -8.242 -7.027 -18.75 1 98.62 76 GLU B C 1
ATOM 3794 O O . GLU B 1 76 ? -9.445 -7.059 -19.016 1 98.62 76 GLU B O 1
ATOM 3799 N N . ILE B 1 77 ? -7.738 -7.684 -17.781 1 98.75 77 ILE B N 1
ATOM 3800 C CA . ILE B 1 77 ? -8.602 -8.43 -16.875 1 98.75 77 ILE B CA 1
ATOM 3801 C C . ILE B 1 77 ? -9.555 -7.469 -16.156 1 98.75 77 ILE B C 1
ATOM 3803 O O . ILE B 1 77 ? -10.742 -7.762 -16 1 98.75 77 ILE B O 1
ATOM 3807 N N . GLY B 1 78 ? -9.008 -6.309 -15.719 1 98.69 78 GLY B N 1
ATOM 3808 C CA . GLY B 1 78 ? -9.859 -5.293 -15.125 1 98.69 78 GLY B CA 1
ATOM 3809 C C . GLY B 1 78 ? -10.984 -4.84 -16.031 1 98.69 78 GLY B C 1
ATOM 3810 O O . GLY B 1 78 ? -12.125 -4.699 -15.602 1 98.69 78 GLY B O 1
ATOM 3811 N N . LYS B 1 79 ? -10.68 -4.613 -17.281 1 97.88 79 LYS B N 1
ATOM 3812 C CA . LYS B 1 79 ? -11.688 -4.23 -18.281 1 97.88 79 LYS B CA 1
ATOM 3813 C C . LYS B 1 79 ? -12.773 -5.293 -18.391 1 97.88 79 LYS B C 1
ATOM 3815 O O . LYS B 1 79 ? -13.961 -4.973 -18.438 1 97.88 79 LYS B O 1
ATOM 3820 N N . TYR B 1 80 ? -12.336 -6.48 -18.484 1 98.38 80 TYR B N 1
ATOM 3821 C CA . TYR B 1 80 ? -13.266 -7.598 -18.609 1 98.38 80 TYR B CA 1
ATOM 3822 C C . TYR B 1 80 ? -14.203 -7.668 -17.422 1 98.38 80 TYR B C 1
ATOM 3824 O O . TYR B 1 80 ? -15.414 -7.82 -17.578 1 98.38 80 TYR B O 1
ATOM 3832 N N . LEU B 1 81 ? -13.633 -7.602 -16.234 1 98.56 81 LEU B N 1
ATOM 3833 C CA . LEU B 1 81 ? -14.43 -7.652 -15.008 1 98.56 81 LEU B CA 1
ATOM 3834 C C . LEU B 1 81 ? -15.422 -6.5 -14.953 1 98.56 81 LEU B C 1
ATOM 3836 O O . LEU B 1 81 ? -16.562 -6.676 -14.516 1 98.56 81 LEU B O 1
ATOM 3840 N N . ARG B 1 82 ? -14.953 -5.305 -15.344 1 98.31 82 ARG B N 1
ATOM 3841 C CA . ARG B 1 82 ? -15.852 -4.152 -15.406 1 98.31 82 ARG B CA 1
ATOM 3842 C C . ARG B 1 82 ? -17.062 -4.441 -16.281 1 98.31 82 ARG B C 1
ATOM 3844 O O . ARG B 1 82 ? -18.188 -4.117 -15.922 1 98.31 82 ARG B O 1
ATOM 3851 N N . SER B 1 83 ? -16.812 -5.016 -17.391 1 97.56 83 SER B N 1
ATOM 3852 C CA . SER B 1 83 ? -17.891 -5.363 -18.312 1 97.56 83 SER B CA 1
ATOM 3853 C C . SER B 1 83 ? -18.781 -6.453 -17.734 1 97.56 83 SER B C 1
ATOM 3855 O O . SER B 1 83 ? -20.016 -6.375 -17.844 1 97.56 83 SER B O 1
ATOM 3857 N N . MET B 1 84 ? -18.234 -7.434 -17.141 1 97.62 84 MET B N 1
ATOM 3858 C CA . MET B 1 84 ? -18.969 -8.562 -16.578 1 97.62 84 MET B CA 1
ATOM 3859 C C . MET B 1 84 ? -19.953 -8.102 -15.5 1 97.62 84 MET B C 1
ATOM 3861 O O . MET B 1 84 ? -21.031 -8.672 -15.352 1 97.62 84 MET B O 1
ATOM 3865 N N . TYR B 1 85 ? -19.531 -7.148 -14.781 1 98.25 85 TYR B N 1
ATOM 3866 C CA . TYR B 1 85 ? -20.344 -6.723 -13.641 1 98.25 85 TYR B CA 1
ATOM 3867 C C . TYR B 1 85 ? -20.984 -5.363 -13.906 1 98.25 85 TYR B C 1
ATOM 3869 O O . TYR B 1 85 ? -21.219 -4.594 -12.977 1 98.25 85 TYR B O 1
ATOM 3877 N N . ASP B 1 86 ? -21.141 -5.07 -15.148 1 96.38 86 ASP B N 1
ATOM 3878 C CA . ASP B 1 86 ? -21.859 -3.863 -15.547 1 96.38 86 ASP B CA 1
ATOM 3879 C C . ASP B 1 86 ? -23.25 -3.818 -14.914 1 96.38 86 ASP B C 1
ATOM 3881 O O . ASP B 1 86 ? -23.922 -4.844 -14.82 1 96.38 86 ASP B O 1
ATOM 3885 N N . GLY B 1 87 ? -23.703 -2.682 -14.406 1 95.94 87 GLY B N 1
ATOM 3886 C CA . GLY B 1 87 ? -24.969 -2.531 -13.727 1 95.94 87 GLY B CA 1
ATOM 3887 C C . GLY B 1 87 ? -24.891 -2.734 -12.227 1 95.94 87 GLY B C 1
ATOM 3888 O O . GLY B 1 87 ? -25.719 -2.232 -11.477 1 95.94 87 GLY B O 1
ATOM 3889 N N . PHE B 1 88 ? -23.984 -3.543 -11.828 1 97.75 88 PHE B N 1
ATOM 3890 C CA . PHE B 1 88 ? -23.766 -3.787 -10.414 1 97.75 88 PHE B CA 1
ATOM 3891 C C . PHE B 1 88 ? -22.812 -2.75 -9.828 1 97.75 88 PHE B C 1
ATOM 3893 O O . PHE B 1 88 ? -23.031 -2.252 -8.719 1 97.75 88 PHE B O 1
ATOM 3900 N N . LEU B 1 89 ? -21.812 -2.414 -10.586 1 98.06 89 LEU B N 1
ATOM 3901 C CA . LEU B 1 89 ? -20.75 -1.522 -10.133 1 98.06 89 LEU B CA 1
ATOM 3902 C C . LEU B 1 89 ? -21.031 -0.087 -10.57 1 98.06 89 LEU B C 1
ATOM 3904 O O . LEU B 1 89 ? -21.719 0.144 -11.555 1 98.06 89 LEU B O 1
ATOM 3908 N N . THR B 1 90 ? -20.516 0.83 -9.828 1 97.5 90 THR B N 1
ATOM 3909 C CA . THR B 1 90 ? -20.344 2.221 -10.242 1 97.5 90 THR B CA 1
ATOM 3910 C C . THR B 1 90 ? -18.859 2.59 -10.281 1 97.5 90 THR B C 1
ATOM 3912 O O . THR B 1 90 ? -18 1.715 -10.383 1 97.5 90 THR B O 1
ATOM 3915 N N . SER B 1 91 ? -18.562 3.877 -10.273 1 96.94 91 SER B N 1
ATOM 3916 C CA . SER B 1 91 ? -17.172 4.324 -10.266 1 96.94 91 SER B CA 1
ATOM 3917 C C . SER B 1 91 ? -16.734 4.75 -8.867 1 96.94 91 SER B C 1
ATOM 3919 O O . SER B 1 91 ? -15.617 5.227 -8.68 1 96.94 91 SER B O 1
ATOM 3921 N N . ASP B 1 92 ? -17.625 4.578 -7.844 1 97.62 92 ASP B N 1
ATOM 3922 C CA . ASP B 1 92 ? -17.344 4.941 -6.457 1 97.62 92 ASP B CA 1
ATOM 3923 C C . ASP B 1 92 ? -16.219 4.074 -5.883 1 97.62 92 ASP B C 1
ATOM 3925 O O . ASP B 1 92 ? -16.391 2.867 -5.715 1 97.62 92 ASP B O 1
ATOM 3929 N N . PRO B 1 93 ? -15.117 4.711 -5.578 1 97.25 93 PRO B N 1
ATOM 3930 C CA . PRO B 1 93 ? -14 3.908 -5.082 1 97.25 93 PRO B CA 1
ATOM 3931 C C . PRO B 1 93 ? -14.289 3.268 -3.725 1 97.25 93 PRO B C 1
ATOM 3933 O O . PRO B 1 93 ? -13.57 2.361 -3.301 1 97.25 93 PRO B O 1
ATOM 3936 N N . ASN B 1 94 ? -15.305 3.697 -3.031 1 96.44 94 ASN B N 1
ATOM 3937 C CA . ASN B 1 94 ? -15.656 3.137 -1.73 1 96.44 94 ASN B CA 1
ATOM 3938 C C . ASN B 1 94 ? -16.281 1.752 -1.867 1 96.44 94 ASN B C 1
ATOM 3940 O O . ASN B 1 94 ? -16.422 1.031 -0.877 1 96.44 94 ASN B O 1
ATOM 3944 N N . GLU B 1 95 ? -16.547 1.349 -3.053 1 98.19 95 GLU B N 1
ATOM 3945 C CA . GLU B 1 95 ? -17.172 0.06 -3.312 1 98.19 95 GLU B CA 1
ATOM 3946 C C . GLU B 1 95 ? -16.172 -1.079 -3.232 1 98.19 95 GLU B C 1
ATOM 3948 O O . GLU B 1 95 ? -16.547 -2.25 -3.156 1 98.19 95 GLU B O 1
ATOM 3953 N N . VAL B 1 96 ? -14.914 -0.73 -3.225 1 98.69 96 VAL B N 1
ATOM 3954 C CA . VAL B 1 96 ? -13.93 -1.788 -3.412 1 98.69 96 VAL B CA 1
ATOM 3955 C C . VAL B 1 96 ? -12.867 -1.702 -2.318 1 98.69 96 VAL B C 1
ATOM 3957 O O . VAL B 1 96 ? -12.445 -0.607 -1.937 1 98.69 96 VAL B O 1
ATOM 3960 N N . MET B 1 97 ? -12.555 -2.793 -1.756 1 98.5 97 MET B N 1
ATOM 3961 C CA . MET B 1 97 ? -11.414 -2.971 -0.863 1 98.5 97 MET B CA 1
ATOM 3962 C C . MET B 1 97 ? -10.391 -3.93 -1.469 1 98.5 97 MET B C 1
ATOM 3964 O O . MET B 1 97 ? -10.766 -4.945 -2.059 1 98.5 97 MET B O 1
ATOM 3968 N N . VAL B 1 98 ? -9.117 -3.596 -1.33 1 98.81 98 VAL B N 1
ATOM 3969 C CA . VAL B 1 98 ? -8.078 -4.387 -1.986 1 98.81 98 VAL B CA 1
ATOM 3970 C C . VAL B 1 98 ? -7.012 -4.777 -0.971 1 98.81 98 VAL B C 1
ATOM 3972 O O . VAL B 1 98 ? -6.438 -3.918 -0.299 1 98.81 98 VAL B O 1
ATOM 3975 N N . ASN B 1 99 ? -6.75 -6.008 -0.873 1 98.75 99 ASN B N 1
ATOM 3976 C CA . ASN B 1 99 ? -5.617 -6.559 -0.138 1 98.75 99 ASN B CA 1
ATOM 3977 C C . ASN B 1 99 ? -4.648 -7.289 -1.064 1 98.75 99 ASN B C 1
ATOM 3979 O O . ASN B 1 99 ? -5.066 -8.102 -1.89 1 98.75 99 ASN B O 1
ATOM 3983 N N . SER B 1 100 ? -3.408 -7.008 -0.912 1 98.75 100 SER B N 1
ATOM 3984 C CA . SER B 1 100 ? -2.381 -7.621 -1.747 1 98.75 100 SER B CA 1
ATOM 3985 C C . SER B 1 100 ? -1.272 -8.234 -0.899 1 98.75 100 SER B C 1
ATOM 3987 O O . SER B 1 100 ? -1.06 -7.824 0.244 1 98.75 100 SER B O 1
ATOM 3989 N N . SER B 1 101 ? -0.681 -9.32 -1.499 1 98 101 SER B N 1
ATOM 3990 C CA . SER B 1 101 ? 0.665 -9.633 -1.031 1 98 101 SER B CA 1
ATOM 3991 C C . SER B 1 101 ? 1.575 -8.414 -1.101 1 98 101 SER B C 1
ATOM 3993 O O . SER B 1 101 ? 1.422 -7.57 -1.985 1 98 101 SER B O 1
ATOM 3995 N N . GLU B 1 102 ? 2.484 -8.344 -0.203 1 96.81 102 GLU B N 1
ATOM 3996 C CA . GLU B 1 102 ? 3.377 -7.191 -0.134 1 96.81 102 GLU B CA 1
ATOM 3997 C C . GLU B 1 102 ? 4.336 -7.164 -1.32 1 96.81 102 GLU B C 1
ATOM 3999 O O . GLU B 1 102 ? 4.984 -6.148 -1.577 1 96.81 102 GLU B O 1
ATOM 4004 N N . ILE B 1 103 ? 4.43 -8.227 -2.029 1 97.19 103 ILE B N 1
ATOM 4005 C CA . ILE B 1 103 ? 5.383 -8.352 -3.127 1 97.19 103 ILE B CA 1
ATOM 4006 C C . ILE B 1 103 ? 5 -7.398 -4.254 1 97.19 103 ILE B C 1
ATOM 4008 O O . ILE B 1 103 ? 3.826 -7.305 -4.629 1 97.19 103 ILE B O 1
ATOM 4012 N N . ASP B 1 104 ? 5.949 -6.766 -4.871 1 97.62 104 ASP B N 1
ATOM 4013 C CA . ASP B 1 104 ? 5.75 -5.68 -5.828 1 97.62 104 ASP B CA 1
ATOM 4014 C C . ASP B 1 104 ? 4.863 -6.125 -6.988 1 97.62 104 ASP B C 1
ATOM 4016 O O . ASP B 1 104 ? 3.959 -5.398 -7.398 1 97.62 104 ASP B O 1
ATOM 4020 N N . ARG B 1 105 ? 5.168 -7.27 -7.504 1 98.44 105 ARG B N 1
ATOM 4021 C CA . ARG B 1 105 ? 4.426 -7.715 -8.68 1 98.44 105 ARG B CA 1
ATOM 4022 C C . ARG B 1 105 ? 2.945 -7.895 -8.352 1 98.44 105 ARG B C 1
ATOM 4024 O O . ARG B 1 105 ? 2.088 -7.699 -9.219 1 98.44 105 ARG B O 1
ATOM 4031 N N . CYS B 1 106 ? 2.623 -8.242 -7.113 1 98.75 106 CYS B N 1
ATOM 4032 C CA . CYS B 1 106 ? 1.227 -8.359 -6.703 1 98.75 106 CYS B CA 1
ATOM 4033 C C . CYS B 1 106 ? 0.6 -6.984 -6.508 1 98.75 106 CYS B C 1
ATOM 4035 O O . CYS B 1 1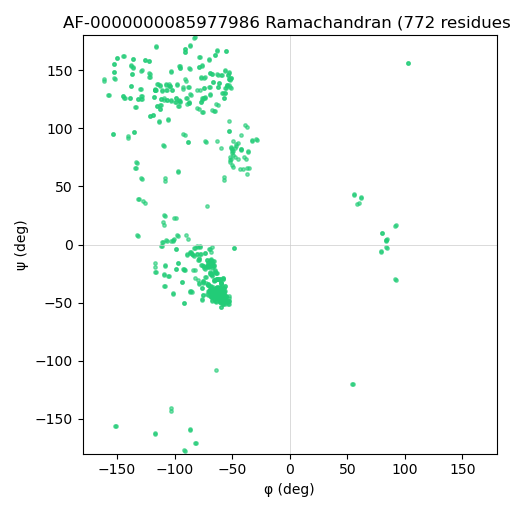06 ? -0.528 -6.742 -6.941 1 98.75 106 CYS B O 1
ATOM 4037 N N . LEU B 1 107 ? 1.316 -6.094 -5.871 1 98.81 107 LEU B N 1
ATOM 4038 C CA . LEU B 1 107 ? 0.842 -4.727 -5.672 1 98.81 107 LEU B CA 1
ATOM 4039 C C . LEU B 1 107 ? 0.535 -4.062 -7.008 1 98.81 107 LEU B C 1
ATOM 4041 O O . LEU B 1 107 ? -0.553 -3.514 -7.199 1 98.81 107 LEU B O 1
ATOM 4045 N N . MET B 1 108 ? 1.432 -4.156 -7.906 1 98.88 108 MET B N 1
ATOM 4046 C CA . MET B 1 108 ? 1.292 -3.486 -9.195 1 98.88 108 MET B CA 1
ATOM 4047 C C . MET B 1 108 ? 0.21 -4.152 -10.039 1 98.88 108 MET B C 1
ATOM 4049 O O . MET B 1 108 ? -0.48 -3.482 -10.812 1 98.88 108 MET B O 1
ATOM 4053 N N . SER B 1 109 ? 0.099 -5.473 -9.898 1 98.88 109 SER B N 1
ATOM 4054 C CA . SER B 1 109 ? -0.996 -6.156 -10.586 1 98.88 109 SER B CA 1
ATOM 4055 C C . SER B 1 109 ? -2.35 -5.641 -10.109 1 98.88 109 SER B C 1
ATOM 4057 O O . SER B 1 109 ? -3.24 -5.379 -10.922 1 98.88 109 SER B O 1
ATOM 4059 N N . ALA B 1 110 ? -2.479 -5.5 -8.836 1 98.94 110 ALA B N 1
ATOM 4060 C CA . ALA B 1 110 ? -3.721 -4.961 -8.281 1 98.94 110 ALA B CA 1
ATOM 4061 C C . ALA B 1 110 ? -3.98 -3.547 -8.797 1 98.94 110 ALA B C 1
ATOM 4063 O O . ALA B 1 110 ? -5.105 -3.213 -9.172 1 98.94 110 ALA B O 1
ATOM 4064 N N . GLN B 1 111 ? -2.967 -2.748 -8.805 1 98.88 111 GLN B N 1
ATOM 4065 C CA . GLN B 1 111 ? -3.1 -1.369 -9.266 1 98.88 111 GLN B CA 1
ATOM 4066 C C . GLN B 1 111 ? -3.512 -1.317 -10.734 1 98.88 111 GLN B C 1
ATOM 4068 O O . GLN B 1 111 ? -4.406 -0.553 -11.109 1 98.88 111 GLN B O 1
ATOM 4073 N N . ALA B 1 112 ? -2.865 -2.109 -11.516 1 98.81 112 ALA B N 1
ATOM 4074 C CA . ALA B 1 112 ? -3.182 -2.143 -12.938 1 98.81 112 ALA B CA 1
ATOM 4075 C C . ALA B 1 112 ? -4.605 -2.637 -13.172 1 98.81 112 ALA B C 1
ATOM 4077 O O . ALA B 1 112 ? -5.324 -2.102 -14.023 1 98.81 112 ALA B O 1
ATOM 4078 N N . ASN B 1 113 ? -4.973 -3.646 -12.445 1 98.88 113 ASN B N 1
ATOM 4079 C CA . ASN B 1 113 ? -6.336 -4.156 -12.523 1 98.88 113 ASN B CA 1
ATOM 4080 C C . ASN B 1 113 ? -7.359 -3.074 -12.188 1 98.88 113 ASN B C 1
ATOM 4082 O O . ASN B 1 113 ? -8.305 -2.857 -12.945 1 98.88 113 ASN B O 1
ATOM 4086 N N . LEU B 1 114 ? -7.156 -2.336 -11.125 1 98.88 114 LEU B N 1
ATOM 4087 C CA . LEU B 1 114 ? -8.078 -1.318 -10.625 1 98.88 114 LEU B CA 1
ATOM 4088 C C . LEU B 1 114 ? -8.203 -0.166 -11.609 1 98.88 114 LEU B C 1
ATOM 4090 O O . LEU B 1 114 ? -9.258 0.468 -11.703 1 98.88 114 LEU B O 1
ATOM 4094 N N . ALA B 1 115 ? -7.133 0.084 -12.336 1 98.69 115 ALA B N 1
ATOM 4095 C CA . ALA B 1 115 ? -7.117 1.213 -13.266 1 98.69 115 ALA B CA 1
ATOM 4096 C C . ALA B 1 115 ? -8.219 1.08 -14.312 1 98.69 115 ALA B C 1
ATOM 4098 O O . ALA B 1 115 ? -8.789 2.082 -14.75 1 98.69 115 ALA B O 1
ATOM 4099 N N . SER B 1 116 ? -8.531 -0.128 -14.688 1 98.44 116 SER B N 1
ATOM 4100 C CA . SER B 1 116 ? -9.57 -0.329 -15.688 1 98.44 116 SER B CA 1
ATOM 4101 C C . SER B 1 116 ? -10.836 -0.909 -15.062 1 98.44 116 SER B C 1
ATOM 4103 O O . SER B 1 116 ? -11.922 -0.816 -15.641 1 98.44 116 SER B O 1
ATOM 4105 N N . PHE B 1 117 ? -10.781 -1.471 -13.922 1 98.75 117 PHE B N 1
ATOM 4106 C CA . PHE B 1 117 ? -11.938 -2.025 -13.219 1 98.75 117 PHE B CA 1
ATOM 4107 C C . PHE B 1 117 ? -12.781 -0.916 -12.609 1 98.75 117 PHE B C 1
ATOM 4109 O O . PHE B 1 117 ? -14.016 -0.998 -12.602 1 98.75 117 PHE B O 1
ATOM 4116 N N . TYR B 1 118 ? -12.07 0.161 -12.078 1 98.44 118 TYR B N 1
ATOM 4117 C CA . TYR B 1 118 ? -12.75 1.288 -11.461 1 98.44 118 TYR B CA 1
ATOM 4118 C C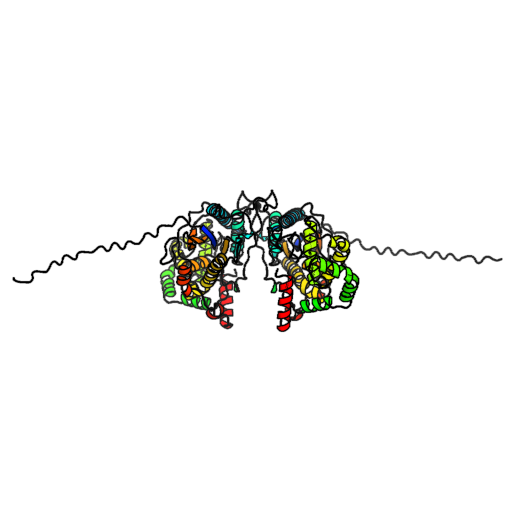 . TYR B 1 118 ? -12.273 2.609 -12.039 1 98.44 118 TYR B C 1
ATOM 4120 O O . TYR B 1 118 ? -11.875 3.514 -11.297 1 98.44 118 TYR B O 1
ATOM 4128 N N . PRO B 1 119 ? -12.391 2.736 -13.312 1 97.69 119 PRO B N 1
ATOM 4129 C CA . PRO B 1 119 ? -12.117 4.074 -13.844 1 97.69 119 PRO B CA 1
ATOM 4130 C C . PRO B 1 119 ? -13.078 5.133 -13.312 1 97.69 119 PRO B C 1
ATOM 4132 O O . PRO B 1 119 ? -14.258 4.836 -13.07 1 97.69 119 PRO B O 1
ATOM 4135 N N . PRO B 1 120 ? -12.562 6.344 -13.141 1 97.75 120 PRO B N 1
ATOM 4136 C CA . PRO B 1 120 ? -13.43 7.383 -12.578 1 97.75 120 PRO B CA 1
ATOM 4137 C C . PRO B 1 120 ? -14.469 7.887 -13.578 1 97.75 120 PRO B C 1
ATOM 4139 O O . PRO B 1 120 ? -14.195 7.953 -14.773 1 97.75 120 PRO B O 1
ATOM 4142 N N . GLN B 1 121 ? -15.641 8.188 -13.094 1 96.81 121 GLN B N 1
ATOM 4143 C CA . GLN B 1 121 ? -16.703 8.844 -13.852 1 96.81 121 GLN B CA 1
ATOM 4144 C C . GLN B 1 121 ? -17.375 9.945 -13.039 1 96.81 121 GLN B C 1
ATOM 4146 O O . GLN B 1 121 ? -17.328 9.922 -11.805 1 96.81 121 GLN B O 1
ATOM 4151 N N . GLY B 1 122 ? -17.891 10.906 -13.734 1 96.56 122 GLY B N 1
ATOM 4152 C CA . GLY B 1 122 ? -18.625 11.961 -13.07 1 96.56 122 GLY B CA 1
ATOM 4153 C C . GLY B 1 122 ? -17.844 12.641 -11.969 1 96.56 122 GLY B C 1
ATOM 4154 O O . GLY B 1 122 ? -16.719 13.094 -12.188 1 96.56 122 GLY B O 1
ATOM 4155 N N . MET B 1 123 ? -18.344 12.602 -10.734 1 95.69 123 MET B N 1
ATOM 4156 C CA . MET B 1 123 ? -17.781 13.359 -9.617 1 95.69 123 MET B CA 1
ATOM 4157 C C . MET B 1 123 ? -16.438 12.781 -9.18 1 95.69 123 MET B C 1
ATOM 4159 O O . MET B 1 123 ? -15.695 13.43 -8.445 1 95.69 123 MET B O 1
ATOM 4163 N N . TRP B 1 124 ? -16.156 11.625 -9.602 1 97.38 124 TRP B N 1
ATOM 4164 C CA . TRP B 1 124 ? -14.938 10.969 -9.133 1 97.38 124 TRP B CA 1
ATOM 4165 C C . TRP B 1 124 ? -13.75 11.305 -10.031 1 97.38 124 TRP B C 1
ATOM 4167 O O . TRP B 1 124 ? -12.609 10.945 -9.727 1 97.38 124 TRP B O 1
ATOM 4177 N N . LYS B 1 125 ? -14.016 11.953 -11.164 1 97.5 125 LYS B N 1
ATOM 4178 C CA . LYS B 1 125 ? -12.953 12.398 -12.055 1 97.5 125 LYS B CA 1
ATOM 4179 C C . LYS B 1 125 ? -12.305 13.68 -11.531 1 97.5 125 LYS B C 1
ATOM 4181 O O . LYS B 1 125 ? -12.953 14.727 -11.469 1 97.5 125 LYS B O 1
ATOM 4186 N N . PHE B 1 126 ? -11.039 13.625 -11.195 1 97.06 126 PHE B N 1
ATOM 4187 C CA . PHE B 1 126 ? -10.422 14.797 -10.578 1 97.06 126 PHE B CA 1
ATOM 4188 C C . PHE B 1 126 ? -9.688 15.633 -11.617 1 97.06 126 PHE B C 1
ATOM 4190 O O . PHE B 1 126 ? -9.32 16.781 -11.352 1 97.06 126 PHE B O 1
ATOM 4197 N N . ASP B 1 127 ? -9.445 15.055 -12.734 1 95.5 127 ASP B N 1
ATOM 4198 C CA . ASP B 1 127 ? -8.773 15.773 -13.812 1 95.5 127 ASP B CA 1
ATOM 4199 C C . ASP B 1 127 ? -9.18 15.219 -15.18 1 95.5 127 ASP B C 1
ATOM 4201 O O . ASP B 1 127 ? -9.289 14 -15.352 1 95.5 127 ASP B O 1
ATOM 4205 N N . GLU B 1 128 ? -9.328 16.062 -16.172 1 93.94 128 GLU B N 1
ATOM 4206 C CA . GLU B 1 128 ? -9.789 15.648 -17.5 1 93.94 128 GLU B CA 1
ATOM 4207 C C . GLU B 1 128 ? -8.672 14.961 -18.281 1 93.94 128 GLU B C 1
ATOM 4209 O O . GLU B 1 128 ? -8.938 14.188 -19.203 1 93.94 128 GLU B O 1
ATOM 4214 N N . ASP B 1 129 ? -7.457 15.156 -17.844 1 92 129 ASP B N 1
ATOM 4215 C CA . ASP B 1 129 ? -6.301 14.695 -18.609 1 92 129 ASP B CA 1
ATOM 4216 C C . ASP B 1 129 ? -5.965 13.242 -18.266 1 92 129 ASP B C 1
ATOM 4218 O O . ASP B 1 129 ? -5.137 12.617 -18.922 1 92 129 ASP B O 1
ATOM 4222 N N . ILE B 1 130 ? -6.672 12.688 -17.234 1 96 130 ILE B N 1
ATOM 4223 C CA . ILE B 1 130 ? -6.316 11.336 -16.828 1 96 130 ILE B CA 1
ATOM 4224 C C . ILE B 1 130 ? -7.578 10.57 -16.438 1 96 130 ILE B C 1
ATOM 4226 O O . ILE B 1 130 ? -8.391 11.055 -15.648 1 96 130 ILE B O 1
ATOM 4230 N N . ASN B 1 131 ? -7.734 9.445 -17.062 1 96.62 131 ASN B N 1
ATOM 4231 C CA . ASN B 1 131 ? -8.859 8.578 -16.734 1 96.62 131 ASN B CA 1
ATOM 4232 C C . ASN B 1 131 ? -8.469 7.484 -15.75 1 96.62 131 ASN B C 1
ATOM 4234 O O . ASN B 1 131 ? -8.492 6.297 -16.078 1 96.62 131 ASN B O 1
ATOM 4238 N N . TRP B 1 132 ? -8.102 7.875 -14.648 1 98.31 132 TRP B N 1
ATOM 4239 C CA . TRP B 1 132 ? -7.613 7.027 -13.57 1 98.31 132 TRP B CA 1
ATOM 4240 C C . TRP B 1 132 ? -7.883 7.664 -12.211 1 98.31 132 TRP B C 1
ATOM 4242 O O . TRP B 1 132 ? -7.922 8.891 -12.094 1 98.31 132 TRP B O 1
ATOM 4252 N N . GLN B 1 133 ? -8.102 6.914 -11.195 1 98.56 133 GLN B N 1
ATOM 4253 C CA . GLN B 1 133 ? -8.234 7.406 -9.828 1 98.56 133 GLN B CA 1
ATOM 4254 C C . GLN B 1 133 ? -7.477 6.516 -8.844 1 98.56 133 GLN B C 1
ATOM 4256 O O . GLN B 1 133 ? -7.367 5.309 -9.055 1 98.56 133 GLN B O 1
ATOM 4261 N N . PRO B 1 134 ? -6.961 7.125 -7.82 1 98.69 134 PRO B N 1
ATOM 4262 C CA . PRO B 1 134 ? -6.246 6.328 -6.82 1 98.69 134 PRO B CA 1
ATOM 4263 C C . PRO B 1 134 ? -7.184 5.52 -5.926 1 98.69 134 PRO B C 1
ATOM 4265 O O . PRO B 1 134 ? -8.219 6.035 -5.488 1 98.69 134 PRO B O 1
ATOM 4268 N N . ILE B 1 135 ? -6.867 4.332 -5.715 1 98.62 135 ILE B N 1
ATOM 4269 C CA . ILE B 1 135 ? -7.512 3.428 -4.766 1 98.62 135 ILE B CA 1
ATOM 4270 C C . ILE B 1 135 ? -6.449 2.73 -3.92 1 98.62 135 ILE B C 1
ATOM 4272 O O . ILE B 1 135 ? -5.516 2.127 -4.457 1 98.62 135 ILE B O 1
ATOM 4276 N N . PRO B 1 136 ? -6.555 2.816 -2.613 1 98.19 136 PRO B N 1
ATOM 4277 C CA . PRO B 1 136 ? -5.535 2.199 -1.763 1 98.19 136 PRO B CA 1
ATOM 4278 C C . PRO B 1 136 ? -5.445 0.687 -1.953 1 98.19 136 PRO B C 1
ATOM 4280 O O . PRO B 1 136 ? -6.469 0.02 -2.119 1 98.19 136 PRO B O 1
ATOM 4283 N N . VAL B 1 137 ? -4.254 0.19 -1.975 1 98.56 137 VAL B N 1
ATOM 4284 C CA . VAL B 1 137 ? -3.967 -1.24 -1.931 1 98.56 137 VAL B CA 1
ATOM 4285 C C . VAL B 1 137 ? -3.273 -1.589 -0.616 1 98.56 137 VAL B C 1
ATOM 4287 O O . VAL B 1 137 ? -2.143 -1.161 -0.372 1 98.56 137 VAL B O 1
ATOM 4290 N N . TYR B 1 138 ? -3.918 -2.391 0.184 1 98.25 138 TYR B N 1
ATOM 4291 C CA . TYR B 1 138 ? -3.389 -2.715 1.504 1 98.25 138 TYR B CA 1
ATOM 4292 C C . TYR B 1 138 ? -2.602 -4.02 1.47 1 98.25 138 TYR B C 1
ATOM 4294 O O . TYR B 1 138 ? -2.846 -4.875 0.617 1 98.25 138 TYR B O 1
ATOM 4302 N N . TYR B 1 139 ? -1.65 -4.121 2.369 1 97.75 139 TYR B N 1
ATOM 4303 C CA . TYR B 1 139 ? -0.926 -5.379 2.506 1 97.75 139 TYR B CA 1
ATOM 4304 C C . TYR B 1 139 ? -0.453 -5.582 3.941 1 97.75 139 TYR B C 1
ATOM 4306 O O . TYR B 1 139 ? -0.484 -4.652 4.75 1 97.7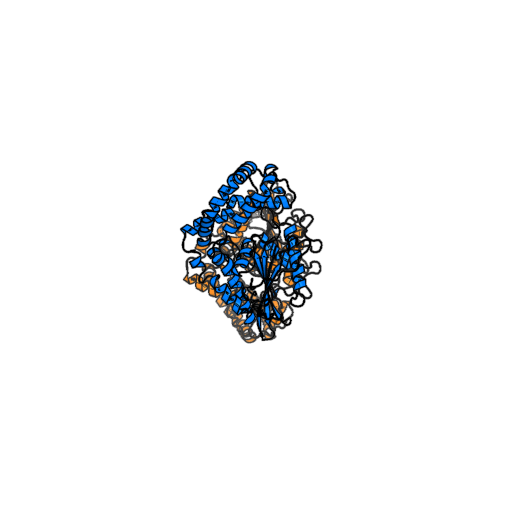5 139 TYR B O 1
ATOM 4314 N N . ILE B 1 140 ? -0.17 -6.781 4.246 1 96.38 140 ILE B N 1
ATOM 4315 C CA . ILE B 1 140 ? 0.495 -7.199 5.477 1 96.38 140 ILE B CA 1
ATOM 4316 C C . ILE B 1 140 ? 1.926 -7.633 5.164 1 96.38 140 ILE B C 1
ATOM 4318 O O . ILE B 1 140 ? 2.178 -8.289 4.152 1 96.38 140 ILE B O 1
ATOM 4322 N N . PRO B 1 141 ? 2.84 -7.219 6.02 1 93.81 141 PRO B N 1
ATOM 4323 C CA . PRO B 1 141 ? 4.207 -7.68 5.773 1 93.81 141 PRO B CA 1
ATOM 4324 C C . PRO B 1 141 ? 4.297 -9.195 5.578 1 93.81 141 PRO B C 1
ATOM 4326 O O . PRO B 1 141 ? 3.604 -9.945 6.266 1 93.81 141 PRO B O 1
ATOM 4329 N N . THR B 1 142 ? 5.137 -9.617 4.715 1 92.69 142 THR B N 1
ATOM 4330 C CA . THR B 1 142 ? 5.188 -10.977 4.184 1 92.69 142 THR B CA 1
ATOM 4331 C C . THR B 1 142 ? 5.238 -12 5.312 1 92.69 142 THR B C 1
ATOM 4333 O O . THR B 1 142 ? 4.438 -12.938 5.352 1 92.69 142 THR B O 1
ATOM 4336 N N . ARG B 1 143 ? 6.102 -11.82 6.281 1 89.81 143 ARG B N 1
ATOM 4337 C CA . ARG B 1 143 ? 6.324 -12.812 7.324 1 89.81 143 ARG B CA 1
ATOM 4338 C C . ARG B 1 143 ? 5.102 -12.953 8.227 1 89.81 143 ARG B C 1
ATOM 4340 O O . ARG B 1 143 ? 4.938 -13.961 8.906 1 89.81 143 ARG B O 1
ATOM 4347 N N . LYS B 1 144 ? 4.195 -12.031 8.164 1 92.5 144 LYS B N 1
ATOM 4348 C CA . LYS B 1 144 ? 3.01 -12.031 9.008 1 92.5 144 LYS B CA 1
ATOM 4349 C C . LYS B 1 144 ? 1.747 -12.281 8.188 1 92.5 144 LYS B C 1
ATOM 4351 O O . LYS B 1 144 ? 0.646 -12.352 8.742 1 92.5 144 LYS B O 1
ATOM 4356 N N . ASP B 1 145 ? 1.896 -12.414 6.953 1 95.31 145 ASP B N 1
ATOM 4357 C CA . ASP B 1 145 ? 0.744 -12.492 6.059 1 95.31 145 ASP B CA 1
ATOM 4358 C C . ASP B 1 145 ? 0.26 -13.93 5.902 1 95.31 145 ASP B C 1
ATOM 4360 O O . ASP B 1 145 ? 0.587 -14.602 4.918 1 95.31 145 ASP B O 1
ATOM 4364 N N . LYS B 1 146 ? -0.586 -14.359 6.734 1 96.12 146 LYS B N 1
ATOM 4365 C CA . LYS B 1 146 ? -1.11 -15.727 6.691 1 96.12 146 LYS B CA 1
ATOM 4366 C C . LYS B 1 146 ? -2.176 -15.867 5.609 1 96.12 146 LYS B C 1
ATOM 4368 O O . LYS B 1 146 ? -2.688 -16.969 5.379 1 96.12 146 LYS B O 1
ATOM 4373 N N . TYR B 1 147 ? -2.484 -14.781 4.906 1 97.31 147 TYR B N 1
ATOM 4374 C CA . TYR B 1 147 ? -3.621 -14.781 3.988 1 97.31 147 TYR B CA 1
ATOM 4375 C C . TYR B 1 147 ? -3.156 -14.938 2.545 1 97.31 147 TYR B C 1
ATOM 4377 O O . TYR B 1 147 ? -3.752 -15.688 1.77 1 97.31 147 TYR B O 1
ATOM 4385 N N . LEU B 1 148 ? -2.055 -14.219 2.158 1 98.25 148 LEU B N 1
ATOM 4386 C CA . LEU B 1 148 ? -1.881 -14.008 0.724 1 98.25 148 LEU B CA 1
ATOM 4387 C C . LEU B 1 148 ? -0.453 -14.336 0.297 1 98.25 148 LEU B C 1
ATOM 4389 O O . LEU B 1 148 ? -0.071 -14.086 -0.849 1 98.25 148 LEU B O 1
ATOM 4393 N N . ASN B 1 149 ? 0.308 -14.898 1.253 1 95 149 ASN B N 1
ATOM 4394 C CA . ASN B 1 149 ? 1.699 -15.156 0.896 1 95 149 ASN B CA 1
ATOM 4395 C C . ASN B 1 149 ? 2.219 -16.438 1.548 1 95 149 ASN B C 1
ATOM 4397 O O . ASN B 1 149 ? 2.188 -16.562 2.771 1 95 149 ASN B O 1
ATOM 4401 N N . PHE B 1 150 ? 2.777 -17.312 0.767 1 90.94 150 PHE B N 1
ATOM 4402 C CA . PHE B 1 150 ? 3.316 -18.578 1.254 1 90.94 150 PHE B CA 1
ATOM 4403 C C . PHE B 1 150 ? 4.598 -18.344 2.051 1 90.94 150 PHE B C 1
ATOM 4405 O O . PHE B 1 150 ? 5.074 -19.25 2.74 1 90.94 150 PHE B O 1
ATOM 4412 N N . GLY B 1 151 ? 5.156 -17.203 1.979 1 87.56 151 GLY B N 1
ATOM 4413 C CA . GLY B 1 151 ? 6.355 -16.859 2.73 1 87.56 151 GLY B CA 1
ATOM 4414 C C . GLY B 1 151 ? 6.066 -16.484 4.176 1 87.56 151 GLY B C 1
ATOM 4415 O O . GLY B 1 151 ? 6.988 -16.203 4.945 1 87.56 151 GLY B O 1
ATOM 4416 N N . SER B 1 152 ? 4.828 -16.5 4.523 1 90.38 152 SER B N 1
ATOM 4417 C CA . SER B 1 152 ? 4.453 -16.234 5.906 1 90.38 152 SER B CA 1
ATOM 4418 C C . SER B 1 152 ? 5.148 -17.188 6.867 1 90.38 152 SER B C 1
ATOM 4420 O O . SER B 1 152 ? 5.371 -18.359 6.535 1 90.38 152 SER B O 1
ATOM 4422 N N . SER B 1 153 ? 5.398 -16.703 8.062 1 89.06 153 SER B N 1
ATOM 4423 C CA . SER B 1 153 ? 6.062 -17.547 9.055 1 89.06 153 SER B CA 1
ATOM 4424 C C . SER B 1 153 ? 5.105 -18.578 9.633 1 89.06 153 SER B C 1
ATOM 4426 O O . SER B 1 153 ? 4.16 -18.234 10.344 1 89.06 153 SER B O 1
ATOM 4428 N N . CYS B 1 154 ? 5.418 -19.812 9.32 1 92.75 154 CYS B N 1
ATOM 4429 C CA . CYS B 1 154 ? 4.703 -20.953 9.867 1 92.75 154 CYS B CA 1
ATOM 4430 C C . CYS B 1 154 ? 5.594 -22.188 9.906 1 92.75 154 CYS B C 1
ATOM 4432 O O . CYS B 1 154 ? 5.68 -22.938 8.93 1 92.75 154 CYS B O 1
ATOM 4434 N N . PRO B 1 155 ? 6.223 -22.422 11.055 1 91.94 155 PRO B N 1
ATOM 4435 C CA . PRO B 1 155 ? 7.176 -23.531 11.18 1 91.94 155 PRO B CA 1
ATOM 4436 C C . PRO B 1 155 ? 6.566 -24.875 10.812 1 91.94 155 PRO B C 1
ATOM 4438 O O . PRO B 1 155 ? 7.246 -25.734 10.234 1 91.94 155 PRO B O 1
ATOM 4441 N N . ARG B 1 156 ? 5.344 -25.094 11.109 1 92.94 156 ARG B N 1
ATOM 4442 C CA . ARG B 1 156 ? 4.699 -26.359 10.781 1 92.94 156 ARG B CA 1
ATOM 4443 C C . ARG B 1 156 ? 4.668 -26.594 9.273 1 92.94 156 ARG B C 1
ATOM 4445 O O . ARG B 1 156 ? 4.961 -27.688 8.805 1 92.94 156 ARG B O 1
ATOM 4452 N N . VAL B 1 157 ? 4.301 -25.578 8.523 1 92.44 157 VAL B N 1
ATOM 4453 C CA . VAL B 1 157 ? 4.262 -25.688 7.074 1 92.44 157 VAL B CA 1
ATOM 4454 C C . VAL B 1 157 ? 5.66 -25.984 6.539 1 92.44 157 VAL B C 1
ATOM 4456 O O . VAL B 1 157 ? 5.82 -26.812 5.637 1 92.44 157 VAL B O 1
ATOM 4459 N N . PHE B 1 158 ? 6.59 -25.312 7.086 1 88.44 158 PHE B N 1
ATOM 4460 C CA . PHE B 1 158 ? 7.969 -25.547 6.684 1 88.44 158 PHE B CA 1
ATOM 4461 C C . PHE B 1 158 ? 8.359 -27.016 6.898 1 88.44 158 PHE B C 1
ATOM 4463 O O . PHE B 1 158 ? 8.898 -27.656 5.996 1 88.44 158 PHE B O 1
ATOM 4470 N N . ARG B 1 159 ? 8.109 -27.453 8.062 1 90.12 159 ARG B N 1
ATOM 4471 C CA . ARG B 1 159 ? 8.422 -28.844 8.406 1 90.12 159 ARG B CA 1
ATOM 4472 C C . ARG B 1 159 ? 7.711 -29.812 7.469 1 90.12 159 ARG B C 1
ATOM 4474 O O . ARG B 1 159 ? 8.32 -30.766 6.969 1 90.12 159 ARG B O 1
ATOM 4481 N N . ASP B 1 160 ? 6.48 -29.562 7.23 1 92.69 160 ASP B N 1
ATOM 4482 C CA . ASP B 1 160 ? 5.688 -30.453 6.391 1 92.69 160 ASP B CA 1
ATOM 4483 C C . ASP B 1 160 ? 6.188 -30.438 4.949 1 92.69 160 ASP B C 1
ATOM 4485 O O . ASP B 1 160 ? 6.148 -31.453 4.258 1 92.69 160 ASP B O 1
ATOM 4489 N N . THR B 1 161 ? 6.555 -29.297 4.484 1 90.62 161 THR B N 1
ATOM 4490 C CA . THR B 1 161 ? 7.105 -29.188 3.137 1 90.62 161 THR B CA 1
ATOM 4491 C C . THR B 1 161 ? 8.406 -29.969 3.016 1 90.62 161 THR B C 1
ATOM 4493 O O . THR B 1 161 ? 8.617 -30.688 2.035 1 90.62 161 THR B O 1
ATOM 4496 N N . LEU B 1 162 ? 9.25 -29.875 4.004 1 88.88 162 LEU B N 1
ATOM 4497 C CA . LEU B 1 162 ? 10.508 -30.609 4 1 88.88 162 LEU B CA 1
ATOM 4498 C C . LEU B 1 162 ? 10.258 -32.125 4.02 1 88.88 162 LEU B C 1
ATOM 4500 O O . LEU B 1 162 ? 10.945 -32.875 3.332 1 88.88 162 LEU B O 1
ATOM 4504 N N . LYS B 1 163 ? 9.352 -32.469 4.789 1 92.31 163 LYS B N 1
ATOM 4505 C CA . LYS B 1 163 ? 8.992 -33.906 4.844 1 92.31 163 LYS B CA 1
ATOM 4506 C C . LYS B 1 163 ? 8.531 -34.406 3.48 1 92.31 163 LYS B C 1
ATOM 4508 O O . LYS B 1 163 ? 8.852 -35.531 3.088 1 92.31 163 LYS B O 1
ATOM 4513 N N . ALA B 1 164 ? 7.762 -33.625 2.824 1 92.56 164 ALA B N 1
ATOM 4514 C CA . ALA B 1 164 ? 7.285 -34 1.494 1 92.56 164 ALA B CA 1
ATOM 4515 C C . ALA B 1 164 ? 8.453 -34.156 0.522 1 92.56 164 ALA B C 1
ATOM 4517 O O . ALA B 1 164 ? 8.477 -35.094 -0.271 1 92.56 164 ALA B O 1
ATOM 4518 N N . PHE B 1 165 ? 9.422 -33.281 0.611 1 89.69 165 PHE B N 1
ATOM 4519 C CA . PHE B 1 165 ? 10.578 -33.312 -0.268 1 89.69 165 PHE B CA 1
ATOM 4520 C C . PHE B 1 165 ? 11.438 -34.562 0.033 1 89.69 165 PHE B C 1
ATOM 4522 O O . PHE B 1 165 ? 12.133 -35.062 -0.849 1 89.69 165 PHE B O 1
ATOM 4529 N N . GLU B 1 166 ? 11.32 -35.031 1.214 1 91.75 166 GLU B N 1
ATOM 4530 C CA . GLU B 1 166 ? 12.156 -36.156 1.635 1 91.75 166 GLU B CA 1
ATOM 4531 C C . GLU B 1 166 ? 11.383 -37.469 1.604 1 91.75 166 GLU B C 1
ATOM 4533 O O . GLU B 1 166 ? 11.922 -38.531 1.942 1 91.75 166 GLU B O 1
ATOM 4538 N N . SER B 1 167 ? 10.258 -37.406 1.194 1 94.19 167 SER B N 1
ATOM 4539 C CA . SER B 1 167 ? 9.406 -38.594 1.182 1 94.19 167 SER B CA 1
ATOM 4540 C C . SER B 1 167 ? 9.938 -39.656 0.225 1 94.19 167 SER B C 1
ATOM 4542 O O . SER B 1 167 ? 10.758 -39.375 -0.645 1 94.19 167 SER B O 1
ATOM 4544 N N . LYS B 1 168 ? 9.445 -40.875 0.399 1 95.31 168 LYS B N 1
ATOM 4545 C CA . LYS B 1 168 ? 9.828 -41.969 -0.481 1 95.31 168 LYS B CA 1
ATOM 4546 C C . LYS B 1 168 ? 9.406 -41.719 -1.921 1 95.31 168 LYS B C 1
ATOM 4548 O O . LYS B 1 168 ? 10.141 -42 -2.861 1 95.31 168 LYS B O 1
ATOM 4553 N N . GLU B 1 169 ? 8.266 -41.156 -2.037 1 93.31 169 GLU B N 1
ATOM 4554 C CA . GLU B 1 169 ? 7.75 -40.812 -3.361 1 93.31 169 GLU B CA 1
ATOM 4555 C C . GLU B 1 169 ? 8.656 -39.812 -4.066 1 93.31 169 GLU B C 1
ATOM 4557 O O . GLU B 1 169 ? 8.945 -39.969 -5.258 1 93.31 169 GLU B O 1
ATOM 4562 N N . ALA B 1 170 ? 9.047 -38.844 -3.398 1 93.19 170 ALA B N 1
ATOM 4563 C CA . ALA B 1 170 ? 9.922 -37.812 -3.959 1 93.19 170 ALA B CA 1
ATOM 4564 C C . ALA B 1 170 ? 11.281 -38.375 -4.336 1 93.19 170 ALA B C 1
ATOM 4566 O O . ALA B 1 170 ? 11.82 -38.094 -5.402 1 93.19 170 ALA B O 1
ATOM 4567 N N . GLN B 1 171 ? 11.789 -39.219 -3.484 1 94 171 GLN B N 1
ATOM 4568 C CA . GLN B 1 171 ? 13.086 -39.844 -3.752 1 94 171 GLN B CA 1
ATOM 4569 C C . GLN B 1 171 ? 13.008 -40.75 -4.973 1 94 171 GLN B C 1
ATOM 4571 O O . GLN B 1 171 ? 13.938 -40.781 -5.785 1 94 171 GLN B O 1
ATOM 4576 N N . GLN B 1 172 ? 11.977 -41.469 -5.004 1 95.44 172 GLN B N 1
ATOM 4577 C CA . GLN B 1 172 ? 11.789 -42.344 -6.148 1 95.44 172 GLN B CA 1
ATOM 4578 C C . GLN B 1 172 ? 11.703 -41.562 -7.449 1 95.44 172 GLN B C 1
ATOM 4580 O O . GLN B 1 172 ? 12.289 -41.938 -8.461 1 95.44 172 GLN B O 1
ATOM 4585 N N . LEU B 1 173 ? 10.969 -40.5 -7.41 1 94.5 173 LEU B N 1
ATOM 4586 C CA . LEU B 1 173 ? 10.836 -39.656 -8.594 1 94.5 173 LEU B CA 1
ATOM 4587 C C . LEU B 1 173 ? 12.188 -39.094 -9.008 1 94.5 173 LEU B C 1
ATOM 4589 O O . LEU B 1 173 ? 12.5 -39.031 -10.203 1 94.5 173 LEU B O 1
ATOM 4593 N N . LYS B 1 174 ? 13 -38.656 -8.109 1 94.62 174 LYS B N 1
ATOM 4594 C CA . LYS B 1 174 ? 14.336 -38.156 -8.383 1 94.62 174 LYS B CA 1
ATOM 4595 C C . LYS B 1 174 ? 15.219 -39.219 -9.039 1 94.62 174 LYS B C 1
ATOM 4597 O O . LYS B 1 174 ? 15.961 -38.906 -9.977 1 94.62 174 LYS B O 1
ATOM 4602 N N . GLN B 1 175 ? 15.07 -40.406 -8.531 1 95.56 175 GLN B N 1
ATOM 4603 C CA . GLN B 1 175 ? 15.859 -41.5 -9.078 1 95.56 175 GLN B CA 1
ATOM 4604 C C . GLN B 1 175 ? 15.438 -41.812 -10.508 1 95.56 175 GLN B C 1
ATOM 4606 O O . GLN B 1 175 ? 16.281 -42.094 -11.367 1 95.56 175 GLN B O 1
ATOM 4611 N N . GLU B 1 176 ? 14.203 -41.781 -10.727 1 96.38 176 GLU B N 1
ATOM 4612 C CA . GLU B 1 176 ? 13.656 -42.062 -12.047 1 96.38 176 GLU B CA 1
ATOM 4613 C C . GLU B 1 176 ? 14.117 -41.031 -13.07 1 96.38 176 GLU B C 1
ATOM 4615 O O . GLU B 1 176 ? 14.242 -41.344 -14.258 1 96.38 176 GLU B O 1
ATOM 4620 N N . HIS B 1 177 ? 14.352 -39.844 -12.609 1 96.44 177 HIS B N 1
ATOM 4621 C CA . HIS B 1 177 ? 14.727 -38.75 -13.516 1 96.44 177 HIS B CA 1
ATOM 4622 C C . HIS B 1 177 ? 16.188 -38.375 -13.336 1 96.44 177 HIS B C 1
ATOM 4624 O O . HIS B 1 177 ? 16.594 -37.25 -13.719 1 96.44 177 HIS B O 1
ATOM 4630 N N . LYS B 1 178 ? 16.969 -39.188 -12.742 1 96 178 LYS B N 1
ATOM 4631 C CA . LYS B 1 178 ? 18.328 -38.875 -12.328 1 96 178 LYS B CA 1
ATOM 4632 C C . LYS B 1 178 ? 19.188 -38.438 -13.523 1 96 178 LYS B C 1
ATOM 4634 O O . LYS B 1 178 ? 19.938 -37.469 -13.445 1 96 178 LYS B O 1
ATOM 4639 N N . ASP B 1 179 ? 19.125 -39.156 -14.578 1 96.44 179 ASP B N 1
ATOM 4640 C CA . ASP B 1 179 ? 19.922 -38.844 -15.758 1 96.44 179 ASP B CA 1
ATOM 4641 C C . ASP B 1 179 ? 19.609 -37.469 -16.297 1 96.44 179 ASP B C 1
ATOM 4643 O O . ASP B 1 179 ? 20.531 -36.688 -16.594 1 96.44 179 ASP B O 1
ATOM 4647 N N . MET B 1 180 ? 18.391 -37.188 -16.453 1 97.44 180 MET B N 1
ATOM 4648 C CA . MET B 1 180 ? 17.953 -35.875 -16.922 1 97.44 180 MET B CA 1
ATOM 4649 C C . MET B 1 180 ? 18.406 -34.781 -15.945 1 97.44 180 MET B C 1
ATOM 4651 O O . MET B 1 180 ? 18.969 -33.75 -16.375 1 97.44 180 MET B O 1
ATOM 4655 N N . LEU B 1 181 ? 18.25 -34.969 -14.664 1 97.25 181 LEU B N 1
ATOM 4656 C CA . LEU B 1 181 ? 18.594 -33.969 -13.641 1 97.25 181 LEU B CA 1
ATOM 4657 C C . LEU B 1 181 ? 20.109 -33.75 -13.625 1 97.25 181 LEU B C 1
ATOM 4659 O O . LEU B 1 181 ? 20.547 -32.594 -13.477 1 97.25 181 LEU B O 1
ATOM 4663 N N . ASP B 1 182 ? 20.859 -34.781 -13.789 1 96.12 182 ASP B N 1
ATOM 4664 C CA . ASP B 1 182 ? 22.312 -34.656 -13.836 1 96.12 182 ASP B CA 1
ATOM 4665 C C . ASP B 1 182 ? 22.75 -33.844 -15.055 1 96.12 182 ASP B C 1
ATOM 4667 O O . ASP B 1 182 ? 23.641 -33 -14.953 1 96.12 182 ASP B O 1
ATOM 4671 N N . ASN B 1 183 ? 22.188 -34.125 -16.141 1 96.69 183 ASN B N 1
ATOM 4672 C CA . ASN B 1 183 ? 22.531 -33.406 -17.359 1 96.69 183 ASN B CA 1
ATOM 4673 C C . ASN B 1 183 ? 22.156 -31.938 -17.266 1 96.69 183 ASN B C 1
ATOM 4675 O O . ASN B 1 183 ? 22.953 -31.062 -17.625 1 96.69 183 ASN B O 1
ATOM 4679 N N . ILE B 1 184 ? 20.969 -31.641 -16.797 1 97.19 184 ILE B N 1
ATOM 4680 C CA . ILE B 1 184 ? 20.5 -30.266 -16.641 1 97.19 184 ILE B CA 1
ATOM 4681 C C . ILE B 1 184 ? 21.422 -29.531 -15.656 1 97.19 184 ILE B C 1
ATOM 4683 O O . ILE B 1 184 ? 21.75 -28.359 -15.875 1 97.19 184 ILE B O 1
ATOM 4687 N N . SER B 1 185 ? 21.797 -30.234 -14.609 1 97.25 185 SER B N 1
ATOM 4688 C CA . SER B 1 185 ? 22.703 -29.641 -13.633 1 97.25 185 SER B CA 1
ATOM 4689 C C . SER B 1 185 ? 24.031 -29.266 -14.273 1 97.25 185 SER B C 1
ATOM 4691 O O . SER B 1 185 ? 24.562 -28.172 -14.008 1 97.25 185 SER B O 1
ATOM 4693 N N . ARG B 1 186 ? 24.547 -30.094 -15.07 1 96.75 186 ARG B N 1
ATOM 4694 C CA . ARG B 1 186 ? 25.812 -29.828 -15.758 1 96.75 186 ARG B CA 1
ATOM 4695 C C . ARG B 1 186 ? 25.688 -28.656 -16.719 1 96.75 186 ARG B C 1
ATOM 4697 O O . ARG B 1 186 ? 26.562 -27.781 -16.766 1 96.75 186 ARG B O 1
ATOM 4704 N N . ILE B 1 187 ? 24.656 -28.625 -17.406 1 97.38 187 ILE B N 1
ATOM 4705 C CA . ILE B 1 187 ? 24.453 -27.625 -18.453 1 97.38 187 ILE B CA 1
ATOM 4706 C C . ILE B 1 187 ? 24.234 -26.266 -17.812 1 97.38 187 ILE B C 1
ATOM 4708 O O . ILE B 1 187 ? 24.766 -25.25 -18.297 1 97.38 187 ILE B O 1
ATOM 4712 N N . THR B 1 188 ? 23.5 -26.188 -16.734 1 97.5 188 THR B N 1
ATOM 4713 C CA . THR B 1 188 ? 23.031 -24.922 -16.188 1 97.5 188 THR B CA 1
ATOM 4714 C C . THR B 1 188 ? 23.922 -24.469 -15.023 1 97.5 188 THR B C 1
ATOM 4716 O O . THR B 1 188 ? 23.906 -23.297 -14.633 1 97.5 188 THR B O 1
ATOM 4719 N N . GLY B 1 189 ? 24.641 -25.406 -14.414 1 96.94 189 GLY B N 1
ATOM 4720 C CA . GLY B 1 189 ? 25.453 -25.109 -13.234 1 96.94 189 GLY B CA 1
ATOM 4721 C C . GLY B 1 189 ? 24.656 -25.141 -11.945 1 96.94 189 GLY B C 1
ATOM 4722 O O . GLY B 1 189 ? 25.188 -24.828 -10.875 1 96.94 189 GLY B O 1
ATOM 4723 N N . VAL B 1 190 ? 23.375 -25.5 -12.055 1 95.31 190 VAL B N 1
ATOM 4724 C CA . VAL B 1 190 ? 22.5 -25.578 -10.891 1 95.31 190 VAL B CA 1
ATOM 4725 C C . VAL B 1 190 ? 22.406 -27.016 -10.398 1 95.31 190 VAL B C 1
ATOM 4727 O O . VAL B 1 190 ? 22.328 -27.953 -11.203 1 95.31 190 VAL B O 1
ATOM 4730 N N . GLN B 1 191 ? 22.453 -27.172 -9.086 1 92.5 191 GLN B N 1
ATOM 4731 C CA . GLN B 1 191 ? 22.156 -28.5 -8.547 1 92.5 191 GLN B CA 1
ATOM 4732 C C . GLN B 1 191 ? 20.672 -28.797 -8.641 1 92.5 191 GLN B C 1
ATOM 4734 O O . GLN B 1 191 ? 19.938 -28.703 -7.648 1 92.5 191 GLN B O 1
ATOM 4739 N N . ALA B 1 192 ? 20.266 -29.328 -9.688 1 90.88 192 ALA B N 1
ATOM 4740 C CA . ALA B 1 192 ? 18.844 -29.469 -10.031 1 90.88 192 ALA B CA 1
ATOM 4741 C C . ALA B 1 192 ? 18.203 -30.625 -9.273 1 90.88 192 ALA B C 1
ATOM 4743 O O . ALA B 1 192 ? 16.984 -30.75 -9.242 1 90.88 192 ALA B O 1
ATOM 4744 N N . THR B 1 193 ? 19.047 -31.406 -8.586 1 84.56 193 THR B N 1
ATOM 4745 C CA . THR B 1 193 ? 18.531 -32.531 -7.801 1 84.56 193 THR B CA 1
ATOM 4746 C C . THR B 1 193 ? 17.859 -32 -6.527 1 84.56 193 THR B C 1
ATOM 4748 O O . THR B 1 193 ? 17.078 -32.75 -5.895 1 84.56 193 THR B O 1
ATOM 4751 N N . GLU B 1 194 ? 18.188 -30.812 -6.207 1 82.81 194 GLU B N 1
ATOM 4752 C CA . GLU B 1 194 ? 17.516 -30.172 -5.078 1 82.81 194 GLU B CA 1
ATOM 4753 C C . GLU B 1 194 ? 16.219 -29.516 -5.523 1 82.81 194 GLU B C 1
ATOM 4755 O O . GLU B 1 194 ? 16.203 -28.75 -6.488 1 82.81 194 GLU B O 1
ATOM 4760 N N . GLU B 1 195 ? 15.148 -29.812 -4.852 1 78.75 195 GLU B N 1
ATOM 4761 C CA . GLU B 1 195 ? 13.797 -29.484 -5.309 1 78.75 195 GLU B CA 1
ATOM 4762 C C . GLU B 1 195 ? 13.625 -27.984 -5.504 1 78.75 195 GLU B C 1
ATOM 4764 O O . GLU B 1 195 ? 13.133 -27.531 -6.543 1 78.75 195 GLU B O 1
ATOM 4769 N N . PHE B 1 196 ? 14.086 -27.234 -4.629 1 82.75 196 PHE B N 1
ATOM 4770 C CA . PHE B 1 196 ? 13.898 -25.797 -4.754 1 82.75 196 PHE B CA 1
ATOM 4771 C C . PHE B 1 196 ? 14.711 -25.25 -5.918 1 82.75 196 PHE B C 1
ATOM 4773 O O . PHE B 1 196 ? 14.258 -24.344 -6.629 1 82.75 196 PHE B O 1
ATOM 4780 N N . ASN B 1 197 ? 15.828 -25.812 -6.074 1 89.44 197 ASN B N 1
ATOM 4781 C CA . ASN B 1 197 ? 16.672 -25.406 -7.199 1 89.44 197 ASN B CA 1
ATOM 4782 C C . ASN B 1 197 ? 15.992 -25.703 -8.539 1 89.44 197 ASN B C 1
ATOM 4784 O O . ASN B 1 197 ? 16.062 -24.906 -9.469 1 89.44 197 ASN B O 1
ATOM 4788 N N . SER B 1 198 ? 15.438 -26.875 -8.586 1 92.38 198 SER B N 1
ATOM 4789 C CA . SER B 1 198 ? 14.773 -27.266 -9.828 1 92.38 198 SER B CA 1
ATOM 4790 C C . SER B 1 198 ? 13.602 -26.344 -10.141 1 92.38 198 SER B C 1
ATOM 4792 O O . SER B 1 198 ? 13.367 -25.984 -11.297 1 92.38 198 SER B O 1
ATOM 4794 N N . LEU B 1 199 ? 12.922 -25.953 -9.133 1 92.75 199 LEU B N 1
ATOM 4795 C CA . LEU B 1 199 ? 11.781 -25.078 -9.32 1 92.75 199 LEU B CA 1
ATOM 4796 C C . LEU B 1 199 ? 12.227 -23.703 -9.812 1 92.75 199 LEU B C 1
ATOM 4798 O O . LEU B 1 199 ? 11.633 -23.156 -10.742 1 92.75 199 LEU B O 1
ATOM 4802 N N . LEU B 1 200 ? 13.227 -23.141 -9.234 1 93.88 200 LEU B N 1
ATOM 4803 C CA . LEU B 1 200 ? 13.742 -21.844 -9.617 1 93.88 200 LEU B CA 1
ATOM 4804 C C . LEU B 1 200 ? 14.328 -21.875 -11.023 1 93.88 200 LEU B C 1
ATOM 4806 O O . LEU B 1 200 ? 14.18 -20.922 -11.789 1 93.88 200 LEU B O 1
ATOM 4810 N N . LEU B 1 201 ? 14.984 -23 -11.258 1 96.12 201 LEU B N 1
ATOM 4811 C CA . LEU B 1 201 ? 15.539 -23.172 -12.602 1 96.12 201 LEU B CA 1
ATOM 4812 C C . LEU B 1 201 ? 14.43 -23.25 -13.641 1 96.12 201 LEU B C 1
ATOM 4814 O O . LEU B 1 201 ? 14.516 -22.641 -14.703 1 96.12 201 LEU B O 1
ATOM 4818 N N . TYR B 1 202 ? 13.484 -24.062 -13.344 1 96.62 202 TYR B N 1
ATOM 4819 C CA . TYR B 1 202 ? 12.344 -24.172 -14.25 1 96.62 202 TYR B CA 1
ATOM 4820 C C . TYR B 1 202 ? 11.703 -22.812 -14.492 1 96.62 202 TYR B C 1
ATOM 4822 O O . TYR B 1 202 ? 11.336 -22.484 -15.617 1 96.62 202 TYR B O 1
ATOM 4830 N N . ASP B 1 203 ? 11.508 -22.031 -13.445 1 96.38 203 ASP B N 1
ATOM 4831 C CA . ASP B 1 203 ? 10.969 -20.688 -13.539 1 96.38 203 ASP B CA 1
ATOM 4832 C C . ASP B 1 203 ? 11.758 -19.844 -14.539 1 96.38 203 ASP B C 1
ATOM 4834 O O . ASP B 1 203 ? 11.172 -19.219 -15.43 1 96.38 203 ASP B O 1
ATOM 4838 N N . ALA B 1 204 ? 13.031 -19.812 -14.398 1 97.06 204 ALA B N 1
ATOM 4839 C CA . ALA B 1 204 ? 13.906 -19.031 -15.273 1 97.06 204 ALA B CA 1
ATOM 4840 C C . ALA B 1 204 ? 13.797 -19.484 -16.719 1 97.06 204 ALA B C 1
ATOM 4842 O O . ALA B 1 204 ? 13.555 -18.688 -17.625 1 97.06 204 ALA B O 1
ATOM 4843 N N . LEU B 1 205 ? 13.891 -20.812 -16.906 1 97.75 205 LEU B N 1
ATOM 4844 C CA . LEU B 1 205 ? 13.883 -21.375 -18.266 1 97.75 205 LEU B CA 1
ATOM 4845 C C . LEU B 1 205 ? 12.523 -21.188 -18.922 1 97.75 205 LEU B C 1
ATOM 4847 O O . LEU B 1 205 ? 12.438 -20.859 -20.109 1 97.75 205 LEU B O 1
ATOM 4851 N N . TYR B 1 206 ? 11.508 -21.406 -18.172 1 96.94 206 TYR B N 1
ATOM 4852 C CA . TYR B 1 206 ? 10.156 -21.266 -18.688 1 96.94 206 TYR B CA 1
ATOM 4853 C C . TYR B 1 206 ? 9.906 -19.844 -19.188 1 96.94 206 TYR B C 1
ATOM 4855 O O . TYR B 1 206 ? 9.398 -19.656 -20.297 1 96.94 206 TYR B O 1
ATOM 4863 N N . ILE B 1 207 ? 10.25 -18.844 -18.438 1 97.88 207 ILE B N 1
ATOM 4864 C CA . ILE B 1 207 ? 10.031 -17.453 -18.766 1 97.88 207 ILE B CA 1
ATOM 4865 C C . ILE B 1 207 ? 10.922 -17.047 -19.953 1 97.88 207 ILE B C 1
ATOM 4867 O O . ILE B 1 207 ? 10.477 -16.375 -20.875 1 97.88 207 ILE B O 1
ATOM 4871 N N . GLU B 1 208 ? 12.156 -17.469 -19.891 1 98.06 208 GLU B N 1
ATOM 4872 C CA . GLU B 1 208 ? 13.055 -17.172 -21 1 98.06 208 GLU B CA 1
ATOM 4873 C C . GLU B 1 208 ? 12.531 -17.75 -22.312 1 98.06 208 GLU B C 1
ATOM 4875 O O . GLU B 1 208 ? 12.609 -17.109 -23.359 1 98.06 208 GLU B O 1
ATOM 4880 N N . LYS B 1 209 ? 12.055 -18.953 -22.234 1 96.56 209 LYS B N 1
ATOM 4881 C CA . LYS B 1 209 ? 11.445 -19.562 -23.406 1 96.56 209 LYS B CA 1
ATOM 4882 C C . LYS B 1 209 ? 10.25 -18.734 -23.891 1 96.56 209 LYS B C 1
ATOM 4884 O O . LYS B 1 209 ? 10.102 -18.5 -25.094 1 96.56 209 LYS B O 1
ATOM 4889 N N . ARG B 1 210 ? 9.43 -18.297 -22.984 1 94.94 210 ARG B N 1
ATOM 4890 C CA . ARG B 1 210 ? 8.242 -17.516 -23.312 1 94.94 210 ARG B CA 1
ATOM 4891 C C . ARG B 1 210 ? 8.625 -16.219 -24.016 1 94.94 210 ARG B C 1
ATOM 4893 O O . ARG B 1 210 ? 7.871 -15.711 -24.844 1 94.94 210 ARG B O 1
ATOM 4900 N N . TYR B 1 211 ? 9.742 -15.688 -23.719 1 97.06 211 TYR B N 1
ATOM 4901 C CA . TYR B 1 211 ? 10.195 -14.422 -24.297 1 97.06 211 TYR B CA 1
ATOM 4902 C C . TYR B 1 211 ? 11.125 -14.664 -25.484 1 97.06 211 TYR B C 1
ATOM 4904 O O . TYR B 1 211 ? 11.781 -13.742 -25.953 1 97.06 211 TYR B O 1
ATOM 4912 N N . ASN B 1 212 ? 11.258 -15.938 -25.906 1 97 212 ASN B N 1
ATOM 4913 C CA . ASN B 1 212 ? 12.062 -16.359 -27.047 1 97 212 ASN B CA 1
ATOM 4914 C C . ASN B 1 212 ? 13.531 -15.984 -26.859 1 97 212 ASN B C 1
ATOM 4916 O O . ASN B 1 212 ? 14.188 -15.539 -27.797 1 97 212 ASN B O 1
ATOM 4920 N N . LEU B 1 213 ? 13.961 -16.062 -25.656 1 97.81 213 LEU B N 1
ATOM 4921 C CA . LEU B 1 213 ? 15.375 -15.844 -25.375 1 97.81 213 LEU B CA 1
ATOM 4922 C C . LEU B 1 213 ? 16.188 -17.109 -25.609 1 97.81 213 LEU B C 1
ATOM 4924 O O . LEU B 1 213 ? 15.625 -18.141 -26 1 97.81 213 LEU B O 1
ATOM 4928 N N . VAL B 1 214 ? 17.5 -17.016 -25.422 1 97.19 214 VAL B N 1
ATOM 4929 C CA . VAL B 1 214 ? 18.391 -18.125 -25.719 1 97.19 214 VAL B CA 1
ATOM 4930 C C . VAL B 1 214 ? 18.266 -19.203 -24.641 1 97.19 214 VAL B C 1
ATOM 4932 O O . VAL B 1 214 ? 18.422 -18.906 -23.453 1 97.19 214 VAL B O 1
ATOM 4935 N N . ILE B 1 215 ? 18 -20.422 -25.078 1 97 215 ILE B N 1
ATOM 4936 C CA . ILE B 1 215 ? 18.016 -21.594 -24.203 1 97 215 ILE B CA 1
ATOM 4937 C C . ILE B 1 215 ? 19.188 -22.5 -24.547 1 97 215 ILE B C 1
ATOM 4939 O O . ILE B 1 215 ? 19.422 -22.812 -25.703 1 97 215 ILE B O 1
ATOM 4943 N N . PRO B 1 216 ? 19.891 -22.891 -23.516 1 96.06 216 PRO B N 1
ATOM 4944 C CA . PRO B 1 216 ? 21 -23.797 -23.828 1 96.06 216 PRO B CA 1
ATOM 4945 C C . PRO B 1 216 ? 20.547 -25.031 -24.594 1 96.06 216 PRO B C 1
ATOM 4947 O O . PRO B 1 216 ? 19.562 -25.672 -24.219 1 96.06 216 PRO B O 1
ATOM 4950 N N . GLU B 1 217 ? 21.25 -25.375 -25.609 1 91.94 217 GLU B N 1
ATOM 4951 C CA . GLU B 1 217 ? 20.875 -26.438 -26.531 1 91.94 217 GLU B CA 1
ATOM 4952 C C . GLU B 1 217 ? 20.688 -27.781 -25.797 1 91.94 217 GLU B C 1
ATOM 4954 O O . GLU B 1 217 ? 19.812 -28.562 -26.141 1 91.94 217 GLU B O 1
ATOM 4959 N N . GLY B 1 218 ? 21.438 -28.094 -24.844 1 93.5 218 GLY B N 1
ATOM 4960 C CA . GLY B 1 218 ? 21.406 -29.359 -24.141 1 93.5 218 GLY B CA 1
ATOM 4961 C C . GLY B 1 218 ? 20.156 -29.547 -23.297 1 93.5 218 GLY B C 1
ATOM 4962 O O . GLY B 1 218 ? 19.859 -30.656 -22.844 1 93.5 218 GLY B O 1
ATOM 4963 N N . ILE B 1 219 ? 19.297 -28.5 -23.25 1 95.69 219 ILE B N 1
ATOM 4964 C CA . ILE B 1 219 ? 18.125 -28.547 -22.391 1 95.69 219 ILE B CA 1
ATOM 4965 C C . ILE B 1 219 ? 16.922 -29.062 -23.188 1 95.69 219 ILE B C 1
ATOM 4967 O O . ILE B 1 219 ? 16.047 -29.734 -22.641 1 95.69 219 ILE B O 1
ATOM 4971 N N . GLU B 1 220 ? 16.844 -28.781 -24.453 1 94.25 220 GLU B N 1
ATOM 4972 C CA . GLU B 1 220 ? 15.672 -29 -25.297 1 94.25 220 GLU B CA 1
ATOM 4973 C C . GLU B 1 220 ? 15.234 -30.453 -25.281 1 94.25 220 GLU B C 1
ATOM 4975 O O . GLU B 1 220 ? 14.047 -30.75 -25.172 1 94.25 220 GLU B O 1
ATOM 4980 N N . PRO B 1 221 ? 16.203 -31.344 -25.297 1 96.12 221 PRO B N 1
ATOM 4981 C CA . PRO B 1 221 ? 15.789 -32.75 -25.297 1 96.12 221 PRO B CA 1
ATOM 4982 C C . PRO B 1 221 ? 15.125 -33.156 -23.984 1 96.12 221 PRO B C 1
ATOM 4984 O O . PRO B 1 221 ? 14.367 -34.156 -23.953 1 96.12 221 PRO B O 1
ATOM 4987 N N . TYR B 1 222 ? 15.344 -32.438 -22.969 1 96.81 222 TYR B N 1
ATOM 4988 C CA . TYR B 1 222 ? 14.859 -32.812 -21.641 1 96.81 222 TYR B CA 1
ATOM 4989 C C . TYR B 1 222 ? 13.703 -31.938 -21.203 1 96.81 222 TYR B C 1
ATOM 4991 O O . TYR B 1 222 ? 13.164 -32.094 -20.109 1 96.81 222 TYR B O 1
ATOM 4999 N N . TRP B 1 223 ? 13.242 -31.078 -22 1 96.69 223 TRP B N 1
ATOM 5000 C CA . TRP B 1 223 ? 12.336 -30.016 -21.578 1 96.69 223 TRP B CA 1
ATOM 5001 C C . TRP B 1 223 ? 11.055 -30.609 -20.984 1 96.69 223 TRP B C 1
ATOM 5003 O O . TRP B 1 223 ? 10.656 -30.25 -19.875 1 96.69 223 TRP B O 1
ATOM 5013 N N . ASP B 1 224 ? 10.414 -31.469 -21.719 1 97.06 224 ASP B N 1
ATOM 5014 C CA . ASP B 1 224 ? 9.133 -32 -21.281 1 97.06 224 ASP B CA 1
ATOM 5015 C C . ASP B 1 224 ? 9.289 -32.781 -19.969 1 97.06 224 ASP B C 1
ATOM 5017 O O . ASP B 1 224 ? 8.461 -32.656 -19.062 1 97.06 224 ASP B O 1
ATOM 5021 N N . GLU B 1 225 ? 10.281 -33.562 -19.906 1 97.19 225 GLU B N 1
ATOM 5022 C CA . GLU B 1 225 ? 10.562 -34.344 -18.688 1 97.19 225 GLU B CA 1
ATOM 5023 C C . GLU B 1 225 ? 10.852 -33.406 -17.516 1 97.19 225 GLU B C 1
ATOM 5025 O O . GLU B 1 225 ? 10.367 -33.656 -16.406 1 97.19 225 GLU B O 1
ATOM 5030 N N . PHE B 1 226 ? 11.617 -32.406 -17.75 1 97.06 226 PHE B N 1
ATOM 5031 C CA . PHE B 1 226 ? 11.977 -31.469 -16.688 1 97.06 226 PHE B CA 1
ATOM 5032 C C . PHE B 1 226 ? 10.75 -30.703 -16.219 1 97.06 226 PHE B C 1
ATOM 5034 O O . PHE B 1 226 ? 10.57 -30.484 -15.023 1 97.06 226 PHE B O 1
ATOM 5041 N N . GLN B 1 227 ? 9.977 -30.266 -17.141 1 96.44 227 GLN B N 1
ATOM 5042 C CA . GLN B 1 227 ? 8.742 -29.578 -16.797 1 96.44 227 GLN B CA 1
ATOM 5043 C C . GLN B 1 227 ? 7.859 -30.453 -15.914 1 96.44 227 GLN B C 1
ATOM 5045 O O . GLN B 1 227 ? 7.32 -29.984 -14.906 1 96.44 227 GLN B O 1
ATOM 5050 N N . GLU B 1 228 ? 7.688 -31.641 -16.297 1 95.56 228 GLU B N 1
ATOM 5051 C CA . GLU B 1 228 ? 6.887 -32.562 -15.5 1 95.56 228 GLU B CA 1
ATOM 5052 C C . GLU B 1 228 ? 7.449 -32.719 -14.086 1 95.56 228 GLU B C 1
ATOM 5054 O O . GLU B 1 228 ? 6.699 -32.688 -13.109 1 95.56 228 GLU B O 1
ATOM 5059 N N . PHE B 1 229 ? 8.758 -32.875 -14.039 1 95.81 229 PHE B N 1
ATOM 5060 C CA . PHE B 1 229 ? 9.414 -33 -12.742 1 95.81 229 PHE B CA 1
ATOM 5061 C C . PHE B 1 229 ? 9.195 -31.766 -11.891 1 95.81 229 PHE B C 1
ATOM 5063 O O . PHE B 1 229 ? 8.812 -31.875 -10.719 1 95.81 229 PHE B O 1
ATOM 5070 N N . ALA B 1 230 ? 9.445 -30.609 -12.469 1 94.69 230 ALA B N 1
ATOM 5071 C CA . ALA B 1 230 ? 9.336 -29.344 -11.742 1 94.69 230 ALA B CA 1
ATOM 5072 C C . ALA B 1 230 ? 7.914 -29.109 -11.242 1 94.69 230 ALA B C 1
ATOM 5074 O O . ALA B 1 230 ? 7.707 -28.688 -10.102 1 94.69 230 ALA B O 1
ATOM 5075 N N . LEU B 1 231 ? 6.906 -29.391 -12.031 1 94.44 231 LEU B N 1
ATOM 5076 C CA . LEU B 1 231 ? 5.512 -29.172 -11.664 1 94.44 231 LEU B CA 1
ATOM 5077 C C . LEU B 1 231 ? 5.078 -30.172 -10.586 1 94.44 231 LEU B C 1
ATOM 5079 O O . LEU B 1 231 ? 4.254 -29.844 -9.734 1 94.44 231 LEU B O 1
ATOM 5083 N N . THR B 1 232 ? 5.629 -31.375 -10.703 1 94.38 232 THR B N 1
ATOM 5084 C CA . THR B 1 232 ? 5.375 -32.344 -9.633 1 94.38 232 THR B CA 1
ATOM 5085 C C . THR B 1 232 ? 6 -31.875 -8.328 1 94.38 232 THR B C 1
ATOM 5087 O O . THR B 1 232 ? 5.375 -31.953 -7.266 1 94.38 232 THR B O 1
ATOM 5090 N N . ALA B 1 233 ? 7.215 -31.406 -8.438 1 92.25 233 ALA B N 1
ATOM 5091 C CA . ALA B 1 233 ? 7.898 -30.875 -7.254 1 92.25 233 ALA B CA 1
ATOM 5092 C C . ALA B 1 233 ? 7.133 -29.703 -6.645 1 92.25 233 ALA B C 1
ATOM 5094 O O . ALA B 1 233 ? 7.078 -29.562 -5.422 1 92.25 233 ALA B O 1
ATOM 5095 N N . LEU B 1 234 ? 6.562 -28.906 -7.453 1 93.38 234 LEU B N 1
ATOM 5096 C CA . LEU B 1 234 ? 5.754 -27.781 -6.992 1 93.38 234 LEU B CA 1
ATOM 5097 C C . LEU B 1 234 ? 4.594 -28.266 -6.133 1 93.38 234 LEU B C 1
ATOM 5099 O O . LEU B 1 234 ? 4.25 -27.641 -5.129 1 93.38 234 LEU B O 1
ATOM 5103 N N . GLN B 1 235 ? 4.035 -29.297 -6.512 1 93.31 235 GLN B N 1
ATOM 5104 C CA . GLN B 1 235 ? 2.891 -29.844 -5.789 1 93.31 235 GLN B CA 1
ATOM 5105 C C . GLN B 1 235 ? 3.301 -30.359 -4.414 1 93.31 235 GLN B C 1
ATOM 5107 O O . GLN B 1 235 ? 2.477 -30.438 -3.5 1 93.31 235 GLN B O 1
ATOM 5112 N N . TRP B 1 236 ? 4.539 -30.75 -4.273 1 92.38 236 TRP B N 1
ATOM 5113 C CA . TRP B 1 236 ? 5.016 -31.203 -2.973 1 92.38 236 TRP B CA 1
ATOM 5114 C C . TRP B 1 236 ? 4.984 -30.078 -1.949 1 92.38 236 TRP B C 1
ATOM 5116 O O . TRP B 1 236 ? 4.867 -30.328 -0.747 1 92.38 236 TRP B O 1
ATOM 5126 N N . ILE B 1 237 ? 5.039 -28.844 -2.402 1 91 237 ILE B N 1
ATOM 5127 C CA . ILE B 1 237 ? 5.047 -27.672 -1.522 1 91 237 ILE B CA 1
ATOM 5128 C C . ILE B 1 237 ? 3.729 -27.594 -0.758 1 91 237 ILE B C 1
ATOM 5130 O O . ILE B 1 237 ? 3.693 -27.125 0.384 1 91 237 ILE B O 1
ATOM 5134 N N . TYR B 1 238 ? 2.682 -28.094 -1.369 1 92.94 238 TYR B N 1
ATOM 5135 C CA . TYR B 1 238 ? 1.378 -28 -0.72 1 92.94 238 TYR B CA 1
ATOM 5136 C C . TYR B 1 238 ? 0.663 -29.344 -0.745 1 92.94 238 TYR B C 1
ATOM 5138 O O . TYR B 1 238 ? -0.556 -29.406 -0.922 1 92.94 238 TYR B O 1
ATOM 5146 N N . SER B 1 239 ? 1.383 -30.375 -0.541 1 91.31 239 SER B N 1
ATOM 5147 C CA . SER B 1 239 ? 0.855 -31.719 -0.707 1 91.31 239 SER B CA 1
ATOM 5148 C C . SER B 1 239 ? 0.123 -32.188 0.548 1 91.31 239 SER B C 1
ATOM 5150 O O . SER B 1 239 ? -0.722 -33.094 0.483 1 91.31 239 SER B O 1
ATOM 5152 N N . SER B 1 240 ? 0.419 -31.594 1.657 1 92.44 240 SER B N 1
ATOM 5153 C CA . SER B 1 240 ? -0.183 -32.031 2.908 1 92.44 240 SER B CA 1
ATOM 5154 C C . SER B 1 240 ? -1.481 -31.297 3.197 1 92.44 240 SER B C 1
ATOM 5156 O O . SER B 1 240 ? -1.565 -30.078 2.992 1 92.44 240 SER B O 1
ATOM 5158 N N . PRO B 1 241 ? -2.443 -32.062 3.727 1 94.06 241 PRO B N 1
ATOM 5159 C CA . PRO B 1 241 ? -3.678 -31.391 4.133 1 94.06 241 PRO B CA 1
ATOM 5160 C C . PRO B 1 241 ? -3.436 -30.281 5.164 1 94.06 241 PRO B C 1
ATOM 5162 O O . PRO B 1 241 ? -4.145 -29.281 5.172 1 94.06 241 PRO B O 1
ATOM 5165 N N . ASN B 1 242 ? -2.43 -30.484 5.898 1 95.38 242 ASN B N 1
ATOM 5166 C CA . ASN B 1 242 ? -2.1 -29.469 6.898 1 95.38 242 ASN B CA 1
ATOM 5167 C C . ASN B 1 242 ? -1.638 -28.172 6.25 1 95.38 242 ASN B C 1
ATOM 5169 O O . ASN B 1 242 ? -1.941 -27.078 6.746 1 95.38 242 ASN B O 1
ATOM 5173 N N . ILE B 1 243 ? -0.917 -28.297 5.227 1 95.88 243 ILE B N 1
ATOM 5174 C CA . ILE B 1 243 ? -0.445 -27.109 4.535 1 95.88 243 ILE B CA 1
ATOM 5175 C C . ILE B 1 243 ? -1.631 -26.359 3.934 1 95.88 243 ILE B C 1
ATOM 5177 O O . ILE B 1 243 ? -1.712 -25.125 4.035 1 95.88 243 ILE B O 1
ATOM 5181 N N . ILE B 1 244 ? -2.566 -27.078 3.367 1 96.5 244 ILE B N 1
ATOM 5182 C CA . ILE B 1 244 ? -3.756 -26.453 2.797 1 96.5 244 ILE B CA 1
ATOM 5183 C C . ILE B 1 244 ? -4.527 -25.719 3.891 1 96.5 244 ILE B C 1
ATOM 5185 O O . ILE B 1 244 ? -4.945 -24.578 3.703 1 96.5 244 ILE B O 1
ATOM 5189 N N . ARG B 1 245 ? -4.648 -26.375 5.027 1 97.25 245 ARG B N 1
ATOM 5190 C CA . ARG B 1 245 ? -5.348 -25.797 6.172 1 97.25 245 ARG B CA 1
ATOM 5191 C C . ARG B 1 245 ? -4.668 -24.516 6.645 1 97.25 245 ARG B C 1
ATOM 5193 O O . ARG B 1 245 ? -5.336 -23.516 6.941 1 97.25 245 ARG B O 1
ATOM 5200 N N . LEU B 1 246 ? -3.385 -24.469 6.633 1 97.44 246 LEU B N 1
ATOM 5201 C CA . LEU B 1 246 ? -2.639 -23.391 7.266 1 97.44 246 LEU B CA 1
ATOM 5202 C C . LEU B 1 246 ? -2.354 -22.266 6.266 1 97.44 246 LEU B C 1
ATOM 5204 O O . LEU B 1 246 ? -2.137 -21.125 6.656 1 97.44 246 LEU B O 1
ATOM 5208 N N . ARG B 1 247 ? -2.395 -22.594 4.953 1 96.81 247 ARG B N 1
ATOM 5209 C CA . ARG B 1 247 ? -2.037 -21.594 3.957 1 96.81 247 ARG B CA 1
ATOM 5210 C C . ARG B 1 247 ? -3.277 -21.062 3.242 1 96.81 247 ARG B C 1
ATOM 5212 O O . ARG B 1 247 ? -3.297 -19.922 2.781 1 96.81 247 ARG B O 1
ATOM 5219 N N . ALA B 1 248 ? -4.32 -21.844 3.154 1 98 248 ALA B N 1
ATOM 5220 C CA . ALA B 1 248 ? -5.531 -21.422 2.451 1 98 248 ALA B CA 1
ATOM 5221 C C . ALA B 1 248 ? -6.672 -21.156 3.432 1 98 248 ALA B C 1
ATOM 5223 O O . ALA B 1 248 ? -7.578 -20.375 3.145 1 98 248 ALA B O 1
ATOM 5224 N N . GLY B 1 249 ? -6.625 -21.812 4.566 1 98.38 249 GLY B N 1
ATOM 5225 C CA . GLY B 1 249 ? -7.691 -21.719 5.551 1 98.38 249 GLY B CA 1
ATOM 5226 C C . GLY B 1 249 ? -7.969 -20.297 5.996 1 98.38 249 GLY B C 1
ATOM 5227 O O . GLY B 1 249 ? -9.117 -19.844 5.992 1 98.38 249 GLY B O 1
ATOM 5228 N N . PRO B 1 250 ? -6.918 -19.594 6.395 1 98.5 250 PRO B N 1
ATOM 5229 C CA . PRO B 1 250 ? -7.133 -18.234 6.891 1 98.5 250 PRO B CA 1
ATOM 5230 C C . PRO B 1 250 ? -7.812 -17.328 5.863 1 98.5 250 PRO B C 1
ATOM 5232 O O . PRO B 1 250 ? -8.727 -16.562 6.211 1 98.5 250 PRO B O 1
ATOM 5235 N N . VAL B 1 251 ? -7.395 -17.328 4.605 1 98.69 251 VAL B N 1
ATOM 5236 C CA . VAL B 1 251 ? -8 -16.453 3.604 1 98.69 251 VAL B CA 1
ATOM 5237 C C . VAL B 1 251 ? -9.422 -16.922 3.307 1 98.69 251 VAL B C 1
ATOM 5239 O O . VAL B 1 251 ? -10.312 -16.109 3.066 1 98.69 251 VAL B O 1
ATOM 5242 N N . LEU B 1 252 ? -9.641 -18.234 3.273 1 98.69 252 LEU B N 1
ATOM 5243 C CA . LEU B 1 252 ? -10.992 -18.75 3.102 1 98.69 252 LEU B CA 1
ATOM 5244 C C . LEU B 1 252 ? -11.906 -18.25 4.219 1 98.69 252 LEU B C 1
ATOM 5246 O O . LEU B 1 252 ? -13.047 -17.859 3.961 1 98.69 252 LEU B O 1
ATOM 5250 N N . GLN B 1 253 ? -11.438 -18.328 5.422 1 98.69 253 GLN B N 1
ATOM 5251 C CA . GLN B 1 253 ? -12.195 -17.797 6.547 1 98.69 253 GLN B CA 1
ATOM 5252 C C . GLN B 1 253 ? -12.523 -16.312 6.34 1 98.69 253 GLN B C 1
ATOM 5254 O O . GLN B 1 253 ? -13.641 -15.875 6.617 1 98.69 253 GLN B O 1
ATOM 5259 N N . HIS B 1 254 ? -11.516 -15.586 5.941 1 98.69 254 HIS B N 1
ATOM 5260 C CA . HIS B 1 254 ? -11.719 -14.164 5.684 1 98.69 254 HIS B CA 1
ATOM 5261 C C . HIS B 1 254 ? -12.805 -13.945 4.633 1 98.69 254 HIS B C 1
ATOM 5263 O O . HIS B 1 254 ? -13.633 -13.047 4.773 1 98.69 254 HIS B O 1
ATOM 5269 N N . ILE B 1 255 ? -12.812 -14.719 3.586 1 98.88 255 ILE B N 1
ATOM 5270 C CA . ILE B 1 255 ? -13.797 -14.664 2.51 1 98.88 255 ILE B CA 1
ATOM 5271 C C . ILE B 1 255 ? -15.195 -14.93 3.072 1 98.88 255 ILE B C 1
ATOM 5273 O O . ILE B 1 255 ? -16.141 -14.18 2.795 1 98.88 255 ILE B O 1
ATOM 5277 N N . ILE B 1 256 ? -15.344 -15.93 3.848 1 98.75 256 ILE B N 1
ATOM 5278 C CA . ILE B 1 256 ? -16.625 -16.297 4.453 1 98.75 256 ILE B CA 1
ATOM 5279 C C . ILE B 1 256 ? -17.062 -15.188 5.406 1 98.75 256 ILE B C 1
ATOM 5281 O O . ILE B 1 256 ? -18.234 -14.781 5.387 1 98.75 256 ILE B O 1
ATOM 5285 N N . ASP B 1 257 ? -16.156 -14.688 6.207 1 98.62 257 ASP B N 1
ATOM 5286 C CA . ASP B 1 257 ? -16.469 -13.609 7.148 1 98.62 257 ASP B CA 1
ATOM 5287 C C . ASP B 1 257 ? -16.984 -12.375 6.418 1 98.62 257 ASP B C 1
ATOM 5289 O O . ASP B 1 257 ? -17.906 -11.711 6.891 1 98.62 257 ASP B O 1
ATOM 5293 N N . ASN B 1 258 ? -16.375 -12.07 5.336 1 98.69 258 ASN B N 1
ATOM 5294 C CA . ASN B 1 258 ? -16.812 -10.914 4.562 1 98.69 258 ASN B CA 1
ATOM 5295 C C . ASN B 1 258 ? -18.234 -11.086 4.043 1 98.69 258 ASN B C 1
ATOM 5297 O O . ASN B 1 258 ? -19.016 -10.125 4.008 1 98.69 258 ASN B O 1
ATOM 5301 N N . MET B 1 259 ? -18.578 -12.266 3.623 1 98.75 259 MET B N 1
ATOM 5302 C CA . MET B 1 259 ? -19.938 -12.516 3.188 1 98.75 259 MET B CA 1
ATOM 5303 C C . MET B 1 259 ? -20.922 -12.344 4.344 1 98.75 259 MET B C 1
ATOM 5305 O O . MET B 1 259 ? -21.969 -11.719 4.188 1 98.75 259 MET B O 1
ATOM 5309 N N . ASN B 1 260 ? -20.562 -12.883 5.484 1 98.56 260 ASN B N 1
ATOM 5310 C CA . ASN B 1 260 ? -21.406 -12.734 6.664 1 98.56 260 ASN B CA 1
ATOM 5311 C C . ASN B 1 260 ? -21.562 -11.266 7.055 1 98.56 260 ASN B C 1
ATOM 5313 O O . ASN B 1 260 ? -22.656 -10.828 7.418 1 98.56 260 ASN B O 1
ATOM 5317 N N . ARG B 1 261 ? -20.484 -10.539 7.004 1 98.56 261 ARG B N 1
ATOM 5318 C CA . ARG B 1 261 ? -20.531 -9.117 7.32 1 98.56 261 ARG B CA 1
ATOM 5319 C C . ARG B 1 261 ? -21.438 -8.375 6.344 1 98.56 261 ARG B C 1
ATOM 5321 O O . ARG B 1 261 ? -22.156 -7.457 6.734 1 98.56 261 ARG B O 1
ATOM 5328 N N . LYS B 1 262 ? -21.312 -8.727 5.07 1 98.31 262 LYS B N 1
ATOM 5329 C CA . LYS B 1 262 ? -22.172 -8.117 4.059 1 98.31 262 LYS B CA 1
ATOM 5330 C C . LYS B 1 262 ? -23.656 -8.398 4.355 1 98.31 262 LYS B C 1
ATOM 5332 O O . LYS B 1 262 ? -24.484 -7.484 4.316 1 98.31 262 LYS B O 1
ATOM 5337 N N . ILE B 1 263 ? -23.984 -9.586 4.664 1 98.12 263 ILE B N 1
ATOM 5338 C CA . ILE B 1 263 ? -25.344 -10.008 4.945 1 98.12 263 ILE B CA 1
ATOM 5339 C C . ILE B 1 263 ? -25.875 -9.273 6.176 1 98.12 263 ILE B C 1
ATOM 5341 O O . ILE B 1 263 ? -27.047 -8.867 6.211 1 98.12 263 ILE B O 1
ATOM 5345 N N . ALA B 1 264 ? -25 -9.062 7.133 1 97.75 264 ALA B N 1
ATOM 5346 C CA . ALA B 1 264 ? -25.391 -8.43 8.391 1 97.75 264 ALA B CA 1
ATOM 5347 C C . ALA B 1 264 ? -25.5 -6.914 8.234 1 97.75 264 ALA B C 1
ATOM 5349 O O . ALA B 1 264 ? -25.938 -6.219 9.156 1 97.75 264 ALA B O 1
ATOM 5350 N N . GLY B 1 265 ? -25.031 -6.383 7.156 1 96.94 265 GLY B N 1
ATOM 5351 C CA . GLY B 1 265 ? -25.172 -4.957 6.898 1 96.94 265 GLY B CA 1
ATOM 5352 C C . GLY B 1 265 ? -24 -4.137 7.398 1 96.94 265 GLY B C 1
ATOM 5353 O O . GLY B 1 265 ? -24.078 -2.906 7.457 1 96.94 265 GLY B O 1
ATOM 5354 N N . TYR B 1 266 ? -22.891 -4.781 7.699 1 96 266 TYR B N 1
ATOM 5355 C CA . TYR B 1 266 ? -21.734 -4.094 8.281 1 96 266 TYR B CA 1
ATOM 5356 C C . TYR B 1 266 ? -20.891 -3.443 7.195 1 96 266 TYR B C 1
ATOM 5358 O O . TYR B 1 266 ? -20 -2.635 7.492 1 96 266 TYR B O 1
ATOM 5366 N N . MET B 1 267 ? -21.156 -3.713 5.984 1 94.38 267 MET B N 1
ATOM 5367 C CA . MET B 1 267 ? -20.422 -3.152 4.852 1 94.38 267 MET B CA 1
ATOM 5368 C C . MET B 1 267 ? -21.375 -2.65 3.777 1 94.38 267 MET B C 1
ATOM 5370 O O . MET B 1 267 ? -21.359 -3.133 2.643 1 94.38 267 MET B O 1
ATOM 5374 N N . PRO B 1 268 ? -22.109 -1.67 4.066 1 91.06 268 PRO B N 1
ATOM 5375 C CA . PRO B 1 268 ? -23.188 -1.278 3.158 1 91.06 268 PRO B CA 1
ATOM 5376 C C . PRO B 1 268 ? -22.672 -0.756 1.817 1 91.06 268 PRO B C 1
ATOM 5378 O O . PRO B 1 268 ? -23.281 -1.012 0.777 1 91.06 268 PRO B O 1
ATOM 5381 N N . LYS B 1 269 ? -21.531 -0.147 1.758 1 93.75 269 LYS B N 1
ATOM 5382 C CA . LYS B 1 269 ? -21.047 0.443 0.512 1 93.75 269 LYS B CA 1
ATOM 5383 C C . LYS B 1 269 ? -20.172 -0.541 -0.26 1 93.75 269 LYS B C 1
ATOM 5385 O O . LYS B 1 269 ? -20 -0.409 -1.474 1 93.75 269 LYS B O 1
ATOM 5390 N N . ARG B 1 270 ? -19.625 -1.537 0.42 1 97.69 270 ARG B N 1
ATOM 5391 C CA . ARG B 1 270 ? -18.672 -2.453 -0.19 1 97.69 270 ARG B CA 1
ATOM 5392 C C . ARG B 1 270 ? -19.375 -3.422 -1.14 1 97.69 270 ARG B C 1
ATOM 5394 O O . ARG B 1 270 ? -20.328 -4.09 -0.757 1 97.69 270 ARG B O 1
ATOM 5401 N N . LYS B 1 271 ? -18.891 -3.488 -2.352 1 98.69 271 LYS B N 1
ATOM 5402 C CA . LYS B 1 271 ? -19.438 -4.402 -3.354 1 98.69 271 LYS B CA 1
ATOM 5403 C C . LYS B 1 271 ? -18.391 -5.426 -3.787 1 98.69 271 LYS B C 1
ATOM 5405 O O . LYS B 1 271 ? -18.734 -6.512 -4.254 1 98.69 271 LYS B O 1
ATOM 5410 N N . VAL B 1 272 ? -17.125 -5.059 -3.613 1 98.88 272 VAL B N 1
ATOM 5411 C CA . VAL B 1 272 ? -16.047 -5.891 -4.145 1 98.88 272 VAL B CA 1
ATOM 5412 C C . VAL B 1 272 ? -14.914 -5.988 -3.123 1 98.88 272 VAL B C 1
ATOM 5414 O O . VAL B 1 272 ? -14.555 -4.996 -2.482 1 98.88 272 VAL B O 1
ATOM 5417 N N . GLN B 1 273 ? -14.406 -7.137 -2.951 1 98.88 273 GLN B N 1
ATOM 5418 C CA . GLN B 1 273 ? -13.148 -7.398 -2.268 1 98.88 273 GLN B CA 1
ATOM 5419 C C . GLN B 1 273 ? -12.133 -8.047 -3.209 1 98.88 273 GLN B C 1
ATOM 5421 O O . GLN B 1 273 ? -12.43 -9.062 -3.84 1 98.88 273 GLN B O 1
ATOM 5426 N N . ILE B 1 274 ? -10.977 -7.492 -3.301 1 98.94 274 ILE B N 1
ATOM 5427 C CA . ILE B 1 274 ? -9.945 -8.047 -4.168 1 98.94 274 ILE B CA 1
ATOM 5428 C C . ILE B 1 274 ? -8.789 -8.586 -3.32 1 98.94 274 ILE B C 1
ATOM 5430 O O . ILE B 1 274 ? -8.375 -7.949 -2.354 1 98.94 274 ILE B O 1
ATOM 5434 N N . TYR B 1 275 ? -8.32 -9.742 -3.693 1 98.94 275 TYR B N 1
ATOM 5435 C CA . TYR B 1 275 ? -7.094 -10.344 -3.178 1 98.94 275 TYR B CA 1
ATOM 5436 C C . TYR B 1 275 ? -6.074 -10.547 -4.293 1 98.94 275 TYR B C 1
ATOM 5438 O O . TYR B 1 275 ? -6.289 -11.352 -5.203 1 98.94 275 TYR B O 1
ATOM 5446 N N . SER B 1 276 ? -4.973 -9.797 -4.277 1 98.94 276 SER B N 1
ATOM 5447 C CA . SER B 1 276 ? -3.877 -9.953 -5.227 1 98.94 276 SER B CA 1
ATOM 5448 C C . SER B 1 276 ? -2.762 -10.82 -4.648 1 98.94 276 SER B C 1
ATOM 5450 O O . SER B 1 276 ? -2.139 -10.445 -3.65 1 98.94 276 SER B O 1
ATOM 5452 N N . SER B 1 277 ? -2.518 -11.898 -5.316 1 98.56 277 SER B N 1
ATOM 5453 C CA . SER B 1 277 ? -1.667 -12.891 -4.672 1 98.56 277 SER B CA 1
ATOM 5454 C C . SER B 1 277 ? -0.899 -13.711 -5.703 1 98.56 277 SER B C 1
ATOM 5456 O O . SER B 1 277 ? -0.559 -13.211 -6.777 1 98.56 277 SER B O 1
ATOM 5458 N N . HIS B 1 278 ? -0.487 -14.945 -5.309 1 97.5 278 HIS B N 1
ATOM 5459 C CA . HIS B 1 278 ? 0.432 -15.781 -6.078 1 97.5 278 HIS B CA 1
ATOM 5460 C C . HIS B 1 278 ? -0.242 -17.062 -6.531 1 97.5 278 HIS B C 1
ATOM 5462 O O . HIS B 1 278 ? -1.372 -17.359 -6.129 1 97.5 278 HIS B O 1
ATOM 5468 N N . ASP B 1 279 ? 0.441 -17.781 -7.402 1 96.38 279 ASP B N 1
ATOM 5469 C CA . ASP B 1 279 ? -0.085 -19.031 -7.953 1 96.38 279 ASP B CA 1
ATOM 5470 C C . ASP B 1 279 ? -0.334 -20.047 -6.855 1 96.38 279 ASP B C 1
ATOM 5472 O O . ASP B 1 279 ? -1.413 -20.641 -6.785 1 96.38 279 ASP B O 1
ATOM 5476 N N . LEU B 1 280 ? 0.621 -20.188 -5.918 1 95.69 280 LEU B N 1
ATOM 5477 C CA . LEU B 1 280 ? 0.487 -21.188 -4.867 1 95.69 280 LEU B CA 1
ATOM 5478 C C . LEU B 1 280 ? -0.734 -20.906 -3.998 1 95.69 280 LEU B C 1
ATOM 5480 O O . LEU B 1 280 ? -1.44 -21.828 -3.592 1 95.69 280 LEU B O 1
ATOM 5484 N N . ASN B 1 281 ? -0.958 -19.656 -3.771 1 97.44 281 ASN B N 1
ATOM 5485 C CA . ASN B 1 281 ? -2.111 -19.281 -2.961 1 97.44 281 ASN B CA 1
ATOM 5486 C C . ASN B 1 281 ? -3.424 -19.609 -3.67 1 97.44 281 ASN B C 1
ATOM 5488 O O . ASN B 1 281 ? -4.371 -20.094 -3.047 1 97.44 281 ASN B O 1
ATOM 5492 N N . LEU B 1 282 ? -3.455 -19.312 -4.91 1 97.88 282 LEU B N 1
ATOM 5493 C CA . LEU B 1 282 ? -4.656 -19.625 -5.68 1 97.88 282 LEU B CA 1
ATOM 5494 C C . LEU B 1 282 ? -4.883 -21.125 -5.77 1 97.88 282 LEU B C 1
ATOM 5496 O O . LEU B 1 282 ? -6.004 -21.594 -5.566 1 97.88 282 LEU B O 1
ATOM 5500 N N . SER B 1 283 ? -3.844 -21.906 -6.031 1 97.06 283 SER B N 1
ATOM 5501 C CA . SER B 1 283 ? -3.947 -23.359 -6.105 1 97.06 283 SER B CA 1
ATOM 5502 C C . SER B 1 283 ? -4.465 -23.953 -4.797 1 97.06 283 SER B C 1
ATOM 5504 O O . SER B 1 283 ? -5.367 -24.797 -4.801 1 97.06 283 SER B O 1
ATOM 5506 N N . THR B 1 284 ? -3.896 -23.469 -3.711 1 97.5 284 THR B N 1
ATOM 5507 C CA . THR B 1 284 ? -4.277 -24.047 -2.42 1 97.5 284 THR B CA 1
ATOM 5508 C C . THR B 1 284 ? -5.688 -23.609 -2.035 1 97.5 284 THR B C 1
ATOM 5510 O O . THR B 1 284 ? -6.418 -24.359 -1.391 1 97.5 284 THR B O 1
ATOM 5513 N N . LEU B 1 285 ? -6.074 -22.406 -2.418 1 98.25 285 LEU B N 1
ATOM 5514 C CA . LEU B 1 285 ? -7.438 -21.969 -2.158 1 98.25 285 LEU B CA 1
ATOM 5515 C C . LEU B 1 285 ? -8.438 -22.828 -2.924 1 98.25 285 LEU B C 1
ATOM 5517 O O . LEU B 1 285 ? -9.477 -23.219 -2.379 1 98.25 285 LEU B O 1
ATOM 5521 N N . LEU B 1 286 ? -8.141 -23.125 -4.152 1 97.56 286 LEU B N 1
ATOM 5522 C CA . LEU B 1 286 ? -9 -23.984 -4.953 1 97.56 286 LEU B CA 1
ATOM 5523 C C . LEU B 1 286 ? -9.117 -25.359 -4.328 1 97.56 286 LEU B C 1
ATOM 5525 O O . LEU B 1 286 ? -10.203 -25.953 -4.309 1 97.56 286 LEU B O 1
ATOM 5529 N N . LEU B 1 287 ? -8.023 -25.875 -3.793 1 96.56 287 LEU B N 1
ATOM 5530 C CA . LEU B 1 287 ? -8.047 -27.172 -3.117 1 96.56 287 LEU B CA 1
ATOM 5531 C C . LEU B 1 287 ? -8.875 -27.109 -1.839 1 96.56 287 LEU B C 1
ATOM 5533 O O . LEU B 1 287 ? -9.625 -28.031 -1.532 1 96.56 287 LEU B O 1
ATOM 5537 N N . ALA B 1 288 ? -8.68 -26.016 -1.133 1 97.25 288 ALA B N 1
ATOM 5538 C CA . ALA B 1 288 ? -9.445 -25.828 0.099 1 97.25 288 ALA B CA 1
ATOM 5539 C C . ALA B 1 288 ? -10.938 -25.812 -0.182 1 97.25 288 ALA B C 1
ATOM 5541 O O . ALA B 1 288 ? -11.742 -26.281 0.638 1 97.25 288 ALA B O 1
ATOM 5542 N N . LEU B 1 289 ? -11.305 -25.297 -1.329 1 97.12 289 LEU B N 1
ATOM 5543 C CA . LEU B 1 289 ? -12.703 -25.219 -1.748 1 97.12 289 LEU B CA 1
ATOM 5544 C C . LEU B 1 289 ? -13.156 -26.547 -2.357 1 97.12 289 LEU B C 1
ATOM 5546 O O . LEU B 1 289 ? -14.328 -26.703 -2.709 1 97.12 289 LEU B O 1
ATOM 5550 N N . ASN B 1 290 ? -12.281 -27.453 -2.467 1 92.56 290 ASN B N 1
ATOM 5551 C CA . ASN B 1 290 ? -12.531 -28.781 -3.037 1 92.56 290 ASN B CA 1
ATOM 5552 C C . ASN B 1 290 ? -13.109 -28.688 -4.445 1 92.56 290 ASN B C 1
ATOM 5554 O O . ASN B 1 290 ? -14.109 -29.328 -4.754 1 92.56 290 ASN B O 1
ATOM 5558 N N . THR B 1 291 ? -12.531 -27.828 -5.129 1 91 291 THR B N 1
ATOM 5559 C CA . THR B 1 291 ? -12.914 -27.688 -6.531 1 91 291 THR B CA 1
ATOM 5560 C C . THR B 1 291 ? -11.867 -28.344 -7.438 1 91 291 THR B C 1
ATOM 5562 O O . THR B 1 291 ? -11.273 -29.359 -7.078 1 91 291 THR B O 1
ATOM 5565 N N . THR B 1 292 ? -11.57 -27.797 -8.57 1 85.56 292 THR B N 1
ATOM 5566 C CA . THR B 1 292 ? -10.625 -28.312 -9.539 1 85.56 292 THR B CA 1
ATOM 5567 C C . THR B 1 292 ? -9.188 -28.016 -9.117 1 85.56 292 THR B C 1
ATOM 5569 O O . THR B 1 292 ? -8.898 -26.922 -8.633 1 85.56 292 THR B O 1
ATOM 5572 N N . LYS B 1 293 ? -8.5 -29.078 -9.242 1 89.5 293 LYS B N 1
ATOM 5573 C CA . LYS B 1 293 ? -7.074 -28.891 -8.984 1 89.5 293 LYS B CA 1
ATOM 5574 C C . LYS B 1 293 ? -6.383 -28.219 -10.164 1 89.5 293 LYS B C 1
ATOM 5576 O O . LYS B 1 293 ? -6.512 -28.656 -11.305 1 89.5 293 LYS B O 1
ATOM 5581 N N . VAL B 1 294 ? -5.773 -27.125 -9.875 1 92.38 294 VAL B N 1
ATOM 5582 C CA . VAL B 1 294 ? -4.918 -26.422 -10.828 1 92.38 294 VAL B CA 1
ATOM 5583 C C . VAL B 1 294 ? -3.502 -26.297 -10.266 1 92.38 294 VAL B C 1
ATOM 5585 O O . VAL B 1 294 ? -3.264 -25.547 -9.312 1 92.38 294 VAL B O 1
ATOM 5588 N N . VAL B 1 295 ? -2.596 -27.016 -10.875 1 92.94 295 VAL B N 1
ATOM 5589 C CA . VAL B 1 295 ? -1.26 -27.172 -10.312 1 92.94 295 VAL B CA 1
ATOM 5590 C C . VAL B 1 295 ? -0.556 -25.812 -10.281 1 92.94 295 VAL B C 1
ATOM 5592 O O . VAL B 1 295 ? -0.007 -25.422 -9.25 1 92.94 295 VAL B O 1
ATOM 5595 N N . GLN B 1 296 ? -0.571 -25.109 -11.383 1 94.38 296 GLN B N 1
ATOM 5596 C CA . GLN B 1 296 ? 0.008 -23.781 -11.492 1 94.38 296 GLN B CA 1
ATOM 5597 C C . GLN B 1 296 ? -0.865 -22.875 -12.352 1 94.38 296 GLN B C 1
ATOM 5599 O O . GLN B 1 296 ? -0.698 -22.812 -13.57 1 94.38 296 GLN B O 1
ATOM 5604 N N . PRO B 1 297 ? -1.739 -22.156 -11.68 1 96.69 297 PRO B N 1
ATOM 5605 C CA . PRO B 1 297 ? -2.562 -21.219 -12.453 1 96.69 297 PRO B CA 1
ATOM 5606 C C . PRO B 1 297 ? -1.729 -20.266 -13.297 1 96.69 297 PRO B C 1
ATOM 5608 O O . PRO B 1 297 ? -0.688 -19.781 -12.844 1 96.69 297 PRO B O 1
ATOM 5611 N N . PRO B 1 298 ? -2.152 -20.031 -14.547 1 96.62 298 PRO B N 1
ATOM 5612 C CA . PRO B 1 298 ? -1.399 -19.078 -15.359 1 96.62 298 PRO B CA 1
ATOM 5613 C C . PRO B 1 298 ? -1.414 -17.656 -14.781 1 96.62 298 PRO B C 1
ATOM 5615 O O . PRO B 1 298 ? -2.145 -17.391 -13.828 1 96.62 298 PRO B O 1
ATOM 5618 N N . TYR B 1 299 ? -0.551 -16.844 -15.336 1 97.88 299 TYR B N 1
ATOM 5619 C CA . TYR B 1 299 ? -0.531 -15.438 -14.93 1 97.88 299 TYR B CA 1
ATOM 5620 C C . TYR B 1 299 ? -1.896 -14.789 -15.125 1 97.88 299 TYR B C 1
ATOM 5622 O O . TYR B 1 299 ? -2.523 -14.961 -16.172 1 97.88 299 TYR B O 1
ATOM 5630 N N . GLY B 1 300 ? -2.355 -14.102 -14.047 1 98.12 300 GLY B N 1
ATOM 5631 C CA . GLY B 1 300 ? -3.613 -13.383 -14.141 1 98.12 300 GLY B CA 1
ATOM 5632 C C . GLY B 1 300 ? -4.828 -14.258 -13.891 1 98.12 300 GLY B C 1
ATOM 5633 O O . GLY B 1 300 ? -5.961 -13.781 -13.922 1 98.12 300 GLY B O 1
ATOM 5634 N N . ALA B 1 301 ? -4.586 -15.562 -13.672 1 98.38 301 ALA B N 1
ATOM 5635 C CA . ALA B 1 301 ? -5.719 -16.422 -13.328 1 98.38 301 ALA B CA 1
ATOM 5636 C C . ALA B 1 301 ? -6.52 -15.836 -12.172 1 98.38 301 ALA B C 1
ATOM 5638 O O . ALA B 1 301 ? -5.945 -15.289 -11.227 1 98.38 301 ALA B O 1
ATOM 5639 N N . THR B 1 302 ? -7.902 -15.984 -12.25 1 98.69 302 THR B N 1
ATOM 5640 C CA . THR B 1 302 ? -8.766 -15.258 -11.328 1 98.69 302 THR B CA 1
ATOM 5641 C C . THR B 1 302 ? -9.914 -16.141 -10.844 1 98.69 302 THR B C 1
ATOM 5643 O O . THR B 1 302 ? -10.609 -16.75 -11.656 1 98.69 302 THR B O 1
ATOM 5646 N N . LEU B 1 303 ? -10.055 -16.234 -9.562 1 98.75 303 LEU B N 1
ATOM 5647 C CA . LEU B 1 303 ? -11.219 -16.859 -8.945 1 98.75 303 LEU B CA 1
ATOM 5648 C C . LEU B 1 303 ? -12.219 -15.805 -8.492 1 98.75 303 LEU B C 1
ATOM 5650 O O . LEU B 1 303 ? -11.859 -14.875 -7.762 1 98.75 303 LEU B O 1
ATOM 5654 N N . LEU B 1 304 ? -13.438 -15.883 -8.977 1 98.81 304 LEU B N 1
ATOM 5655 C CA . LEU B 1 304 ? -14.539 -15.016 -8.57 1 98.81 304 LEU B CA 1
ATOM 5656 C C . LEU B 1 304 ? -15.484 -15.742 -7.621 1 98.81 304 LEU B C 1
ATOM 5658 O O . LEU B 1 304 ? -16 -16.812 -7.957 1 98.81 304 LEU B O 1
ATOM 5662 N N . ILE B 1 305 ? -15.68 -15.188 -6.484 1 98.88 305 ILE B N 1
ATOM 5663 C CA . ILE B 1 305 ? -16.594 -15.711 -5.484 1 98.88 305 ILE B CA 1
ATOM 5664 C C . ILE B 1 305 ? -17.766 -14.742 -5.293 1 98.88 305 ILE B C 1
ATOM 5666 O O . ILE B 1 305 ? -17.625 -13.734 -4.594 1 98.88 305 ILE B O 1
ATOM 5670 N N . GLU B 1 306 ? -18.891 -15.117 -5.809 1 98.75 306 GLU B N 1
ATOM 5671 C CA . GLU B 1 306 ? -20.062 -14.234 -5.801 1 98.75 306 GLU B CA 1
ATOM 5672 C C . GLU B 1 306 ? -21.047 -14.633 -4.711 1 98.75 306 GLU B C 1
ATOM 5674 O O . GLU B 1 306 ? -21.328 -15.82 -4.531 1 98.75 306 GLU B O 1
ATOM 5679 N N . LEU B 1 307 ? -21.484 -13.68 -3.984 1 98.81 307 LEU B N 1
ATOM 5680 C CA . LEU B 1 307 ? -22.594 -13.859 -3.057 1 98.81 307 LEU B CA 1
ATOM 5681 C C . LEU B 1 307 ? -23.891 -13.359 -3.666 1 98.81 307 LEU B C 1
ATOM 5683 O O . LEU B 1 307 ? -23.984 -12.195 -4.074 1 98.81 307 LEU B O 1
ATOM 5687 N N . HIS B 1 308 ? -24.938 -14.258 -3.68 1 98.38 308 HIS B N 1
ATOM 5688 C CA . HIS B 1 308 ? -26.219 -13.922 -4.289 1 98.38 308 HIS B CA 1
ATOM 5689 C C . HIS B 1 308 ? -27.359 -14.055 -3.285 1 98.38 308 HIS B C 1
ATOM 5691 O O . HIS B 1 308 ? -27.328 -14.922 -2.414 1 98.38 308 HIS B O 1
ATOM 5697 N N . GLN B 1 309 ? -28.266 -13.172 -3.438 1 97.81 309 GLN B N 1
ATOM 5698 C CA . GLN B 1 309 ? -29.594 -13.352 -2.842 1 97.81 309 GLN B CA 1
ATOM 5699 C C . GLN B 1 309 ? -30.531 -14.094 -3.793 1 97.81 309 GLN B C 1
ATOM 5701 O O . GLN B 1 309 ? -30.75 -13.648 -4.918 1 97.81 309 GLN B O 1
ATOM 5706 N N . MET B 1 310 ? -31.078 -15.148 -3.236 1 96 310 MET B N 1
ATOM 5707 C CA . MET B 1 310 ? -31.969 -15.961 -4.059 1 96 310 MET B CA 1
ATOM 5708 C C . MET B 1 310 ? -33.406 -15.492 -3.928 1 96 310 MET B C 1
ATOM 5710 O O . MET B 1 310 ? -33.719 -14.68 -3.055 1 96 310 MET B O 1
ATOM 5714 N N . SER B 1 311 ? -34.25 -15.992 -4.801 1 94.44 311 SER B N 1
ATOM 5715 C CA . SER B 1 311 ? -35.656 -15.57 -4.828 1 94.44 311 SER B CA 1
ATOM 5716 C C . SER B 1 311 ? -36.344 -15.891 -3.51 1 94.44 311 SER B C 1
ATOM 5718 O O . SER B 1 311 ? -37.281 -15.188 -3.113 1 94.44 311 SER B O 1
ATOM 5720 N N . ASP B 1 312 ? -35.906 -16.906 -2.867 1 93.94 312 ASP B N 1
ATOM 5721 C CA . ASP B 1 312 ? -36.5 -17.281 -1.585 1 93.94 312 ASP B CA 1
ATOM 5722 C C . ASP B 1 312 ? -35.812 -16.562 -0.43 1 93.94 312 ASP B C 1
ATOM 5724 O O . ASP B 1 312 ? -35.938 -16.984 0.725 1 93.94 312 ASP B O 1
ATOM 5728 N N . ASP B 1 313 ? -34.938 -15.711 -0.697 1 92.88 313 ASP B N 1
ATOM 5729 C CA . ASP B 1 313 ? -34.281 -14.812 0.242 1 92.88 313 ASP B CA 1
ATOM 5730 C C . ASP B 1 313 ? -33.094 -15.508 0.915 1 92.88 313 ASP B C 1
ATOM 5732 O O . ASP B 1 313 ? -32.469 -14.945 1.809 1 92.88 313 ASP B O 1
ATOM 5736 N N . THR B 1 314 ? -32.844 -16.703 0.464 1 95.88 314 THR B N 1
ATOM 5737 C CA . THR B 1 314 ? -31.641 -17.359 0.954 1 95.88 314 THR B CA 1
ATOM 5738 C C . THR B 1 314 ? -30.406 -16.812 0.241 1 95.88 314 THR B C 1
ATOM 5740 O O . THR B 1 314 ? -30.516 -16.109 -0.766 1 95.88 314 THR B O 1
ATOM 5743 N N . LYS B 1 315 ? -29.25 -17.062 0.901 1 98.31 315 LYS B N 1
ATOM 5744 C CA . LYS B 1 315 ? -27.984 -16.641 0.322 1 98.31 315 LYS B CA 1
ATOM 5745 C C . LYS B 1 315 ? -27.219 -17.812 -0.275 1 98.31 315 LYS B C 1
ATOM 5747 O O . LYS B 1 315 ? -27.188 -18.906 0.312 1 98.31 315 LYS B O 1
ATOM 5752 N N . ALA B 1 316 ? -26.672 -17.578 -1.454 1 98.19 316 ALA B N 1
ATOM 5753 C CA . ALA B 1 316 ? -25.922 -18.625 -2.141 1 98.19 316 ALA B CA 1
ATOM 5754 C C . ALA B 1 316 ? -24.625 -18.078 -2.738 1 98.19 316 ALA B C 1
ATOM 5756 O O . ALA B 1 316 ? -24.5 -16.859 -2.92 1 98.19 316 ALA B O 1
ATOM 5757 N N . VAL B 1 317 ? -23.719 -19.016 -2.994 1 98.44 317 VAL B N 1
ATOM 5758 C CA . VAL B 1 317 ? -22.391 -18.656 -3.51 1 98.44 317 VAL B CA 1
ATOM 5759 C C . VAL B 1 317 ? -22.203 -19.266 -4.895 1 98.44 317 VAL B C 1
ATOM 5761 O O . VAL B 1 317 ? -22.562 -20.438 -5.125 1 98.44 317 VAL B O 1
ATOM 5764 N N . ARG B 1 318 ? -21.734 -18.484 -5.812 1 98.12 318 ARG B N 1
ATOM 5765 C CA . ARG B 1 318 ? -21.344 -18.938 -7.141 1 98.12 318 ARG B CA 1
ATOM 5766 C C . ARG B 1 318 ? -19.859 -18.719 -7.375 1 98.12 318 ARG B C 1
ATOM 5768 O O . ARG B 1 318 ? -19.328 -17.656 -7.062 1 98.12 318 ARG B O 1
ATOM 5775 N N . LEU B 1 319 ? -19.188 -19.766 -7.895 1 98.25 319 LEU B N 1
ATOM 5776 C CA . LEU B 1 319 ? -17.766 -19.688 -8.18 1 98.25 319 LEU B CA 1
ATOM 5777 C C . LEU B 1 319 ? -17.516 -19.656 -9.688 1 98.25 319 LEU B C 1
ATOM 5779 O O . LEU B 1 319 ? -18 -20.516 -10.422 1 98.25 319 LEU B O 1
ATOM 5783 N N . LEU B 1 320 ? -16.797 -18.656 -10.125 1 98.25 320 LEU B N 1
ATOM 5784 C CA . LEU B 1 320 ? -16.344 -18.547 -11.508 1 98.25 320 LEU B CA 1
ATOM 5785 C C . LEU B 1 320 ? -14.82 -18.453 -11.57 1 98.25 320 LEU B C 1
ATOM 5787 O O . LEU B 1 320 ? -14.188 -17.938 -10.641 1 98.25 320 LEU B O 1
ATOM 5791 N N . TYR B 1 321 ? -14.25 -19 -12.641 1 97.94 321 TYR B N 1
ATOM 5792 C CA . TYR B 1 321 ? -12.797 -19.047 -12.758 1 97.94 321 TYR B CA 1
ATOM 5793 C C . TYR B 1 321 ? -12.336 -18.609 -14.141 1 97.94 321 TYR B C 1
ATOM 5795 O O . TYR B 1 321 ? -12.75 -19.188 -15.148 1 97.94 321 TYR B O 1
ATOM 5803 N N . LEU B 1 322 ? -11.555 -17.5 -14.141 1 97.5 322 LEU B N 1
ATOM 5804 C CA . LEU B 1 322 ? -10.883 -17.047 -15.359 1 97.5 322 LEU B CA 1
ATOM 5805 C C . LEU B 1 322 ? -9.516 -17.719 -15.508 1 97.5 322 LEU B C 1
ATOM 5807 O O . LEU B 1 322 ? -8.633 -17.516 -14.672 1 97.5 322 LEU B O 1
ATOM 5811 N N . ASN B 1 323 ? -9.289 -18.406 -16.594 1 93.75 323 ASN B N 1
ATOM 5812 C CA . ASN B 1 323 ? -8.07 -19.188 -16.797 1 93.75 323 ASN B CA 1
ATOM 5813 C C . ASN B 1 323 ? -7.383 -18.844 -18.109 1 93.75 323 ASN B C 1
ATOM 5815 O O . ASN B 1 323 ? -6.785 -19.703 -18.75 1 93.75 323 ASN B O 1
ATOM 5819 N N . SER B 1 324 ? -7.422 -17.641 -18.438 1 88.81 324 SER B N 1
ATOM 5820 C CA . SER B 1 324 ? -6.836 -17.25 -19.719 1 88.81 324 SER B CA 1
ATOM 5821 C C . SER B 1 324 ? -5.316 -17.359 -19.688 1 88.81 324 SER B C 1
ATOM 5823 O O . SER B 1 324 ? -4.664 -16.875 -18.766 1 88.81 324 SER B O 1
ATOM 5825 N N . SER B 1 325 ? -4.785 -17.906 -20.703 1 85.31 325 SER B N 1
ATOM 5826 C CA . SER B 1 325 ? -3.334 -18.016 -20.812 1 85.31 325 SER B CA 1
ATOM 5827 C C . SER B 1 325 ? -2.711 -16.688 -21.25 1 85.31 325 SER B C 1
ATOM 5829 O O . SER B 1 325 ? -1.588 -16.359 -20.859 1 85.31 325 SER B O 1
ATOM 5831 N N . TYR B 1 326 ? -3.52 -15.969 -22.094 1 92.5 326 TYR B N 1
ATOM 5832 C CA . TYR B 1 326 ? -3.059 -14.703 -22.656 1 92.5 326 TYR B CA 1
ATOM 5833 C C . TYR B 1 326 ? -4.133 -13.633 -22.531 1 92.5 326 TYR B C 1
ATOM 5835 O O . TYR B 1 326 ? -4.645 -13.133 -23.531 1 92.5 326 TYR B O 1
ATOM 5843 N N . PRO B 1 327 ? -4.332 -13.227 -21.312 1 93.12 327 PRO B N 1
ATOM 5844 C CA . PRO B 1 327 ? -5.43 -12.273 -21.109 1 93.12 327 PRO B CA 1
ATOM 5845 C C . PRO B 1 327 ? -5.16 -10.922 -21.766 1 93.12 327 PRO B C 1
ATOM 5847 O O . PRO B 1 327 ? -6.094 -10.141 -21.984 1 93.12 327 PRO B O 1
ATOM 5850 N N . GLU B 1 328 ? -3.904 -10.586 -22.125 1 92.69 328 GLU B N 1
ATOM 5851 C CA . GLU B 1 328 ? -3.592 -9.336 -22.797 1 92.69 328 GLU B CA 1
ATOM 5852 C C . GLU B 1 328 ? -4.168 -9.312 -24.219 1 92.69 328 GLU B C 1
ATOM 5854 O O . GLU B 1 328 ? -4.379 -8.242 -24.797 1 92.69 328 GLU B O 1
ATOM 5859 N N . GLN B 1 329 ? -4.344 -10.5 -24.734 1 92.31 329 GLN B N 1
ATOM 5860 C CA . GLN B 1 329 ? -4.93 -10.625 -26.062 1 92.31 329 GLN B CA 1
ATOM 5861 C C . GLN B 1 329 ? -6.445 -10.773 -25.984 1 92.31 329 GLN B C 1
ATOM 5863 O O . GLN B 1 329 ? -7.184 -10.055 -26.656 1 92.31 329 GLN B O 1
ATOM 5868 N N . GLU B 1 330 ? -6.836 -11.734 -25.109 1 90.88 330 GLU B N 1
ATOM 5869 C CA . GLU B 1 330 ? -8.258 -12.008 -24.906 1 90.88 330 GLU B CA 1
ATOM 5870 C C . GLU B 1 330 ? -8.508 -12.672 -23.562 1 90.88 330 GLU B C 1
ATOM 5872 O O . GLU B 1 330 ? -7.859 -13.664 -23.219 1 90.88 330 GLU B O 1
ATOM 5877 N N . VAL B 1 331 ? -9.438 -12.062 -22.875 1 92.25 331 VAL B N 1
ATOM 5878 C CA . VAL B 1 331 ? -9.867 -12.727 -21.656 1 92.25 331 VAL B CA 1
ATOM 5879 C C . VAL B 1 331 ? -10.992 -13.711 -21.969 1 92.25 331 VAL B C 1
ATOM 5881 O O . VAL B 1 331 ? -12.047 -13.328 -22.469 1 92.25 331 VAL B O 1
ATOM 5884 N N . GLU B 1 332 ? -10.742 -14.953 -21.641 1 92.31 332 GLU B N 1
ATOM 5885 C CA . GLU B 1 332 ? -11.711 -16 -21.922 1 92.31 332 GLU B CA 1
ATOM 5886 C C . GLU B 1 332 ? -12.883 -15.961 -20.938 1 92.31 332 GLU B C 1
ATOM 5888 O O . GLU B 1 332 ? -12.742 -15.461 -19.812 1 92.31 332 GLU B O 1
ATOM 5893 N N . ASP B 1 333 ? -14.008 -16.484 -21.422 1 95.19 333 ASP B N 1
ATOM 5894 C CA . ASP B 1 333 ? -15.172 -16.562 -20.547 1 95.19 333 ASP B CA 1
ATOM 5895 C C . ASP B 1 333 ? -14.859 -17.391 -19.297 1 95.19 333 ASP B C 1
ATOM 5897 O O . ASP B 1 333 ? -14.133 -18.391 -19.375 1 95.19 333 ASP B O 1
ATOM 5901 N N . PRO B 1 334 ? -15.438 -17 -18.266 1 96.44 334 PRO B N 1
ATOM 5902 C CA . PRO B 1 334 ? -15.156 -17.734 -17.031 1 96.44 334 PRO B CA 1
ATOM 5903 C C . PRO B 1 334 ? -15.742 -19.141 -17.047 1 96.44 334 PRO B C 1
ATOM 5905 O O . PRO B 1 334 ? -16.781 -19.375 -17.656 1 96.44 334 PRO B O 1
ATOM 5908 N N . HIS B 1 335 ? -15.078 -20.031 -16.406 1 96.44 335 HIS B N 1
ATOM 5909 C CA . HIS B 1 335 ? -15.57 -21.375 -16.125 1 96.44 335 HIS B CA 1
ATOM 5910 C C . HIS B 1 335 ? -16.359 -21.422 -14.82 1 96.44 335 HIS B C 1
ATOM 5912 O O . HIS B 1 335 ? -15.969 -20.781 -13.844 1 96.44 335 HIS B O 1
ATOM 5918 N N . LEU B 1 336 ? -17.469 -22.109 -14.891 1 96.12 336 LEU B N 1
ATOM 5919 C CA . LEU B 1 336 ? -18.203 -22.359 -13.656 1 96.12 336 LEU B CA 1
ATOM 5920 C C . LEU B 1 336 ? -17.531 -23.453 -12.828 1 96.12 336 LEU B C 1
ATOM 5922 O O . LEU B 1 336 ? -17.203 -24.516 -13.352 1 96.12 336 LEU B O 1
ATOM 5926 N N . PHE B 1 337 ? -17.234 -23.141 -11.578 1 96 337 PHE B N 1
ATOM 5927 C CA . PHE B 1 337 ? -16.734 -24.156 -10.641 1 96 337 PHE B CA 1
ATOM 5928 C C . PHE B 1 337 ? -17.828 -24.562 -9.664 1 96 337 PHE B C 1
ATOM 5930 O O . PHE B 1 337 ? -18.578 -23.703 -9.18 1 96 337 PHE B O 1
ATOM 5937 N N . PHE B 1 338 ? -17.906 -25.828 -9.414 1 93.75 338 PHE B N 1
ATOM 5938 C CA . PHE B 1 338 ? -18.953 -26.344 -8.523 1 93.75 338 PHE B CA 1
ATOM 5939 C C . PHE B 1 338 ? -18.344 -26.766 -7.188 1 93.75 338 PHE B C 1
ATOM 5941 O O . PHE B 1 338 ? -17.297 -27.406 -7.152 1 93.75 338 PHE B O 1
ATOM 5948 N N . LEU B 1 339 ? -19.016 -26.328 -6.215 1 92.69 339 LEU B N 1
ATOM 5949 C CA . LEU B 1 339 ? -18.688 -26.828 -4.891 1 92.69 339 LEU B CA 1
ATOM 5950 C C . LEU B 1 339 ? -19.297 -28.219 -4.664 1 92.69 339 LEU B C 1
ATOM 5952 O O . LEU B 1 339 ? -20.312 -28.562 -5.273 1 92.69 339 LEU B O 1
ATOM 5956 N N . ASP B 1 340 ? -18.641 -28.938 -3.832 1 87.12 340 ASP B N 1
ATOM 5957 C CA . ASP B 1 340 ? -19.094 -30.312 -3.605 1 87.12 340 ASP B CA 1
ATOM 5958 C C . ASP B 1 340 ? -20.547 -30.359 -3.137 1 87.12 340 ASP B C 1
ATOM 5960 O O . ASP B 1 340 ? -20.906 -29.672 -2.182 1 87.12 340 ASP B O 1
ATOM 5964 N N . GLY B 1 341 ? -21.281 -31.109 -3.844 1 89.5 341 GLY B N 1
ATOM 5965 C CA . GLY B 1 341 ? -22.672 -31.328 -3.469 1 89.5 341 GLY B CA 1
ATOM 5966 C C . GLY B 1 341 ? -23.578 -30.188 -3.879 1 89.5 341 GLY B C 1
ATOM 5967 O O . GLY B 1 341 ? -24.75 -30.125 -3.479 1 89.5 341 GLY B O 1
ATOM 5968 N N . CYS B 1 342 ? -23.062 -29.297 -4.656 1 93.88 342 CYS B N 1
ATOM 5969 C CA . CYS B 1 342 ? -23.859 -28.109 -4.984 1 93.88 342 CYS B CA 1
ATOM 5970 C C . CYS B 1 342 ? -24.047 -27.984 -6.492 1 93.88 342 CYS B C 1
ATOM 5972 O O . CYS B 1 342 ? -23.297 -28.578 -7.266 1 93.88 342 CYS B O 1
ATOM 5974 N N . SER B 1 343 ? -25.094 -27.25 -6.801 1 92.12 343 SER B N 1
ATOM 5975 C CA . SER B 1 343 ? -25.25 -26.75 -8.164 1 92.12 343 SER B CA 1
ATOM 5976 C C . SER B 1 343 ? -24.516 -25.422 -8.344 1 92.12 343 SER B C 1
ATOM 5978 O O . SER B 1 343 ? -23.609 -25.094 -7.57 1 92.12 343 SER B O 1
ATOM 5980 N N . GLU B 1 344 ? -24.906 -24.703 -9.328 1 95.06 344 GLU B N 1
ATOM 5981 C CA . GLU B 1 344 ? -24.281 -23.422 -9.656 1 95.06 344 GLU B CA 1
ATOM 5982 C C . GLU B 1 344 ? -24.328 -22.469 -8.469 1 95.06 344 GLU B C 1
ATOM 5984 O O . GLU B 1 344 ? -23.359 -21.75 -8.219 1 95.06 344 GLU B O 1
ATOM 5989 N N . PHE B 1 345 ? -25.469 -22.484 -7.848 1 97 345 PHE B N 1
ATOM 5990 C CA . PHE B 1 345 ? -25.641 -21.656 -6.656 1 97 345 PHE B CA 1
ATOM 5991 C C . PHE B 1 345 ? -25.625 -22.516 -5.395 1 97 345 PHE B C 1
ATOM 5993 O O . PHE B 1 345 ? -26.578 -23.25 -5.133 1 97 345 PHE B O 1
ATOM 6000 N N . CYS B 1 346 ? -24.578 -22.406 -4.691 1 97.44 346 CYS B N 1
ATOM 6001 C CA . CYS B 1 346 ? -24.406 -23.203 -3.486 1 97.44 346 CYS B CA 1
ATOM 6002 C C . CYS B 1 346 ? -24.844 -22.438 -2.248 1 97.44 346 CYS B C 1
ATOM 6004 O O . CYS B 1 346 ? -24.328 -21.344 -1.981 1 97.44 346 CYS B O 1
ATOM 6006 N N . PRO B 1 347 ? -25.781 -22.984 -1.486 1 97.69 347 PRO B N 1
ATOM 6007 C CA . PRO B 1 347 ? -26.141 -22.281 -0.255 1 97.69 347 PRO B CA 1
ATOM 6008 C C . PRO B 1 347 ? -24.938 -21.938 0.602 1 97.69 347 PRO B C 1
ATOM 6010 O O . PRO B 1 347 ? -24.031 -22.766 0.784 1 97.69 347 PRO B O 1
ATOM 6013 N N . LEU B 1 348 ? -24.875 -20.75 1.114 1 97.94 348 LEU B N 1
ATOM 6014 C CA . LEU B 1 348 ? -23.734 -20.281 1.905 1 97.94 348 LEU B CA 1
ATOM 6015 C C . LEU B 1 348 ? -23.5 -21.203 3.098 1 97.94 348 LEU B C 1
ATOM 6017 O O . LEU B 1 348 ? -22.344 -21.5 3.426 1 97.94 348 LEU B O 1
ATOM 6021 N N . LYS B 1 349 ? -24.547 -21.625 3.719 1 96.75 349 LYS B N 1
ATOM 6022 C CA . LYS B 1 349 ? -24.438 -22.531 4.855 1 96.75 349 LYS B CA 1
ATOM 6023 C C . LYS B 1 349 ? -23.688 -23.797 4.473 1 96.75 349 LYS B C 1
ATOM 6025 O O . LYS B 1 349 ? -22.891 -24.328 5.266 1 96.75 349 LYS B O 1
ATOM 6030 N N . GLN B 1 350 ? -23.969 -24.281 3.316 1 96.44 350 GLN B N 1
ATOM 6031 C CA . GLN B 1 350 ? -23.297 -25.484 2.844 1 96.44 350 GLN B CA 1
ATOM 6032 C C . GLN B 1 350 ? -21.812 -25.234 2.625 1 96.44 350 GLN B C 1
ATOM 6034 O O . GLN B 1 350 ? -20.969 -26.094 2.939 1 96.44 350 GLN B O 1
ATOM 6039 N N . LEU B 1 351 ? -21.469 -24.156 2.033 1 97.38 351 LEU B N 1
ATOM 6040 C CA . LEU B 1 351 ? -20.062 -23.797 1.878 1 97.38 351 LEU B CA 1
ATOM 6041 C C . LEU B 1 351 ? -19.359 -23.781 3.229 1 97.38 351 LEU B C 1
ATOM 6043 O O . LEU B 1 351 ? -18.266 -24.328 3.369 1 97.38 351 LEU B O 1
ATOM 6047 N N . ILE B 1 352 ? -19.969 -23.125 4.203 1 97.5 352 ILE B N 1
ATOM 6048 C CA . ILE B 1 352 ? -19.391 -22.969 5.531 1 97.5 352 ILE B CA 1
ATOM 6049 C C . ILE B 1 352 ? -19.172 -24.344 6.152 1 97.5 352 ILE B C 1
ATOM 6051 O O . ILE B 1 352 ? -18.078 -24.641 6.66 1 97.5 352 ILE B O 1
ATOM 6055 N N . GLU B 1 353 ? -20.125 -25.203 6.016 1 96.38 353 GLU B N 1
ATOM 6056 C CA . GLU B 1 353 ? -20.047 -26.531 6.621 1 96.38 353 GLU B CA 1
ATOM 6057 C C . GLU B 1 353 ? -19.031 -27.406 5.91 1 96.38 353 GLU B C 1
ATOM 6059 O O . GLU B 1 353 ? -18.25 -28.109 6.562 1 96.38 353 GLU B O 1
ATOM 6064 N N . SER B 1 354 ? -19.031 -27.344 4.625 1 95.38 354 SER B N 1
ATOM 6065 C CA . SER B 1 354 ? -18.172 -28.234 3.844 1 95.38 354 SER B CA 1
ATOM 6066 C C . SER B 1 354 ? -16.719 -27.828 3.951 1 95.38 354 SER B C 1
ATOM 6068 O O . SER B 1 354 ? -15.812 -28.609 3.66 1 95.38 354 SER B O 1
ATOM 6070 N N . THR B 1 355 ? -16.406 -26.531 4.375 1 96.88 355 THR B N 1
ATOM 6071 C CA . THR B 1 355 ? -15.031 -26.062 4.402 1 96.88 355 THR B CA 1
ATOM 6072 C C . THR B 1 355 ? -14.547 -25.891 5.84 1 96.88 355 THR B C 1
ATOM 6074 O O . THR B 1 355 ? -13.422 -25.438 6.07 1 96.88 355 THR B O 1
ATOM 6077 N N . ARG B 1 356 ? -15.336 -26.203 6.762 1 97 356 ARG B N 1
ATOM 6078 C CA . ARG B 1 356 ? -15.008 -26 8.172 1 97 356 ARG B CA 1
ATOM 6079 C C . ARG B 1 356 ? -13.719 -26.719 8.547 1 97 356 ARG B C 1
ATOM 6081 O O . ARG B 1 356 ? -12.914 -26.203 9.312 1 97 356 ARG B O 1
ATOM 6088 N N . HIS B 1 357 ? -13.516 -27.875 8 1 96.06 357 HIS B N 1
ATOM 6089 C CA . HIS B 1 357 ? -12.391 -28.734 8.375 1 96.06 357 HIS B CA 1
ATOM 6090 C C . HIS B 1 357 ? -11.07 -28.156 7.883 1 96.06 357 HIS B C 1
ATOM 6092 O O . HIS B 1 357 ? -10.008 -28.5 8.398 1 96.06 357 HIS B O 1
ATOM 6098 N N . VAL B 1 358 ? -11.109 -27.234 6.93 1 97.31 358 VAL B N 1
ATOM 6099 C CA . VAL B 1 358 ? -9.867 -26.703 6.383 1 97.31 358 VAL B CA 1
ATOM 6100 C C . VAL B 1 358 ? -9.539 -25.375 7.035 1 97.31 358 VAL B C 1
ATOM 6102 O O . VAL B 1 358 ? -8.477 -24.781 6.785 1 97.31 358 VAL B O 1
ATOM 6105 N N . ILE B 1 359 ? -10.344 -24.828 7.879 1 98.12 359 ILE B N 1
ATOM 6106 C CA . ILE B 1 359 ? -10.117 -23.562 8.562 1 98.12 359 ILE B CA 1
ATOM 6107 C C . ILE B 1 359 ? -9.523 -23.828 9.945 1 98.12 359 ILE B C 1
ATOM 6109 O O . ILE B 1 359 ? -10.109 -24.547 10.758 1 98.12 359 ILE B O 1
ATOM 6113 N N . PRO B 1 360 ? -8.391 -23.234 10.188 1 97.88 360 PRO B N 1
ATOM 6114 C CA . PRO B 1 360 ? -7.77 -23.469 11.492 1 97.88 360 PRO B CA 1
ATOM 6115 C C . PRO B 1 360 ? -8.57 -22.875 12.648 1 97.88 360 PRO B C 1
ATOM 6117 O O . PRO B 1 360 ? -9.172 -21.797 12.5 1 97.88 360 PRO B O 1
ATOM 6120 N N . ASP B 1 361 ? -8.531 -23.547 13.805 1 96.69 361 ASP B N 1
ATOM 6121 C CA . ASP B 1 361 ? -9.141 -23 15.016 1 96.69 361 ASP B CA 1
ATOM 6122 C C . ASP B 1 361 ? -8.273 -21.906 15.625 1 96.69 361 ASP B C 1
ATOM 6124 O O . ASP B 1 361 ? -8.773 -20.844 16 1 96.69 361 ASP B O 1
ATOM 6128 N N . ASP B 1 362 ? -7.039 -22.188 15.734 1 96.38 362 ASP B N 1
ATOM 6129 C CA . ASP B 1 362 ? -6.012 -21.25 16.188 1 96.38 362 ASP B CA 1
ATOM 6130 C C . ASP B 1 362 ? -4.773 -21.328 15.297 1 96.38 362 ASP B C 1
ATOM 6132 O O . ASP B 1 362 ? -3.873 -22.125 15.547 1 96.38 362 ASP B O 1
ATOM 6136 N N . TRP B 1 363 ? -4.734 -20.438 14.375 1 96.62 363 TRP B N 1
ATOM 6137 C CA . TRP B 1 363 ? -3.691 -20.484 13.352 1 96.62 363 TRP B CA 1
ATOM 6138 C C . TRP B 1 363 ? -2.309 -20.406 13.984 1 96.62 363 TRP B C 1
ATOM 6140 O O . TRP B 1 363 ? -1.391 -21.125 13.586 1 96.62 363 TRP B O 1
ATOM 6150 N N . ASN B 1 364 ? -2.123 -19.562 14.969 1 94.38 364 ASN B N 1
ATOM 6151 C CA . ASN B 1 364 ? -0.826 -19.391 15.617 1 94.38 364 ASN B CA 1
ATOM 6152 C C . ASN B 1 364 ? -0.359 -20.672 16.297 1 94.38 364 ASN B C 1
ATOM 6154 O O . ASN B 1 364 ? 0.812 -21.047 16.188 1 94.38 364 ASN B O 1
ATOM 6158 N N . GLN B 1 365 ? -1.239 -21.328 16.953 1 94.69 365 GLN B N 1
ATOM 6159 C CA . GLN B 1 365 ? -0.919 -22.578 17.641 1 94.69 365 GLN B CA 1
ATOM 6160 C C . GLN B 1 365 ? -0.631 -23.703 16.641 1 94.69 365 GLN B C 1
ATOM 6162 O O . GLN B 1 365 ? 0.337 -24.438 16.797 1 94.69 365 GLN B O 1
ATOM 6167 N N . GLU B 1 366 ? -1.503 -23.766 15.625 1 95.38 366 GLU B N 1
ATOM 6168 C CA . GLU B 1 366 ? -1.357 -24.844 14.648 1 95.38 366 GLU B CA 1
ATOM 6169 C C . GLU B 1 366 ? -0.105 -24.656 13.797 1 95.38 366 GLU B C 1
ATOM 6171 O O . GLU B 1 366 ? 0.466 -25.625 13.297 1 95.38 366 GLU B O 1
ATOM 6176 N N . CYS B 1 367 ? 0.316 -23.391 13.695 1 94.19 367 CYS B N 1
ATOM 6177 C CA . CYS B 1 367 ? 1.535 -23.078 12.961 1 94.19 367 CYS B CA 1
ATOM 6178 C C . CYS B 1 367 ? 2.764 -23.234 13.852 1 94.19 367 CYS B C 1
ATOM 6180 O O . CYS B 1 367 ? 3.895 -23.094 13.383 1 94.19 367 CYS B O 1
ATOM 6182 N N . MET B 1 368 ? 2.619 -23.453 15.141 1 91.31 368 MET B N 1
ATOM 6183 C CA . MET B 1 368 ? 3.699 -23.656 16.109 1 91.31 368 MET B CA 1
ATOM 6184 C C . MET B 1 368 ? 4.59 -22.422 16.203 1 91.31 368 MET B C 1
ATOM 6186 O O . MET B 1 368 ? 5.816 -22.531 16.203 1 91.31 368 MET B O 1
ATOM 6190 N N . LEU B 1 369 ? 4.031 -21.234 16.188 1 87.44 369 LEU B N 1
ATOM 6191 C CA . LEU B 1 369 ? 4.785 -19.984 16.203 1 87.44 369 LEU B CA 1
ATOM 6192 C C . LEU B 1 369 ? 5.473 -19.797 17.562 1 87.44 369 LEU B C 1
ATOM 6194 O O . LEU B 1 369 ? 6.387 -18.984 17.688 1 87.44 369 LEU B O 1
ATOM 6198 N N . GLY B 1 370 ? 5.191 -20.484 18.516 1 79.5 370 GLY B N 1
ATOM 6199 C CA . GLY B 1 370 ? 5.859 -20.406 19.812 1 79.5 370 GLY B CA 1
ATOM 6200 C C . GLY B 1 370 ? 7.176 -21.156 19.844 1 79.5 370 GLY B C 1
ATOM 6201 O O . GLY B 1 370 ? 7.965 -20.984 20.781 1 79.5 370 GLY B O 1
ATOM 6202 N N . ASN B 1 371 ? 7.426 -21.859 18.828 1 78.69 371 ASN B N 1
ATOM 6203 C CA . ASN B 1 371 ? 8.664 -22.641 18.75 1 78.69 371 ASN B CA 1
ATOM 6204 C C . ASN B 1 371 ? 9.766 -21.844 18.062 1 78.69 371 ASN B C 1
ATOM 6206 O O . ASN B 1 371 ? 9.906 -21.875 16.844 1 78.69 371 ASN B O 1
ATOM 6210 N N . THR B 1 372 ? 10.578 -21.203 18.828 1 74.44 372 THR B N 1
ATOM 6211 C CA . THR B 1 372 ? 11.562 -20.234 18.375 1 74.44 372 THR B CA 1
ATOM 6212 C C . THR B 1 372 ? 12.609 -20.906 17.484 1 74.44 372 THR B C 1
ATOM 6214 O O . THR B 1 372 ? 13.047 -20.328 16.484 1 74.44 372 THR B O 1
ATOM 6217 N N . SER B 1 373 ? 13.039 -22.078 17.812 1 73.44 373 SER B N 1
ATOM 6218 C CA . SER B 1 373 ? 14.047 -22.797 17.047 1 73.44 373 SER B CA 1
ATOM 6219 C C . SER B 1 373 ? 13.547 -23.094 15.633 1 73.44 373 SER B C 1
ATOM 6221 O O . SER B 1 373 ? 14.281 -22.906 14.656 1 73.44 373 SER B O 1
ATOM 6223 N N . LEU B 1 374 ? 12.375 -23.484 15.516 1 75.19 374 LEU B N 1
ATOM 6224 C CA . LEU B 1 374 ? 11.797 -23.828 14.219 1 75.19 374 LEU B CA 1
ATOM 6225 C C . LEU B 1 374 ? 11.531 -22.578 13.391 1 75.19 374 LEU B C 1
ATOM 6227 O O . LEU B 1 374 ? 11.641 -22.609 12.164 1 75.19 374 LEU B O 1
ATOM 6231 N N . ILE B 1 375 ? 11.312 -21.547 14.094 1 73.69 375 ILE B N 1
ATOM 6232 C CA . ILE B 1 375 ? 11.055 -20.281 13.414 1 73.69 375 ILE B CA 1
ATOM 6233 C C . ILE B 1 375 ? 12.312 -19.812 12.688 1 73.69 375 ILE B C 1
ATOM 6235 O O . ILE B 1 375 ? 12.242 -19.359 11.547 1 73.69 375 ILE B O 1
ATOM 6239 N N . GLU B 1 376 ? 13.406 -19.938 13.328 1 75.94 376 GLU B N 1
ATOM 6240 C CA . GLU B 1 376 ? 14.664 -19.516 12.742 1 75.94 376 GLU B CA 1
ATOM 6241 C C . GLU B 1 376 ? 15.016 -20.344 11.508 1 75.94 376 GLU B C 1
ATOM 6243 O O . GLU B 1 376 ? 15.516 -19.812 10.516 1 75.94 376 GLU B O 1
ATOM 6248 N N . GLN B 1 377 ? 14.719 -21.578 11.547 1 72.69 377 GLN B N 1
ATOM 6249 C CA . GLN B 1 377 ? 14.953 -22.453 10.398 1 72.69 377 GLN B CA 1
ATOM 6250 C C . GLN B 1 377 ? 14.055 -22.062 9.227 1 72.69 377 GLN B C 1
ATOM 6252 O O . GLN B 1 377 ? 14.5 -22.047 8.078 1 72.69 377 GLN B O 1
ATOM 6257 N N . CYS B 1 378 ? 12.883 -21.781 9.625 1 70.31 378 CYS B N 1
ATOM 6258 C CA . CYS B 1 378 ? 11.883 -21.375 8.641 1 70.31 378 CYS B CA 1
ATOM 6259 C C . CYS B 1 378 ? 12.297 -20.094 7.934 1 70.31 378 CYS B C 1
ATOM 6261 O O . CYS B 1 378 ? 12.203 -20 6.707 1 70.31 378 CYS B O 1
ATOM 6263 N N . LYS B 1 379 ? 12.789 -19.156 8.68 1 69.5 379 LYS B N 1
ATOM 6264 C CA . LYS B 1 379 ? 13.211 -17.859 8.141 1 69.5 379 LYS B CA 1
ATOM 6265 C C . LYS B 1 379 ? 14.305 -18.031 7.09 1 69.5 379 LYS B C 1
ATOM 6267 O O . LYS B 1 379 ? 14.234 -17.438 6.016 1 69.5 379 LYS B O 1
ATOM 6272 N N . HIS B 1 380 ? 15.164 -18.797 7.359 1 65.5 380 HIS B N 1
ATOM 6273 C CA . HIS B 1 380 ? 16.297 -19 6.469 1 65.5 380 HIS B CA 1
ATOM 6274 C C . HIS B 1 380 ? 15.867 -19.688 5.18 1 65.5 380 HIS B C 1
ATOM 6276 O O . HIS B 1 380 ? 16.359 -19.344 4.098 1 65.5 380 HIS B O 1
ATOM 6282 N N . PHE B 1 381 ? 14.961 -20.531 5.387 1 63.47 381 PHE B N 1
ATOM 6283 C CA . PHE B 1 381 ? 14.484 -21.297 4.242 1 63.47 381 PHE B CA 1
ATOM 6284 C C . PHE B 1 381 ? 13.742 -20.406 3.258 1 63.47 381 PHE B C 1
ATOM 6286 O O . PHE B 1 381 ? 14.047 -20.406 2.064 1 63.47 381 PHE B O 1
ATOM 6293 N N . PHE B 1 382 ? 12.859 -19.641 3.762 1 62.66 382 PHE B N 1
ATOM 6294 C CA . PHE B 1 382 ? 12.008 -18.875 2.852 1 62.66 382 PHE B CA 1
ATOM 6295 C C . PHE B 1 382 ? 12.734 -17.641 2.344 1 62.66 382 PHE B C 1
ATOM 6297 O O . PHE B 1 382 ? 12.461 -17.156 1.241 1 62.66 382 PHE B O 1
ATOM 6304 N N . GLU B 1 383 ? 13.625 -17.109 3.174 1 60.66 383 GLU B N 1
ATOM 6305 C CA . GLU B 1 383 ? 14.469 -16.031 2.652 1 60.66 383 GLU B CA 1
ATOM 6306 C C . GLU B 1 383 ? 15.25 -16.5 1.429 1 60.66 383 GLU B C 1
ATOM 6308 O O . GLU B 1 383 ? 15.445 -15.734 0.482 1 60.66 383 GLU B O 1
ATOM 6313 N N . GLU B 1 384 ? 15.523 -17.719 1.427 1 55.12 384 GLU B N 1
ATOM 6314 C CA . GLU B 1 384 ? 16.234 -18.297 0.285 1 55.12 384 GLU B CA 1
ATOM 6315 C C . GLU B 1 384 ? 15.297 -18.453 -0.916 1 55.12 384 GLU B C 1
ATOM 6317 O O . GLU B 1 384 ? 15.727 -18.281 -2.061 1 55.12 384 GLU B O 1
ATOM 6322 N N . LEU B 1 385 ? 14.086 -18.719 -0.604 1 55.75 385 LEU B N 1
ATOM 6323 C CA . LEU B 1 385 ? 13.125 -19 -1.669 1 55.75 385 LEU B CA 1
ATOM 6324 C C . LEU B 1 385 ? 12.531 -17.719 -2.223 1 55.75 385 LEU B C 1
ATOM 6326 O O . LEU B 1 385 ? 12.312 -17.594 -3.43 1 55.75 385 LEU B O 1
ATOM 6330 N N . TYR B 1 386 ? 12.258 -16.797 -1.182 1 53.62 386 TYR B N 1
ATOM 6331 C CA . TYR B 1 386 ? 11.406 -15.703 -1.642 1 53.62 386 TYR B CA 1
ATOM 6332 C C . TYR B 1 386 ? 12.133 -14.367 -1.545 1 53.62 386 TYR B C 1
ATOM 6334 O O . TYR B 1 386 ? 11.617 -13.336 -1.998 1 53.62 386 TYR B O 1
ATOM 6342 N N . SER B 1 387 ? 13.203 -14.227 -0.757 1 48.62 387 SER B N 1
ATOM 6343 C CA . SER B 1 387 ? 13.828 -12.93 -0.524 1 48.62 387 SER B CA 1
ATOM 6344 C C . SER B 1 387 ? 14.508 -12.406 -1.786 1 48.62 387 SER B C 1
ATOM 6346 O O . SER B 1 387 ? 15.125 -11.344 -1.77 1 48.62 387 SER B O 1
ATOM 6348 N N . LYS B 1 388 ? 14.461 -13.367 -2.729 1 42.97 388 LYS B N 1
ATOM 6349 C CA . LYS B 1 388 ? 15.117 -12.766 -3.883 1 42.97 388 LYS B CA 1
ATOM 6350 C C . LYS B 1 388 ? 14.094 -12.188 -4.859 1 42.97 388 LYS B C 1
ATOM 6352 O O . LYS B 1 388 ? 13.055 -12.789 -5.109 1 42.97 388 LYS B O 1
#

Radius of gyration: 31.98 Å; Cα contacts (8 Å, |Δi|>4): 1390; chains: 2; bounding box: 74×171×60 Å

Sequence (776 aa):
MHLEEKMLTCLLFLTCIFGFGQAKVDRNSTLLFVQIFFRHGDRAPLQLYPNDPNSEDIWPEGLGQLTVLGKKQHYEIGKYLRSMYDGFLTSDPNEVMVNSSEIDRCLMSAQANLASFYPPQGMWKFDEDINWQPIPVYYIPTRKDKYLNFGSSCPRVFRDTLKAFESKEAQQLKQEHKDMLDNISRITGVQATEEFNSLLLYDALYIEKRYNLVIPEGIEPYWDEFQEFALTALQWIYSSPNIIRLRAGPVLQHIIDNMNRKIAGYMPKRKVQIYSSHDLNLSTLLLALNTTKVVQPPYGATLLIELHQMSDDTKAVRLLYLNSSYPEQEVEDPHLFFLDGCSEFCPLKQLIESTRHVIPDDWNQECMLGNTSLIEQCKHFFEELYSKMHLEEKMLTCLLFLTCIFGFGQAKVDRNSTLLFVQIFFRHGDRAPLQLYPNDPNSEDIWPEGLGQLTVLGKKQHYEIGKYLRSMYDGFLTSDPNEVMVNSSEIDRCLMSAQANLASFYPPQGMWKFDEDINWQPIPVYYIPTRKDKYLNFGSSCPRVFRDTLKAFESKEAQQLKQEHKDMLDNISRITGVQATEEFNSLLLYDALYIEKRYNLVIPEGIEPYWDEFQEFALTALQWIYSSPNIIRLRAGPVLQHIIDNMNRKIAGYMPKRKVQIYSSHDLNLSTLLLALNTTKVVQPPYGATLLIELHQMSDDTKAVRLLYLNSSYPEQEVEDPHLFFLDGCSEFCPLKQLIESTRHVIPDDWNQECMLGNTSLIEQCKHFFEELYSK

Secondary structure (DSSP, 8-state):
--------------------------S--EEEEEEEEEE---B--S---TT-SS-GGG-TT-TTPBPHHHHHHHHHHHHHHHHHTTTT--S-GGGEEEEEESSHHHHHHHHHHHHHHS---GGG---TT--------EEE-GGG-TTT-TTS--HHHHHHHHHHHTSHHHHHHHHHTHHHHHHHHHHHSS-TTSHHHHHHHHHHHHHHHHTT----GGGGGGHHHHHHHHHHHHHHTT-SHHHHHHHTHHHHHHHHHHHHHHHHTS-SS--EEEEEE-HHHHHHHHHHTT----SSPPTT-EEEEEEEE-TTS-EEEEEEEE--S-TTT-PPPPEEE--TT--SSEEHHHHHHHHGGGS-S-HHHHTTTT-HHHHHHHHHHHHHHH--/--S-----------------------S--EEEEEEEEEE---B--S---TT-SS-GGG-TT-TTPBPHHHHHHHHHHHHHHHHHTTTT--S-GGGEEEEEESSHHHHHHHHHHHHHHS---GGG---TT--------EEE-GGG-TTT-TTS--HHHHHHHHHHHTSHHHHHHHHHTHHHHHHHHHHHSS-TTSHHHHHHHHHHHHHHHHTT----GGGGGGHHHHHHHHHHHHHHTT-SHHHHHHHHHHHHHHHHHHHHHHHHTS-SS--EEEEEE-HHHHHHHHHHTT----SSPPTT-EEEEEEEE-TTS-EEEEEEEE--S-TTT-PPPPEEE--TT--SSEEHHHHHHHHGGGS-S-HHHHTTTT-HHHHHHHHHHHHHHH--

InterPro domains:
  IPR000560 Histidine phosphatase superfamily, clade-2 [PF00328] (31-321)
  IPR000560 Histidine phosphatase superfamily, clade-2 [cd07061] (30-321)
  IPR029033 Histidine phosphatase superfamily [G3DSA:3.40.50.1240] (30-374)
  IPR029033 Histidine phosphatase superfamily [SSF53254] (30-367)
  IPR050645 Histidine Acid Phosphatase [PTHR11567] (26-372)

pLDDT: mean 90.09, std 17.33, range [23.02, 98.94]

Foldseek 3Di:
DDDPPDPPPPPPPPPPPPPPPPPPPQVDWDFQAKEKEWEFFDFAAQDAFDLDPDDQVVHVQGHRAQDPLRLLLLLLVLQVLLVVCPPPDDLPLLQEAAEEEPDRRLVSSVQSSCQNNRFDDDPQDPDPVDRGDDHDYHYDHACCHLAFHPLHQFLVLVVQLVCLCVDPVNVVLCVVCVVLQVQVCVQRVFNCSRLLRLLSHLRNQVSCVVVVHDDPPSNVVCVVVSVVSNLVSLCSSQVDLLSLLRRAQVNVVVVLVVLVCSVVCVSVSHHYYYYRHHQVNVQSNCVLQVWDHDSGQAHTKMKMWTWIQGPVRFIWIAIWIWRDNRSSVPTDGTDTIDGPPDDRTHGSVCSCVVNVVSHDPDSCVSSVVVDPVSSVVSNVVVCVNPVD/DDDPPPPPPPPPPPPPPPCPPPPPPQVDWDFQAKEKEWEFFDFAAQDAFDLDPDDQVVHVQGHRAQDPLRLLLLLLVLQVLLVVCPPPDDLPLLQEAAEEEPDRRLVSSVQSSCQNNRFDDDPQDPDPVDRGDDHDYHYDHACCCLAFHPLHQFLVLVVQLVCLCVDPVNVVLCVVCVVLQVQCCVQRVFNCSRLLRLLSHLRNQVSCVVVVHDDPPSNVVCVVVSVVSNLVSLCSSQVDLLSLLRRAQVNVVVVLVVLVCSVVPVSVSHHYYYYRHHQVNVQSNCVLQVWDHDSGQAHTKMKMWTWIQGPVRFIWIAIWIWRDNRSSVPTDGTDTIDGPPDDRTHGSVVSCVVNVVSHDPDSCVSSVVVPPVSSVVSNVVVCVNPVD

Organism: Nephila pilipes (NCBI:txid299642)

Solvent-accessible surface area (backbone atoms only — not comparable to full-atom values): 41190 Å² total; per-residue (Å²): 130,93,77,85,79,79,82,77,75,78,75,78,77,77,77,76,73,72,72,70,70,70,74,70,77,70,83,63,56,44,83,63,37,38,36,38,41,29,22,25,33,40,51,39,35,57,45,84,52,81,58,51,86,64,64,72,77,79,39,84,73,33,68,40,24,45,32,50,66,8,38,28,23,23,27,39,48,14,40,48,50,35,60,74,42,59,87,76,59,73,42,59,69,70,24,52,48,40,40,23,24,62,50,61,29,15,41,30,22,46,47,24,17,43,40,41,42,41,35,37,48,77,85,55,47,53,46,93,90,48,77,55,56,70,69,69,71,41,62,45,63,47,58,72,16,52,51,42,39,90,64,23,73,33,29,44,48,46,52,52,29,51,49,41,62,66,27,69,66,41,49,50,52,49,61,74,41,37,70,60,35,51,51,50,17,66,67,33,63,41,66,37,82,39,65,68,48,27,41,46,46,46,47,26,52,53,45,37,53,73,68,69,47,85,67,67,74,87,44,66,88,42,42,70,62,49,50,53,50,34,56,52,54,54,46,36,63,56,62,46,70,64,35,30,20,61,48,20,11,52,35,51,49,51,53,53,48,51,51,53,36,46,74,72,55,76,39,79,64,47,41,36,40,40,37,21,23,39,40,68,51,52,30,30,36,32,48,56,55,54,45,68,84,41,91,68,54,47,50,50,18,30,42,38,44,32,35,28,37,37,81,85,69,45,53,24,34,34,40,36,34,32,74,27,81,48,30,65,81,48,70,53,78,61,41,83,47,50,44,79,96,40,54,69,65,24,45,46,69,54,54,53,62,75,34,49,88,34,39,61,92,48,59,60,68,72,21,40,67,82,40,64,72,47,42,58,56,38,49,56,52,39,48,69,70,58,68,86,137,77,78,82,73,79,81,79,75,79,76,77,78,75,76,73,73,73,73,68,70,71,76,70,79,70,84,61,58,44,83,63,36,39,36,38,41,29,22,26,32,41,53,38,36,56,45,82,53,82,57,51,84,65,63,72,78,79,38,82,70,34,68,41,24,45,33,52,66,8,36,29,23,22,27,40,48,14,40,51,51,34,60,73,40,58,86,76,60,72,42,61,68,70,26,52,47,41,40,24,24,62,50,60,30,16,39,31,20,46,46,26,18,43,41,42,42,40,35,38,48,76,84,55,46,54,47,93,90,48,77,54,57,69,69,71,71,41,62,44,62,48,56,73,16,50,52,40,40,89,64,24,73,34,29,44,48,46,53,52,28,52,48,40,64,65,28,70,68,43,48,51,52,48,60,76,41,37,69,59,35,52,49,49,17,65,66,34,64,42,67,36,81,40,65,68,48,28,41,47,48,46,46,26,52,53,46,37,52,74,69,70,48,84,68,67,73,87,45,64,87,40,43,70,64,48,50,52,50,32,56,52,52,55,46,35,64,56,62,44,72,65,34,30,21,63,48,20,12,52,37,51,49,51,56,53,50,50,52,53,35,46,75,72,55,75,38,79,64,47,41,35,38,39,38,22,21,39,40,69,50,53,30,31,37,31,49,54,56,53,46,68,85,44,92,67,52,46,47,50,18,30,40,38,43,33,36,28,38,37,81,86,69,45,52,24,36,36,39,36,34,33,73,26,81,48,31,64,80,50,71,53,78,63,42,82,49,49,43,80,96,41,56,69,64,24,46,45,69,54,54,53,62,74,36,47,87,35,38,60,92,47,59,58,67,71,20,42,67,82,41,62,72,47,42,55,54,37,50,56,52,39,47,67,70,60,68,86

Nearest PDB structures (foldseek):
  1nd5-assembly1_B  TM=9.113E-01  e=6.249E-31  Homo sapiens
  3it0-assembly1_A  TM=8.561E-01  e=1.395E-21  Francisella tularensis subsp. holarctica LVS
  3it3-assembly1_B  TM=8.572E-01  e=3.016E-21  Francisella tularensis subsp. holarctica LVS
  3it3-assembly1_A  TM=8.491E-01  e=3.557E-21  Francisella tularensis subsp. holarctica LVS
  3it2-assembly1_B  TM=8.641E-01  e=1.573E-20  Francisella tularensis subsp. holarctica LVS